Protein AF-A0A4S4N530-F1 (afdb_monomer_lite)

Secondary structure (DSSP, 8-state):
-HHHHHHH------SS---SSBSHHHHHHHHHHHH--BPPPPSSS------S-TTTT-EE---PPPTTS-HHHHHHHHHT--PPEE--SEEEEE-TTEEEEHHHHHHHHHHHHHSPP------PPPTT-------PPP-----------------------------------------PPP---------EEEEEEETTTEEEEEEEEEEHHHHHHHHH-TTGGG--BS-HHHHHHHHHHHSTTGGG-EEEE---SEEE-TTS-STTB-PBP-HHHHHHHHHHHHHHHHHHHHHHHHTT-----SSS-----SSSTTS---GGGG--SS--TTS----SS-GGG--HHHHHHTTBTT-TTTT--S-TT-HHHHHHTPPPHHHHTTTSTTTT-EE--S-S-HHHHHHHHHHHTSS-SS-HHHHHHHHHHHHHHHHHHHHHHHHHHTTSTTS--S------------------PPP-

Organism: NCBI:txid2447956

Foldseek 3Di:
DVVVCVQAVPDDDFPDDDDQFFFPVLSVLLCLLPPVWAADDDDDPVPDDDPDAPFAPPWAFDDDDHPPHDPVQVVCVVVVVGDTTGRDQKDKDFAQQKKDLVVLVVVVVVCLQPDPQDQDDDDQDDPDDDPPDPDDDDDDDDDDDDDDDDDDDDDDDDDDDDDDDDDDDDDDDDDDDPDDPPPPCPRPGQWEKEAAQDSVQFHDDGMIMTGSVLSNCSNPPPVNVVQRGDRDRNSSSVSLCPPPVSSRYHYHHDPHRIAGDLQPLDQRRAFAAFPLVVVVLVVVVVVVVVVVVVVVVVVPDPDPDDDDDDPPDCDDPPHDDDPVSVDWLFDDRNDGTDQQEDPVPDDLLLSLQLRHTPQLRSNRHHDPPSSVVSVQPGAALCSRHVVDPRLPDIRNRDDPDPVSVVSVCCNRVDGHNGGPNRVVVVVVVVVVVVVVVVVVVVVVVVVPPVPPPDDDDDDDDDDDDDDDDDDDDDDD

pLDDT: mean 71.79, std 23.94, range [23.11, 97.81]

Structure (mmCIF, N/CA/C/O backbone):
data_AF-A0A4S4N530-F1
#
_entry.id   AF-A0A4S4N530-F1
#
loop_
_atom_site.group_PDB
_atom_site.id
_atom_site.type_symbol
_atom_site.label_atom_id
_atom_site.label_alt_id
_atom_site.label_comp_id
_atom_site.label_asym_id
_atom_site.label_entity_id
_atom_site.label_seq_id
_atom_site.pdbx_PDB_ins_code
_atom_site.Cartn_x
_atom_site.Cartn_y
_atom_site.Cartn_z
_atom_site.occupancy
_atom_site.B_iso_or_equiv
_atom_site.auth_seq_id
_atom_site.auth_comp_id
_atom_site.auth_asym_id
_atom_site.auth_atom_id
_atom_site.pdbx_PDB_model_num
ATOM 1 N N . MET A 1 1 ? 20.963 -14.326 8.600 1.00 57.06 1 MET A N 1
ATOM 2 C CA . MET A 1 1 ? 20.458 -14.359 7.211 1.00 57.06 1 MET A CA 1
ATOM 3 C C . MET A 1 1 ? 20.277 -15.772 6.680 1.00 57.06 1 MET A C 1
ATOM 5 O O . MET A 1 1 ? 19.135 -16.147 6.476 1.00 57.06 1 MET A O 1
ATOM 9 N N . LEU A 1 2 ? 21.332 -16.586 6.526 1.00 64.44 2 LEU A N 1
ATOM 10 C CA . LEU A 1 2 ? 21.213 -17.946 5.961 1.00 64.44 2 LEU A CA 1
ATOM 11 C C . LEU A 1 2 ? 20.169 -18.828 6.674 1.00 64.44 2 LEU A C 1
ATOM 13 O O . LEU A 1 2 ? 19.322 -19.404 6.011 1.00 64.44 2 LEU A O 1
ATOM 17 N N . THR A 1 3 ? 20.143 -18.853 8.010 1.00 71.81 3 THR A N 1
ATOM 18 C CA . THR A 1 3 ? 19.146 -19.628 8.779 1.00 71.81 3 THR A CA 1
ATOM 19 C C . THR A 1 3 ? 17.705 -19.143 8.581 1.00 71.81 3 THR A C 1
ATOM 21 O O . THR A 1 3 ? 16.792 -19.958 8.512 1.00 71.81 3 THR A O 1
ATOM 24 N N . ILE A 1 4 ? 17.503 -17.826 8.460 1.00 74.25 4 ILE A N 1
ATOM 25 C CA . ILE A 1 4 ? 16.180 -17.220 8.232 1.00 74.25 4 ILE A CA 1
ATOM 26 C C . ILE A 1 4 ? 15.702 -17.572 6.822 1.00 74.25 4 ILE A C 1
ATOM 28 O O . ILE A 1 4 ? 14.592 -18.065 6.659 1.00 74.25 4 ILE A O 1
ATOM 32 N N . ASN A 1 5 ? 16.574 -17.420 5.820 1.00 75.88 5 ASN A N 1
ATOM 33 C CA . ASN A 1 5 ? 16.245 -17.761 4.440 1.00 75.88 5 ASN A CA 1
ATOM 34 C C . ASN A 1 5 ? 15.945 -19.261 4.272 1.00 75.88 5 ASN A C 1
ATOM 36 O O . ASN A 1 5 ? 15.031 -19.634 3.548 1.00 75.88 5 ASN A O 1
ATOM 40 N N . THR A 1 6 ? 16.650 -20.139 4.993 1.00 77.94 6 THR A N 1
ATOM 41 C CA . THR A 1 6 ? 16.330 -21.575 5.007 1.00 77.94 6 THR A CA 1
ATOM 42 C C . THR A 1 6 ? 14.931 -21.851 5.565 1.00 77.94 6 THR A C 1
ATOM 44 O O . THR A 1 6 ? 14.239 -22.738 5.062 1.00 77.94 6 THR A O 1
ATOM 47 N N . ALA A 1 7 ? 14.514 -21.110 6.596 1.00 76.00 7 ALA A N 1
ATOM 48 C CA . ALA A 1 7 ? 13.224 -21.304 7.252 1.00 76.00 7 ALA A CA 1
ATOM 49 C C . ALA A 1 7 ? 12.050 -20.765 6.421 1.00 76.00 7 ALA A C 1
ATOM 51 O O . ALA A 1 7 ? 11.035 -21.450 6.279 1.00 76.00 7 ALA A O 1
ATOM 52 N N . TYR A 1 8 ? 12.194 -19.561 5.864 1.00 82.31 8 TYR A N 1
ATOM 53 C CA . TYR A 1 8 ? 11.086 -18.837 5.244 1.00 82.31 8 TYR A CA 1
ATOM 54 C C . TYR A 1 8 ? 11.147 -18.795 3.713 1.00 82.31 8 TYR A C 1
ATOM 56 O O . TYR A 1 8 ? 10.101 -18.754 3.088 1.00 82.31 8 TYR A O 1
ATOM 64 N N . LYS A 1 9 ? 12.321 -18.928 3.084 1.00 86.12 9 LYS A N 1
ATOM 65 C CA . LYS A 1 9 ? 12.490 -18.960 1.613 1.00 86.12 9 LYS A CA 1
ATOM 66 C C . LYS A 1 9 ? 11.885 -17.753 0.882 1.00 86.12 9 LYS A C 1
ATOM 68 O O . LYS A 1 9 ? 11.473 -17.861 -0.269 1.00 86.12 9 LYS A O 1
ATOM 73 N N . ASP A 1 10 ? 11.872 -16.613 1.552 1.00 84.12 10 ASP A N 1
ATOM 74 C CA . ASP A 1 10 ? 11.304 -15.340 1.111 1.00 84.12 10 ASP A CA 1
ATOM 75 C C . ASP A 1 10 ? 12.363 -14.226 1.022 1.00 84.12 10 ASP A C 1
ATOM 77 O O . ASP A 1 10 ? 12.030 -13.072 0.768 1.00 84.12 10 ASP A O 1
ATOM 81 N N . ILE A 1 11 ? 13.653 -14.556 1.183 1.00 86.69 11 ILE A N 1
ATOM 82 C CA . ILE A 1 11 ? 14.755 -13.593 1.079 1.00 86.69 11 ILE A CA 1
ATOM 83 C C . ILE A 1 11 ? 15.472 -13.752 -0.260 1.00 86.69 11 ILE A C 1
ATOM 85 O O . ILE A 1 11 ? 16.101 -14.775 -0.546 1.00 86.69 11 ILE A O 1
ATOM 89 N N . VAL A 1 12 ? 15.468 -12.674 -1.041 1.00 87.25 12 VAL A N 1
ATOM 90 C CA . VAL A 1 12 ? 16.280 -12.529 -2.251 1.00 87.25 12 VAL A CA 1
ATOM 91 C C . VAL A 1 12 ? 17.536 -11.736 -1.912 1.00 87.25 12 VAL A C 1
ATOM 93 O O . VAL A 1 12 ? 17.457 -10.624 -1.398 1.00 87.25 12 VAL A O 1
ATOM 96 N N . ILE A 1 13 ? 18.706 -12.297 -2.221 1.00 89.38 13 ILE A N 1
ATOM 97 C CA . ILE A 1 13 ? 19.989 -11.597 -2.097 1.00 89.38 13 ILE A CA 1
ATOM 98 C C . ILE A 1 13 ? 20.478 -11.285 -3.506 1.00 89.38 13 ILE A C 1
ATOM 100 O O . ILE A 1 13 ? 20.856 -12.188 -4.253 1.00 89.38 13 ILE A O 1
ATOM 104 N N . LEU A 1 14 ? 20.452 -10.006 -3.868 1.00 90.06 14 LEU A N 1
ATOM 105 C CA . LEU A 1 14 ? 20.968 -9.538 -5.149 1.00 90.06 14 LEU A CA 1
ATOM 106 C C . LEU A 1 14 ? 22.506 -9.489 -5.103 1.00 90.06 14 LEU A C 1
ATOM 108 O O . LEU A 1 14 ? 23.071 -9.131 -4.067 1.00 90.06 14 LEU A O 1
ATOM 112 N N . PRO A 1 15 ? 23.209 -9.826 -6.199 1.00 91.50 15 PRO A N 1
ATOM 113 C CA . PRO A 1 15 ? 24.671 -9.830 -6.255 1.00 91.50 15 PRO A CA 1
ATOM 114 C C . PRO A 1 15 ? 25.245 -8.410 -6.427 1.00 91.50 15 PRO A C 1
ATOM 116 O O . PRO A 1 15 ? 26.077 -8.166 -7.299 1.00 91.50 15 PRO A O 1
ATOM 119 N N . ILE A 1 16 ? 24.798 -7.469 -5.596 1.00 89.88 16 ILE A N 1
ATOM 120 C CA . ILE A 1 16 ? 25.215 -6.064 -5.592 1.00 89.88 16 ILE A CA 1
ATOM 121 C C . ILE A 1 16 ? 25.511 -5.584 -4.177 1.00 89.88 16 ILE A C 1
ATOM 123 O O . ILE A 1 16 ? 25.039 -6.151 -3.194 1.00 89.88 16 ILE A O 1
ATOM 127 N N . HIS A 1 17 ? 26.287 -4.507 -4.066 1.00 89.94 17 HIS A N 1
ATOM 128 C CA . HIS A 1 17 ? 26.480 -3.842 -2.783 1.00 89.94 17 HIS A CA 1
ATOM 129 C C . HIS A 1 17 ? 25.209 -3.091 -2.380 1.00 89.94 17 HIS A C 1
ATOM 131 O O . HIS A 1 17 ? 24.639 -2.378 -3.207 1.00 89.94 17 HIS A O 1
ATOM 137 N N . GLU A 1 18 ? 24.806 -3.185 -1.111 1.00 89.19 18 GLU A N 1
ATOM 138 C CA . GLU A 1 18 ? 23.626 -2.476 -0.615 1.00 89.19 18 GLU A CA 1
ATOM 139 C C . GLU A 1 18 ? 23.776 -0.965 -0.808 1.00 89.19 18 GLU A C 1
ATOM 141 O O . GLU A 1 18 ? 24.814 -0.371 -0.494 1.00 89.19 18 GLU A O 1
ATOM 146 N N . ASN A 1 19 ? 22.756 -0.352 -1.402 1.00 88.44 19 ASN A N 1
ATOM 147 C CA . ASN A 1 19 ? 22.775 1.052 -1.780 1.00 88.44 19 ASN A CA 1
ATOM 148 C C . ASN A 1 19 ? 21.352 1.610 -1.928 1.00 88.44 19 ASN A C 1
ATOM 150 O O . ASN A 1 19 ? 20.378 0.868 -2.061 1.00 88.44 19 ASN A O 1
ATOM 154 N N . MET A 1 20 ? 21.251 2.940 -1.926 1.00 82.62 20 MET A N 1
ATOM 155 C CA . MET A 1 20 ? 19.991 3.650 -2.169 1.00 82.62 20 MET A CA 1
ATOM 156 C C . MET A 1 20 ? 19.844 4.116 -3.628 1.00 82.62 20 MET A C 1
ATOM 158 O O . MET A 1 20 ? 18.744 4.129 -4.160 1.00 82.62 20 MET A O 1
ATOM 162 N N . ASN A 1 21 ? 20.950 4.490 -4.287 1.00 90.38 21 ASN A N 1
ATOM 163 C CA . ASN A 1 21 ? 20.934 5.251 -5.550 1.00 90.38 21 ASN A CA 1
ATOM 164 C C . ASN A 1 21 ? 21.758 4.614 -6.688 1.00 90.38 21 ASN A C 1
ATOM 166 O O . ASN A 1 21 ? 22.119 5.292 -7.652 1.00 90.38 21 ASN A O 1
ATOM 170 N N . GLY A 1 22 ? 22.149 3.351 -6.542 1.00 90.50 22 GLY A N 1
ATOM 171 C CA . GLY A 1 22 ? 23.116 2.642 -7.384 1.00 90.50 22 GLY A CA 1
ATOM 172 C C . GLY A 1 22 ? 22.544 1.388 -8.042 1.00 90.50 22 GLY A C 1
ATOM 173 O O . GLY A 1 22 ? 23.247 0.389 -8.132 1.00 90.50 22 GLY A O 1
ATOM 174 N N . GLY A 1 23 ? 21.285 1.431 -8.484 1.00 91.50 23 GLY A N 1
ATOM 175 C CA . GLY A 1 23 ? 20.691 0.382 -9.322 1.00 91.50 23 GLY A CA 1
ATOM 176 C C . GLY A 1 23 ? 19.922 -0.724 -8.605 1.00 91.50 23 GLY A C 1
ATOM 177 O O . GLY A 1 23 ? 19.405 -1.605 -9.283 1.00 91.50 23 GLY A O 1
ATOM 178 N N . LYS A 1 24 ? 19.757 -0.664 -7.275 1.00 92.50 24 LYS A N 1
ATOM 179 C CA . LYS A 1 24 ? 19.034 -1.701 -6.513 1.00 92.50 24 LYS A CA 1
ATOM 180 C C . LYS A 1 24 ? 17.637 -2.017 -7.071 1.00 92.50 24 LYS A C 1
ATOM 182 O O . LYS A 1 24 ? 17.318 -3.187 -7.250 1.00 92.50 24 LYS A O 1
ATOM 187 N N . SER A 1 25 ? 16.833 -1.005 -7.410 1.00 92.81 25 SER A N 1
ATOM 188 C CA . SER A 1 25 ? 15.486 -1.243 -7.962 1.00 92.81 25 SER A CA 1
ATOM 189 C C . SER A 1 25 ? 15.488 -1.799 -9.376 1.00 92.81 25 SER A C 1
ATOM 191 O O . SER A 1 25 ? 14.628 -2.609 -9.704 1.00 92.81 25 SER A O 1
ATOM 193 N N . HIS A 1 26 ? 16.472 -1.432 -10.199 1.00 95.50 26 HIS A N 1
ATOM 194 C CA . HIS A 1 26 ? 16.635 -2.065 -11.504 1.00 95.50 26 HIS A CA 1
ATOM 195 C C . HIS A 1 26 ? 16.924 -3.562 -11.338 1.00 95.50 26 HIS A C 1
ATOM 197 O O . HIS A 1 26 ? 16.246 -4.386 -11.944 1.00 95.50 26 HIS A O 1
ATOM 203 N N . ASP A 1 27 ? 17.864 -3.924 -10.464 1.00 95.31 27 ASP A N 1
ATOM 204 C CA . ASP A 1 27 ? 18.243 -5.324 -10.250 1.00 95.31 27 ASP A CA 1
ATOM 205 C C . ASP A 1 27 ? 17.130 -6.133 -9.576 1.00 95.31 27 ASP A C 1
ATOM 207 O O . ASP A 1 27 ? 16.943 -7.310 -9.888 1.00 95.31 27 ASP A O 1
ATOM 211 N N . PHE A 1 28 ? 16.338 -5.495 -8.711 1.00 95.00 28 PHE A N 1
ATOM 212 C CA . PHE A 1 28 ? 15.108 -6.067 -8.171 1.00 95.00 28 PHE A CA 1
ATOM 213 C C . PHE A 1 28 ? 14.093 -6.380 -9.279 1.00 95.00 28 PHE A C 1
ATOM 215 O O . PHE A 1 28 ? 13.622 -7.516 -9.360 1.00 95.00 28 PHE A O 1
ATOM 222 N N . PHE A 1 29 ? 13.783 -5.429 -10.168 1.00 96.44 29 PHE A N 1
ATOM 223 C CA . PHE A 1 29 ? 12.854 -5.673 -11.279 1.00 96.44 29 PHE A CA 1
ATOM 224 C C . PHE A 1 29 ? 13.412 -6.664 -12.301 1.00 96.44 29 PHE A C 1
ATOM 226 O O . PHE A 1 29 ? 12.660 -7.490 -12.821 1.00 96.44 29 PHE A O 1
ATOM 233 N N . GLN A 1 30 ? 14.724 -6.663 -12.535 1.00 96.25 30 GLN A N 1
ATOM 234 C CA . GLN A 1 30 ? 15.389 -7.677 -13.345 1.00 96.25 30 GLN A CA 1
ATOM 235 C C . GLN A 1 30 ? 15.220 -9.069 -12.728 1.00 96.25 30 GLN A C 1
ATOM 237 O O . GLN A 1 30 ? 14.789 -9.993 -13.423 1.00 96.25 30 GLN A O 1
ATOM 242 N N . TRP A 1 31 ? 15.486 -9.224 -11.429 1.00 96.44 31 TRP A N 1
ATOM 243 C CA . TRP A 1 31 ? 15.256 -10.481 -10.722 1.00 96.44 31 TRP A CA 1
ATOM 244 C C . TRP A 1 31 ? 13.785 -10.899 -10.799 1.00 96.44 31 TRP A C 1
ATOM 246 O O . TRP A 1 31 ? 13.502 -12.044 -11.161 1.00 96.44 31 TRP A O 1
ATOM 256 N N . ALA A 1 32 ? 12.856 -9.976 -10.540 1.00 96.19 32 ALA A N 1
ATOM 257 C CA . ALA A 1 32 ? 11.422 -10.245 -10.542 1.00 96.19 32 ALA A CA 1
ATOM 258 C C . ALA A 1 32 ? 10.923 -10.682 -11.928 1.00 96.19 32 ALA A C 1
ATOM 260 O O . ALA A 1 32 ? 10.199 -11.671 -12.029 1.00 96.19 32 ALA A O 1
ATOM 261 N N . SER A 1 33 ? 11.391 -10.036 -13.002 1.00 95.75 33 SER A N 1
ATOM 262 C CA . SER A 1 33 ? 11.048 -10.393 -14.389 1.00 95.75 33 SER A CA 1
ATOM 263 C C . SER A 1 33 ? 11.396 -11.848 -14.752 1.00 95.75 33 SER A C 1
ATOM 265 O O . SER A 1 33 ? 10.803 -12.460 -15.642 1.00 95.75 33 SER A O 1
ATOM 267 N N . GLN A 1 34 ? 12.356 -12.439 -14.043 1.00 94.06 34 GLN A N 1
ATOM 268 C CA . GLN A 1 34 ? 12.846 -13.788 -14.304 1.00 94.06 34 GLN A CA 1
ATOM 269 C C . GLN A 1 34 ? 12.293 -14.794 -13.290 1.00 94.06 34 GLN A C 1
ATOM 271 O O . GLN A 1 34 ? 11.875 -15.884 -13.682 1.00 94.06 34 GLN A O 1
ATOM 276 N N . HIS A 1 35 ? 12.206 -14.413 -12.015 1.00 93.50 35 HIS A N 1
ATOM 277 C CA . HIS A 1 35 ? 12.035 -15.346 -10.901 1.00 93.50 35 HIS A CA 1
ATOM 278 C C . HIS A 1 35 ? 10.796 -15.095 -10.036 1.00 93.50 35 HIS A C 1
ATOM 280 O O . HIS A 1 35 ? 10.453 -15.973 -9.245 1.00 93.50 35 HIS A O 1
ATOM 286 N N . ALA A 1 36 ? 10.114 -13.952 -10.167 1.00 92.38 36 ALA A N 1
ATOM 287 C CA . ALA A 1 36 ? 8.865 -13.732 -9.447 1.00 92.38 36 ALA A CA 1
ATOM 288 C C . ALA A 1 36 ? 7.761 -14.560 -10.113 1.00 92.38 36 ALA A C 1
ATOM 290 O O . ALA A 1 36 ? 7.267 -14.235 -11.195 1.00 92.38 36 ALA A O 1
ATOM 291 N N . TRP A 1 37 ? 7.410 -15.661 -9.460 1.00 91.50 37 TRP A N 1
ATOM 292 C CA . TRP A 1 37 ? 6.329 -16.556 -9.845 1.00 91.50 37 TRP A CA 1
ATOM 293 C C . TRP A 1 37 ? 5.304 -16.575 -8.721 1.00 91.50 37 TRP A C 1
ATOM 295 O O . TRP A 1 37 ? 5.679 -16.527 -7.549 1.00 91.50 37 TRP A O 1
ATOM 305 N N . VAL A 1 38 ? 4.025 -16.687 -9.065 1.00 89.62 38 VAL A N 1
ATOM 306 C CA . VAL A 1 38 ? 2.945 -16.794 -8.078 1.00 89.62 38 VAL A CA 1
ATOM 307 C C . VAL A 1 38 ? 2.125 -18.064 -8.297 1.00 89.62 38 VAL A C 1
ATOM 309 O O . VAL A 1 38 ? 1.975 -18.516 -9.440 1.00 89.62 38 VAL A O 1
ATOM 312 N N . PRO A 1 39 ? 1.571 -18.660 -7.226 1.00 87.81 39 PRO A N 1
ATOM 313 C CA . PRO A 1 39 ? 0.652 -19.778 -7.357 1.00 87.81 39 PRO A CA 1
ATOM 314 C C . PRO A 1 39 ? -0.514 -19.425 -8.290 1.00 87.81 39 PRO A C 1
ATOM 316 O O . PRO A 1 39 ? -1.017 -18.300 -8.236 1.00 87.81 39 PRO A O 1
ATOM 319 N N . PRO A 1 40 ? -0.991 -20.373 -9.114 1.00 82.19 40 PRO A N 1
ATOM 320 C CA . PRO A 1 40 ? -2.128 -20.110 -9.981 1.00 82.19 40 PRO A CA 1
ATOM 321 C C . PRO A 1 40 ? -3.383 -19.850 -9.145 1.00 82.19 40 PRO A C 1
ATOM 323 O O . PRO A 1 40 ? -3.495 -20.289 -7.996 1.00 82.19 40 PRO A O 1
ATOM 326 N N . LEU A 1 41 ? -4.382 -19.208 -9.746 1.00 77.31 41 LEU A N 1
ATOM 327 C CA . LEU A 1 41 ? -5.688 -19.078 -9.111 1.00 77.31 41 LEU A CA 1
ATOM 328 C C . LEU A 1 41 ? -6.280 -20.478 -8.870 1.00 77.31 41 LEU A C 1
ATOM 330 O O . LEU A 1 41 ? -6.486 -21.289 -9.781 1.00 77.31 41 LEU A O 1
ATOM 334 N N . TYR A 1 42 ? -6.518 -20.787 -7.600 1.00 71.12 42 TYR A N 1
ATOM 335 C CA . TYR A 1 42 ? -7.225 -21.987 -7.179 1.00 71.12 42 TYR A CA 1
ATOM 336 C C . TYR A 1 42 ? -8.722 -21.668 -7.158 1.00 71.12 42 TYR A C 1
ATOM 338 O O . TYR A 1 42 ? -9.115 -20.663 -6.570 1.00 71.12 42 TYR A O 1
ATOM 346 N N . SER A 1 43 ? -9.557 -22.511 -7.761 1.00 63.25 43 SER A N 1
ATOM 347 C CA . SER A 1 43 ? -10.993 -22.273 -7.978 1.00 63.25 43 SER A CA 1
ATOM 348 C C . SER A 1 43 ? -11.776 -21.736 -6.756 1.00 63.25 43 SER A C 1
ATOM 350 O O . SER A 1 43 ? -11.529 -22.104 -5.601 1.00 63.25 43 SER A O 1
ATOM 352 N N . GLY A 1 44 ? -12.735 -20.850 -7.046 1.00 58.94 44 GLY A N 1
ATOM 353 C CA . GLY A 1 44 ? -13.656 -20.118 -6.158 1.00 58.94 44 GLY A CA 1
ATOM 354 C C . GLY A 1 44 ? -14.437 -19.095 -7.005 1.00 58.94 44 GLY A C 1
ATOM 355 O O . GLY A 1 44 ? -14.032 -18.884 -8.139 1.00 58.94 44 GLY A O 1
ATOM 356 N N . SER A 1 45 ? -15.520 -18.475 -6.511 1.00 48.53 45 SER A N 1
ATOM 357 C CA . SER A 1 45 ? -16.509 -17.627 -7.242 1.00 48.53 45 SER A CA 1
ATOM 358 C C . SER A 1 45 ? -15.987 -16.422 -8.062 1.00 48.53 45 SER A C 1
ATOM 360 O O . SER A 1 45 ? -16.778 -15.622 -8.548 1.00 48.53 45 SER A O 1
ATOM 362 N N . TRP A 1 46 ? -14.675 -16.297 -8.233 1.00 54.94 46 TRP A N 1
ATOM 363 C CA . TRP A 1 46 ? -13.937 -15.289 -8.995 1.00 54.94 46 TRP A CA 1
ATOM 364 C C . TRP A 1 46 ? -13.249 -15.957 -10.207 1.00 54.94 46 TRP A C 1
ATOM 366 O O . TRP A 1 46 ? -12.050 -15.816 -10.417 1.00 54.94 46 TRP A O 1
ATOM 376 N N . ILE A 1 47 ? -14.002 -16.794 -10.937 1.00 50.75 47 ILE A N 1
ATOM 377 C CA . ILE A 1 47 ? -13.505 -17.851 -11.851 1.00 50.75 47 ILE A CA 1
ATOM 378 C C . ILE A 1 47 ? -12.834 -17.318 -13.130 1.00 50.75 47 ILE A C 1
ATOM 380 O O . ILE A 1 47 ? -12.159 -18.071 -13.830 1.00 50.75 47 ILE A O 1
ATOM 384 N N . THR A 1 48 ? -12.957 -16.037 -13.455 1.00 56.38 48 THR A N 1
ATOM 385 C CA . THR A 1 48 ? -12.304 -15.483 -14.644 1.00 56.38 48 THR A CA 1
ATOM 386 C C . THR A 1 48 ? -10.865 -15.102 -14.324 1.00 56.38 48 THR A C 1
ATOM 388 O O . THR A 1 48 ? -10.598 -14.002 -13.843 1.00 56.38 48 THR A O 1
ATOM 391 N N . ALA A 1 49 ? -9.933 -16.017 -14.608 1.00 60.00 49 ALA A N 1
ATOM 392 C CA . ALA A 1 49 ? -8.545 -15.626 -14.810 1.00 60.00 49 ALA A CA 1
ATOM 393 C C . ALA A 1 49 ? -8.507 -14.593 -15.952 1.00 60.00 49 ALA A C 1
ATOM 395 O O . ALA A 1 49 ? -9.196 -14.798 -16.957 1.00 60.00 49 ALA A O 1
ATOM 396 N N . PRO A 1 50 ? -7.758 -13.489 -15.813 1.00 63.19 50 PRO A N 1
ATOM 397 C CA . PRO A 1 50 ? -7.596 -12.545 -16.906 1.00 63.19 50 PRO A CA 1
ATOM 398 C C . PRO A 1 50 ? -7.061 -13.267 -18.153 1.00 63.19 50 PRO A C 1
ATOM 400 O O . PRO A 1 50 ? -6.078 -14.004 -18.081 1.00 63.19 50 PRO A O 1
ATOM 403 N N . THR A 1 51 ? -7.730 -13.093 -19.291 1.00 72.19 51 THR A N 1
ATOM 404 C CA . THR A 1 51 ? -7.332 -13.690 -20.574 1.00 72.19 51 THR A CA 1
ATOM 405 C C . THR A 1 51 ? -6.859 -12.612 -21.533 1.00 72.19 51 THR A C 1
ATOM 407 O O . THR A 1 51 ? -7.367 -11.496 -21.494 1.00 72.19 51 THR A O 1
ATOM 410 N N . GLY A 1 52 ? -5.958 -12.968 -22.448 1.00 80.25 52 GLY A N 1
ATOM 411 C CA . GLY A 1 52 ? -5.502 -12.058 -23.502 1.00 80.25 52 GLY A CA 1
ATOM 412 C C . GLY A 1 52 ? -4.268 -11.233 -23.145 1.00 80.25 52 GLY A C 1
ATOM 413 O O . GLY A 1 52 ? -3.882 -10.388 -23.941 1.00 80.25 52 GLY A O 1
ATOM 414 N N . PHE A 1 53 ? -3.630 -11.494 -21.999 1.00 88.19 53 PHE A N 1
ATOM 415 C CA . PHE A 1 53 ? -2.319 -10.922 -21.707 1.00 88.19 53 PHE A CA 1
ATOM 416 C C . PHE A 1 53 ? -1.199 -11.716 -22.374 1.00 88.19 53 PHE A C 1
ATOM 418 O O . PHE A 1 53 ? -1.228 -12.953 -22.380 1.00 88.19 53 PHE A O 1
ATOM 425 N N . SER A 1 54 ? -0.177 -11.019 -22.866 1.00 90.00 54 SER A N 1
ATOM 426 C CA . SER A 1 54 ? 0.975 -11.621 -23.553 1.00 90.00 54 SER A CA 1
ATOM 427 C C . SER A 1 54 ? 1.716 -12.649 -22.685 1.00 90.00 54 SER A C 1
ATOM 429 O O . SER A 1 54 ? 2.269 -13.630 -23.184 1.00 90.00 54 SER A O 1
ATOM 431 N N . TYR A 1 55 ? 1.672 -12.465 -21.363 1.00 89.69 55 TYR A N 1
ATOM 432 C CA . TYR A 1 55 ? 2.327 -13.311 -20.369 1.00 89.69 55 TYR A CA 1
ATOM 433 C C . TYR A 1 55 ? 1.425 -14.393 -19.758 1.00 89.69 55 TYR A C 1
ATOM 435 O O . TYR A 1 55 ? 1.921 -15.208 -18.979 1.00 89.69 55 TYR A O 1
ATOM 443 N N . ALA A 1 56 ? 0.132 -14.451 -20.103 1.00 85.50 56 ALA A N 1
ATOM 444 C CA . ALA A 1 56 ? -0.836 -15.345 -19.451 1.00 85.50 56 ALA A CA 1
ATOM 445 C C . ALA A 1 56 ? -0.488 -16.840 -19.589 1.00 85.50 56 ALA A C 1
ATOM 447 O O . ALA A 1 56 ? -0.789 -17.637 -18.703 1.00 85.50 56 ALA A O 1
ATOM 448 N N . ASN A 1 57 ? 0.178 -17.219 -20.685 1.00 86.56 57 ASN A N 1
ATOM 449 C CA . ASN A 1 57 ? 0.584 -18.603 -20.956 1.00 86.56 57 ASN A CA 1
ATOM 450 C C . ASN A 1 57 ? 1.991 -18.943 -20.435 1.00 86.56 57 ASN A C 1
ATOM 452 O O . ASN A 1 57 ? 2.450 -20.077 -20.588 1.00 86.56 57 ASN A O 1
ATOM 456 N N . ILE A 1 58 ? 2.699 -17.979 -19.840 1.00 90.62 58 ILE A N 1
ATOM 457 C CA . ILE A 1 58 ? 4.044 -18.192 -19.311 1.00 90.62 58 ILE A CA 1
ATOM 458 C C . ILE A 1 58 ? 3.924 -18.785 -17.911 1.00 90.62 58 ILE A C 1
ATOM 460 O O . ILE A 1 58 ? 3.356 -18.178 -17.002 1.00 90.62 58 ILE A O 1
ATOM 464 N N . SER A 1 59 ? 4.503 -19.968 -17.727 1.00 92.38 59 SER A N 1
ATOM 465 C CA . SER A 1 59 ? 4.470 -20.670 -16.452 1.00 92.38 59 SER A CA 1
ATOM 466 C C . SER A 1 59 ? 5.804 -21.322 -16.109 1.00 92.38 59 SER A C 1
ATOM 468 O O . SER A 1 59 ? 6.663 -21.514 -16.971 1.00 92.38 59 SER A O 1
ATOM 470 N N . SER A 1 60 ? 5.971 -21.644 -14.832 1.00 93.88 60 SER A N 1
ATOM 471 C CA . SER A 1 60 ? 7.152 -22.297 -14.281 1.00 93.88 60 SER A CA 1
ATOM 472 C C . SER A 1 60 ? 6.733 -23.398 -13.305 1.00 93.88 60 SER A C 1
ATOM 474 O O . SER A 1 60 ? 5.697 -23.269 -12.642 1.00 93.88 60 SER A O 1
ATOM 476 N N . PRO A 1 61 ? 7.505 -24.490 -13.171 1.00 91.81 61 PRO A N 1
ATOM 477 C CA . PRO A 1 61 ? 7.326 -25.417 -12.064 1.00 91.81 61 PRO A CA 1
ATOM 478 C C . PRO A 1 61 ? 7.345 -24.673 -10.716 1.00 91.81 61 PRO A C 1
ATOM 480 O O . PRO A 1 61 ? 8.121 -23.726 -10.554 1.00 91.81 61 PRO A O 1
ATOM 483 N N . PRO A 1 62 ? 6.517 -25.083 -9.738 1.00 88.38 62 PRO A N 1
ATOM 484 C CA . PRO A 1 62 ? 6.501 -24.437 -8.433 1.00 88.38 62 PRO A CA 1
ATOM 485 C C . PRO A 1 62 ? 7.886 -24.514 -7.769 1.00 88.38 62 PRO A C 1
ATOM 487 O O . PRO A 1 62 ? 8.523 -25.576 -7.824 1.00 88.38 62 PRO A O 1
ATOM 490 N N . PRO A 1 63 ? 8.349 -23.433 -7.116 1.00 87.25 63 PRO A N 1
ATOM 491 C CA . PRO A 1 63 ? 9.573 -23.462 -6.329 1.00 87.25 63 PRO A CA 1
ATOM 492 C C . PRO A 1 63 ? 9.403 -24.351 -5.090 1.00 87.25 63 PRO A C 1
ATOM 494 O O . PRO A 1 63 ? 8.320 -24.858 -4.781 1.00 87.25 63 PRO A O 1
ATOM 497 N N . VAL A 1 64 ? 10.494 -24.549 -4.348 1.00 86.81 64 VAL A N 1
ATOM 498 C CA . VAL A 1 64 ? 10.429 -25.274 -3.076 1.00 86.81 64 VAL A CA 1
ATOM 499 C C . VAL A 1 64 ? 9.616 -24.456 -2.074 1.00 86.81 64 VAL A C 1
ATOM 501 O O . VAL A 1 64 ? 10.051 -23.387 -1.659 1.00 86.81 64 VAL A O 1
ATOM 504 N N . LEU A 1 65 ? 8.484 -25.004 -1.635 1.00 88.62 65 LEU A N 1
ATOM 505 C CA . LEU A 1 65 ? 7.542 -24.278 -0.786 1.00 88.62 65 LEU A CA 1
ATOM 506 C C . LEU A 1 65 ? 8.073 -24.013 0.632 1.00 88.62 65 LEU A C 1
ATOM 508 O O . LEU A 1 65 ? 8.806 -24.827 1.213 1.00 88.62 65 LEU A O 1
ATOM 512 N N . ALA A 1 66 ? 7.662 -22.883 1.191 1.00 86.94 66 ALA A N 1
ATOM 513 C CA . ALA A 1 66 ? 7.815 -22.469 2.576 1.00 86.94 66 ALA A CA 1
ATOM 514 C C . ALA A 1 66 ? 6.574 -22.810 3.422 1.00 86.94 66 ALA A C 1
ATOM 516 O O . ALA A 1 66 ? 5.493 -23.141 2.924 1.00 86.94 66 ALA A O 1
ATOM 517 N N . VAL A 1 67 ? 6.713 -22.702 4.746 1.00 84.75 67 VAL A N 1
ATOM 518 C CA . VAL A 1 67 ? 5.613 -22.964 5.695 1.00 84.75 67 VAL A CA 1
ATOM 519 C C . VAL A 1 67 ? 4.495 -21.923 5.577 1.00 84.75 67 VAL A C 1
ATOM 521 O O . VAL A 1 67 ? 3.337 -22.246 5.833 1.00 84.75 67 VAL A O 1
ATOM 524 N N . HIS A 1 68 ? 4.815 -20.701 5.147 1.00 82.75 68 HIS A N 1
ATOM 525 C CA . HIS A 1 68 ? 3.855 -19.603 5.019 1.00 82.75 68 HIS A CA 1
ATOM 526 C C . HIS A 1 68 ? 3.181 -19.506 3.638 1.00 82.75 68 HIS A C 1
ATOM 528 O O . HIS A 1 68 ? 2.300 -18.6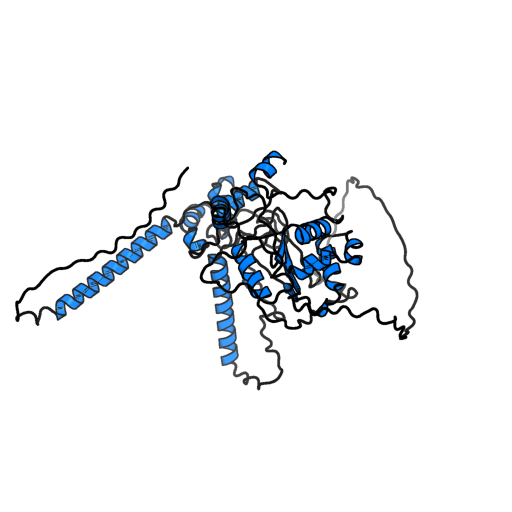69 3.465 1.00 82.75 68 HIS A O 1
ATOM 534 N N . ASP A 1 69 ? 3.539 -20.359 2.669 1.00 85.56 69 ASP A N 1
ATOM 535 C CA . ASP A 1 69 ? 2.910 -20.357 1.338 1.00 85.56 69 ASP A CA 1
ATOM 536 C C . ASP A 1 69 ? 1.384 -20.598 1.397 1.00 85.56 69 ASP A C 1
ATOM 538 O O . ASP A 1 69 ? 0.827 -20.970 2.435 1.00 85.56 69 ASP A O 1
ATOM 542 N N . PRO A 1 70 ? 0.631 -20.446 0.299 1.00 85.88 70 PRO A N 1
ATOM 543 C CA . PRO A 1 70 ? -0.788 -20.779 0.324 1.00 85.88 70 PRO A CA 1
ATOM 544 C C . PRO A 1 70 ? -1.038 -22.257 0.663 1.00 85.88 70 PRO A C 1
ATOM 546 O O . PRO A 1 70 ? -0.445 -23.162 0.074 1.00 85.88 70 PRO A O 1
ATOM 549 N N . VAL A 1 71 ? -1.990 -22.517 1.569 1.00 87.25 71 VAL A N 1
ATOM 550 C CA . VAL A 1 71 ? -2.379 -23.880 2.005 1.00 87.25 71 VAL A CA 1
ATOM 551 C C . VAL A 1 71 ? -2.688 -24.791 0.814 1.00 87.25 71 VAL A C 1
ATOM 553 O O . VAL A 1 71 ? -2.351 -25.973 0.830 1.00 87.25 71 VAL A O 1
ATOM 556 N N . ARG A 1 72 ? -3.312 -24.237 -0.233 1.00 87.81 72 ARG A N 1
ATOM 557 C CA . ARG A 1 72 ? -3.643 -24.973 -1.458 1.00 87.81 72 ARG A CA 1
ATOM 558 C C . ARG A 1 72 ? -2.384 -25.411 -2.218 1.00 87.81 72 ARG A C 1
ATOM 560 O O . ARG A 1 72 ? -2.289 -26.577 -2.562 1.00 87.81 72 ARG A O 1
ATOM 567 N N . ALA A 1 73 ? -1.376 -24.544 -2.347 1.00 88.81 73 ALA A N 1
ATOM 568 C CA . ALA A 1 73 ? -0.096 -24.903 -2.967 1.00 88.81 73 ALA A CA 1
ATOM 569 C C . ALA A 1 73 ? 0.626 -26.019 -2.200 1.00 88.81 73 ALA A C 1
ATOM 571 O O . ALA A 1 73 ? 1.133 -26.964 -2.805 1.00 88.81 73 ALA A O 1
ATOM 572 N N . ARG A 1 74 ? 0.619 -25.959 -0.860 1.00 89.62 74 ARG A N 1
ATOM 573 C CA . ARG A 1 74 ? 1.177 -27.040 -0.032 1.00 89.62 74 ARG A CA 1
ATOM 574 C C . ARG A 1 74 ? 0.419 -28.357 -0.190 1.00 89.62 74 ARG A C 1
ATOM 576 O O . ARG A 1 74 ? 1.053 -29.408 -0.227 1.00 89.62 74 ARG A O 1
ATOM 583 N N . ARG A 1 75 ? -0.913 -28.311 -0.293 1.00 90.12 75 ARG A N 1
ATOM 584 C CA . ARG A 1 75 ? -1.750 -29.498 -0.527 1.00 90.12 75 ARG A CA 1
ATOM 585 C C . ARG A 1 75 ? -1.426 -30.143 -1.872 1.00 90.12 75 ARG A C 1
ATOM 587 O O . ARG A 1 75 ? -1.120 -31.330 -1.892 1.00 90.12 75 ARG A O 1
ATOM 594 N N . ASP A 1 76 ? -1.422 -29.366 -2.950 1.00 89.00 76 ASP A N 1
ATOM 595 C CA . ASP A 1 76 ? -1.067 -29.835 -4.295 1.00 89.00 76 ASP A CA 1
ATOM 596 C C . ASP A 1 76 ? 0.324 -30.482 -4.304 1.00 89.00 76 ASP A C 1
ATOM 598 O O . ASP A 1 76 ? 0.530 -31.559 -4.860 1.00 89.00 76 ASP A O 1
ATOM 602 N N . HIS A 1 77 ? 1.286 -29.864 -3.611 1.00 88.81 77 HIS A N 1
ATOM 603 C CA . HIS A 1 77 ? 2.633 -30.407 -3.484 1.00 88.81 77 HIS A CA 1
ATOM 604 C C . HIS A 1 77 ? 2.675 -31.743 -2.727 1.00 88.81 77 HIS A C 1
ATOM 606 O O . HIS A 1 77 ? 3.430 -32.632 -3.122 1.00 88.81 77 HIS A O 1
ATOM 612 N N . ALA A 1 78 ? 1.883 -31.894 -1.661 1.00 90.00 78 ALA A N 1
ATOM 613 C CA . ALA A 1 78 ? 1.800 -33.127 -0.877 1.00 90.00 78 ALA A CA 1
ATOM 614 C C . ALA A 1 78 ? 1.101 -34.271 -1.632 1.00 90.00 78 ALA A C 1
ATOM 616 O O . ALA A 1 78 ? 1.478 -35.427 -1.461 1.00 90.00 78 ALA A O 1
ATOM 617 N N . LEU A 1 79 ? 0.120 -33.951 -2.480 1.00 91.38 79 LEU A N 1
ATOM 618 C CA . LEU A 1 79 ? -0.613 -34.923 -3.299 1.00 91.38 79 LEU A CA 1
ATOM 619 C C . LEU A 1 79 ? 0.112 -35.293 -4.605 1.00 91.38 79 LEU A C 1
ATOM 621 O O . LEU A 1 79 ? -0.318 -36.200 -5.308 1.00 91.38 79 LEU A O 1
ATOM 625 N N . GLY A 1 80 ? 1.204 -34.602 -4.947 1.00 88.81 80 GLY A N 1
ATOM 626 C CA . GLY A 1 80 ? 1.885 -34.767 -6.236 1.00 88.81 80 GLY A CA 1
ATOM 627 C C . GLY A 1 80 ? 1.176 -34.076 -7.409 1.00 88.81 80 GLY A C 1
ATOM 628 O O . GLY A 1 80 ? 1.673 -34.117 -8.530 1.00 88.81 80 GLY A O 1
ATOM 629 N N . GLU A 1 81 ? 0.073 -33.372 -7.157 1.00 88.81 81 GLU A N 1
ATOM 630 C CA . GLU A 1 81 ? -0.743 -32.644 -8.137 1.00 88.81 81 GLU A CA 1
ATOM 631 C C . GLU A 1 81 ? -0.252 -31.199 -8.322 1.00 88.81 81 GLU A C 1
ATOM 633 O O . GLU A 1 81 ? -1.019 -30.239 -8.323 1.00 88.81 81 GLU A O 1
ATOM 638 N N . ARG A 1 82 ? 1.067 -31.021 -8.439 1.00 87.88 82 ARG A N 1
ATOM 639 C CA . ARG A 1 82 ? 1.703 -29.700 -8.507 1.00 87.88 82 ARG A CA 1
ATOM 640 C C . ARG A 1 82 ? 1.211 -28.912 -9.720 1.00 87.88 82 ARG A C 1
ATOM 642 O O . ARG A 1 82 ? 1.548 -29.244 -10.855 1.00 87.88 82 ARG A O 1
ATOM 649 N N . ARG A 1 83 ? 0.486 -27.819 -9.480 1.00 87.62 83 ARG A N 1
ATOM 650 C CA . ARG A 1 83 ? 0.101 -26.884 -10.543 1.00 87.62 83 ARG A CA 1
ATOM 651 C C . ARG A 1 83 ? 1.261 -25.939 -10.887 1.00 87.62 83 ARG A C 1
ATOM 653 O O . ARG A 1 83 ? 1.965 -25.493 -9.975 1.00 87.62 83 ARG A O 1
ATOM 660 N N . PRO A 1 84 ? 1.466 -25.617 -12.176 1.00 90.69 84 PRO A N 1
ATOM 661 C CA . PRO A 1 84 ? 2.498 -24.673 -12.582 1.00 90.69 84 PRO A CA 1
ATOM 662 C C . PRO A 1 84 ? 2.153 -23.264 -12.083 1.00 90.69 84 PRO A C 1
ATOM 664 O O . PRO A 1 84 ? 0.989 -22.857 -12.080 1.00 90.69 84 PRO A O 1
ATOM 667 N N . TRP A 1 85 ? 3.168 -22.540 -11.622 1.00 91.44 85 TRP A N 1
ATOM 668 C CA . TRP A 1 85 ? 3.052 -21.152 -11.184 1.00 91.44 85 TRP A CA 1
ATOM 669 C C . TRP A 1 85 ? 3.108 -20.217 -12.389 1.00 91.44 85 TRP A C 1
ATOM 671 O O . TRP A 1 85 ? 3.735 -20.536 -13.398 1.00 91.44 85 TRP A O 1
ATOM 681 N N . VAL A 1 86 ? 2.443 -19.071 -12.285 1.00 91.00 86 VAL A N 1
ATOM 682 C CA . VAL A 1 86 ? 2.258 -18.112 -13.385 1.00 91.00 86 VAL A CA 1
ATOM 683 C C . VAL A 1 86 ? 2.976 -16.799 -13.090 1.00 91.00 86 VAL A C 1
ATOM 685 O O . VAL A 1 86 ? 3.457 -16.577 -11.972 1.00 91.00 86 VAL A O 1
ATOM 688 N N . ARG A 1 87 ? 3.074 -15.927 -14.096 1.00 92.19 87 ARG A N 1
ATOM 689 C CA . ARG A 1 87 ? 3.562 -14.560 -13.894 1.00 92.19 87 ARG A CA 1
ATOM 690 C C . ARG A 1 87 ? 2.593 -13.757 -13.021 1.00 92.19 87 ARG A C 1
ATOM 692 O O . ARG A 1 87 ? 1.383 -13.941 -13.151 1.00 92.19 87 ARG A O 1
ATOM 699 N N . PRO A 1 88 ? 3.099 -12.890 -12.129 1.00 93.00 88 PRO A N 1
ATOM 700 C CA . PRO A 1 88 ? 2.246 -11.959 -11.408 1.00 93.00 88 PRO A CA 1
ATOM 701 C C . PRO A 1 88 ? 1.745 -10.867 -12.358 1.00 93.00 88 PRO A C 1
ATOM 703 O O . PRO A 1 88 ? 2.490 -10.448 -13.234 1.00 93.00 88 PRO A O 1
ATOM 706 N N . ASP A 1 89 ? 0.529 -10.358 -12.149 1.00 93.00 89 ASP A N 1
ATOM 707 C CA . ASP A 1 89 ? 0.005 -9.228 -12.935 1.00 93.00 89 ASP A CA 1
ATOM 708 C C . ASP A 1 89 ? 0.735 -7.910 -12.600 1.00 93.00 89 ASP A C 1
ATOM 710 O O . ASP A 1 89 ? 0.907 -7.037 -13.452 1.00 93.00 89 ASP A O 1
ATOM 714 N N . PHE A 1 90 ? 1.202 -7.782 -11.352 1.00 95.06 90 PHE A N 1
ATOM 715 C CA . PHE A 1 90 ? 1.964 -6.642 -10.843 1.00 95.06 90 PHE A CA 1
ATOM 716 C C . PHE A 1 90 ? 3.164 -7.090 -10.016 1.00 95.06 90 PHE A C 1
ATOM 718 O O . PHE A 1 90 ? 3.089 -8.067 -9.270 1.00 95.06 90 PHE A O 1
ATOM 725 N N . VAL A 1 91 ? 4.237 -6.305 -10.068 1.00 95.75 91 VAL A N 1
ATOM 726 C CA . VAL A 1 91 ? 5.319 -6.352 -9.080 1.00 95.75 91 VAL A CA 1
ATOM 727 C C . VAL A 1 91 ? 5.281 -5.067 -8.272 1.00 95.75 91 VAL A C 1
ATOM 729 O O . VAL A 1 91 ? 5.242 -3.966 -8.822 1.00 95.75 91 VAL A O 1
ATOM 732 N N . VAL A 1 92 ? 5.284 -5.227 -6.956 1.00 92.44 92 VAL A N 1
ATOM 733 C CA . VAL A 1 92 ? 5.222 -4.136 -5.988 1.00 92.44 92 VAL A CA 1
ATOM 734 C C . VAL A 1 92 ? 6.606 -3.956 -5.379 1.00 92.44 92 VAL A C 1
ATOM 736 O O . VAL A 1 92 ? 7.200 -4.928 -4.911 1.00 92.44 92 VAL A O 1
ATOM 739 N N . LYS A 1 93 ? 7.107 -2.720 -5.372 1.00 91.00 93 LYS A N 1
ATOM 740 C CA . LYS A 1 93 ? 8.266 -2.314 -4.576 1.00 91.00 93 LYS A CA 1
ATOM 741 C C . LYS A 1 93 ? 7.742 -1.541 -3.377 1.00 91.00 93 LYS A C 1
ATOM 743 O O . LYS A 1 93 ? 7.036 -0.553 -3.558 1.00 91.00 93 LYS A O 1
ATOM 748 N N . ALA A 1 94 ? 8.083 -2.002 -2.183 1.00 86.69 94 ALA A N 1
ATOM 749 C CA . ALA A 1 94 ? 7.724 -1.371 -0.925 1.00 86.69 94 ALA A CA 1
ATOM 750 C C . ALA A 1 94 ? 8.988 -1.118 -0.112 1.00 86.69 94 ALA A C 1
ATOM 752 O O . ALA A 1 94 ? 9.927 -1.921 -0.173 1.00 86.69 94 ALA A O 1
ATOM 753 N N . ASP A 1 95 ? 8.988 -0.030 0.637 1.00 81.56 95 ASP A N 1
ATOM 754 C CA . ASP A 1 95 ? 9.942 0.180 1.701 1.00 81.56 95 ASP A CA 1
ATOM 755 C C . ASP A 1 95 ? 9.591 -0.737 2.877 1.00 81.56 95 ASP A C 1
ATOM 757 O O . ASP A 1 95 ? 8.530 -1.364 2.979 1.00 81.56 95 ASP A O 1
ATOM 761 N N . ASP A 1 96 ? 10.596 -0.933 3.706 1.00 76.81 96 ASP A N 1
ATOM 762 C CA . ASP A 1 96 ? 10.655 -2.039 4.637 1.00 76.81 96 ASP A CA 1
ATOM 763 C C . ASP A 1 96 ? 9.914 -1.662 5.949 1.00 76.81 96 ASP A C 1
ATOM 765 O O . ASP A 1 96 ? 9.275 -2.489 6.602 1.00 76.81 96 ASP A O 1
ATOM 769 N N . ASP A 1 97 ? 9.822 -0.364 6.238 1.00 71.94 97 ASP A N 1
ATOM 770 C CA . ASP A 1 97 ? 9.128 0.215 7.387 1.00 71.94 97 ASP A CA 1
ATOM 771 C C . ASP A 1 97 ? 7.734 0.789 7.091 1.00 71.94 97 ASP A C 1
ATOM 773 O O . ASP A 1 97 ? 7.158 1.527 7.900 1.00 71.94 97 ASP A O 1
ATOM 777 N N . SER A 1 98 ? 7.175 0.410 5.953 1.00 76.12 98 SER A N 1
ATOM 778 C CA . SER A 1 98 ? 5.860 0.831 5.504 1.00 76.12 98 SER A CA 1
ATOM 779 C C . SER A 1 98 ? 4.753 -0.055 6.080 1.00 76.12 98 SER A C 1
ATOM 781 O O . SER A 1 98 ? 4.889 -1.276 6.188 1.00 76.12 98 SER A O 1
ATOM 783 N N . PHE A 1 99 ? 3.602 0.537 6.397 1.00 77.81 99 PHE A N 1
ATOM 784 C CA . PHE A 1 99 ? 2.378 -0.220 6.671 1.00 77.81 99 PHE A CA 1
ATOM 785 C C . PHE A 1 99 ? 1.609 -0.482 5.372 1.00 77.81 99 PHE A C 1
ATOM 787 O O . PHE A 1 99 ? 1.329 0.460 4.643 1.00 77.81 99 PHE A O 1
ATOM 794 N N . LEU A 1 100 ? 1.231 -1.733 5.083 1.00 80.19 100 LEU A N 1
ATOM 795 C CA . LEU A 1 100 ? 0.419 -2.070 3.907 1.00 80.19 100 LEU A CA 1
ATOM 796 C C . LEU A 1 100 ? -0.751 -2.982 4.277 1.00 80.19 100 LEU A C 1
ATOM 798 O O . LEU A 1 100 ? -0.542 -4.095 4.759 1.00 80.19 100 LEU A O 1
ATOM 802 N N . MET A 1 101 ? -1.978 -2.589 3.933 1.00 80.94 101 MET A N 1
ATOM 803 C CA . MET A 1 101 ? -3.120 -3.509 3.942 1.00 80.94 101 MET A CA 1
ATOM 804 C C . MET A 1 101 ? -3.220 -4.248 2.601 1.00 80.94 101 MET A C 1
ATOM 806 O O . MET A 1 101 ? -3.759 -3.716 1.630 1.00 80.94 101 MET A O 1
ATOM 810 N N . LEU A 1 102 ? -2.728 -5.491 2.529 1.00 81.62 102 LEU A N 1
ATOM 811 C CA . LEU A 1 102 ? -2.583 -6.198 1.245 1.00 81.62 102 LEU A CA 1
ATOM 812 C C . LEU A 1 102 ? -3.903 -6.410 0.501 1.00 81.62 102 LEU A C 1
ATOM 814 O O . LEU A 1 102 ? -3.926 -6.309 -0.718 1.00 81.62 102 LEU A O 1
ATOM 818 N N . ALA A 1 103 ? -5.006 -6.660 1.206 1.00 79.25 103 ALA A N 1
ATOM 819 C CA . ALA A 1 103 ? -6.307 -6.836 0.560 1.00 79.25 103 ALA A CA 1
ATOM 820 C C . ALA A 1 103 ? -6.813 -5.542 -0.110 1.00 79.25 103 ALA A C 1
ATOM 822 O O . ALA A 1 103 ? -7.469 -5.592 -1.148 1.00 79.25 103 ALA A O 1
ATOM 823 N N . GLU A 1 104 ? -6.477 -4.381 0.458 1.00 82.38 104 GLU A N 1
ATOM 824 C CA . GLU A 1 104 ? -6.791 -3.068 -0.112 1.00 82.38 104 GLU A CA 1
ATOM 825 C C . GLU A 1 104 ? -5.876 -2.730 -1.297 1.00 82.38 104 GLU A C 1
ATOM 827 O O . GLU A 1 104 ? -6.335 -2.140 -2.277 1.00 82.38 104 GLU A O 1
ATOM 832 N N . LEU A 1 105 ? -4.600 -3.124 -1.227 1.00 86.00 105 LEU A N 1
ATOM 833 C CA . LEU A 1 105 ? -3.660 -3.034 -2.346 1.00 86.00 105 LEU A CA 1
ATOM 834 C C . LEU A 1 105 ? -4.121 -3.918 -3.513 1.00 86.00 105 LEU A C 1
ATOM 836 O O . LEU A 1 105 ? -4.282 -3.433 -4.629 1.00 86.00 105 LEU A O 1
ATOM 840 N N . GLU A 1 106 ? -4.399 -5.194 -3.244 1.00 85.62 106 GLU A N 1
ATOM 841 C CA . GLU A 1 106 ? -4.850 -6.164 -4.242 1.00 85.62 106 GLU A CA 1
ATOM 842 C C . GLU A 1 106 ? -6.142 -5.703 -4.924 1.00 85.62 106 GLU A C 1
ATOM 844 O O . GLU A 1 106 ? -6.220 -5.704 -6.153 1.00 85.62 106 GLU A O 1
ATOM 849 N N . ALA A 1 107 ? -7.144 -5.271 -4.150 1.00 84.62 107 ALA A N 1
ATOM 850 C CA . ALA A 1 107 ? -8.409 -4.797 -4.701 1.00 84.62 107 ALA A CA 1
ATOM 851 C C . ALA A 1 107 ? -8.210 -3.619 -5.666 1.00 84.62 107 ALA A C 1
ATOM 853 O O . ALA A 1 107 ? -8.789 -3.619 -6.753 1.00 84.62 107 ALA A O 1
ATOM 854 N N . ARG A 1 108 ? -7.362 -2.645 -5.309 1.00 87.38 108 ARG A N 1
ATOM 855 C CA . ARG A 1 108 ? -7.084 -1.483 -6.165 1.00 87.38 108 ARG A CA 1
ATOM 856 C C . ARG A 1 108 ? -6.320 -1.866 -7.425 1.00 87.38 108 ARG A C 1
ATOM 858 O O . ARG A 1 108 ? -6.748 -1.502 -8.513 1.00 87.38 108 ARG A O 1
ATOM 865 N N . LEU A 1 109 ? -5.254 -2.658 -7.307 1.00 90.38 109 LEU A N 1
ATOM 866 C CA . LEU A 1 109 ? -4.493 -3.117 -8.474 1.00 90.38 109 LEU A CA 1
ATOM 867 C C . LEU A 1 109 ? -5.372 -3.913 -9.453 1.00 90.38 109 LEU A C 1
ATOM 869 O O . LEU A 1 109 ? -5.270 -3.723 -10.664 1.00 90.38 109 LEU A O 1
ATOM 873 N N . ARG A 1 110 ? -6.290 -4.751 -8.947 1.00 88.25 110 ARG A N 1
ATOM 874 C CA . ARG A 1 110 ? -7.254 -5.487 -9.784 1.00 88.25 110 ARG A CA 1
ATOM 875 C C . ARG A 1 110 ? -8.220 -4.561 -10.522 1.00 88.25 110 ARG A C 1
ATOM 877 O O . ARG A 1 110 ? -8.486 -4.799 -11.698 1.00 88.25 110 ARG A O 1
ATOM 884 N N . VAL A 1 111 ? -8.739 -3.520 -9.867 1.00 89.31 111 VAL A N 1
ATOM 885 C CA . VAL A 1 111 ? -9.593 -2.520 -10.535 1.00 89.31 111 VAL A CA 1
ATOM 886 C C . VAL A 1 111 ? -8.833 -1.874 -11.687 1.00 89.31 111 VAL A C 1
ATOM 888 O O . VAL A 1 111 ? -9.351 -1.806 -12.802 1.00 89.31 111 VAL A O 1
ATOM 891 N N . GLU A 1 112 ? -7.587 -1.468 -11.455 1.00 90.19 112 GLU A N 1
ATOM 892 C CA . GLU A 1 112 ? -6.796 -0.806 -12.487 1.00 90.19 112 GLU A CA 1
ATOM 893 C C . GLU A 1 112 ? -6.492 -1.726 -13.670 1.00 90.19 112 GLU A C 1
ATOM 895 O O . GLU A 1 112 ? -6.654 -1.298 -14.816 1.00 90.19 112 GLU A O 1
ATOM 900 N N . LEU A 1 113 ? -6.142 -2.988 -13.406 1.00 89.62 113 LEU A N 1
ATOM 901 C CA . LEU A 1 113 ? -5.861 -3.996 -14.432 1.00 89.62 113 LEU A CA 1
ATOM 902 C C . LEU A 1 113 ? -7.035 -4.224 -15.389 1.00 89.62 113 LEU A C 1
ATOM 904 O O . LEU A 1 113 ? -6.831 -4.421 -16.583 1.00 89.62 113 LEU A O 1
ATOM 908 N N . HIS A 1 114 ? -8.260 -4.213 -14.858 1.00 85.75 114 HIS A N 1
ATOM 909 C CA . HIS A 1 114 ? -9.481 -4.499 -15.615 1.00 85.75 114 HIS A CA 1
ATOM 910 C C . HIS A 1 114 ? -10.193 -3.251 -16.140 1.00 85.75 114 HIS A C 1
ATOM 912 O O . HIS A 1 114 ? -11.155 -3.366 -16.901 1.00 85.75 114 HIS A O 1
ATOM 918 N N . THR A 1 115 ? -9.736 -2.061 -15.754 1.00 86.12 115 THR A N 1
ATOM 919 C CA . THR A 1 115 ? -10.269 -0.810 -16.292 1.00 86.12 115 THR A CA 1
ATOM 920 C C . THR A 1 115 ? -9.820 -0.661 -17.751 1.00 86.12 115 THR A C 1
ATOM 922 O O . THR A 1 115 ? -8.617 -0.746 -18.011 1.00 86.12 115 THR A O 1
ATOM 925 N N . PRO A 1 116 ? -10.739 -0.432 -18.710 1.00 76.81 116 PRO A N 1
ATOM 926 C CA . PRO A 1 116 ? -10.378 -0.205 -20.104 1.00 76.81 116 PRO A CA 1
ATOM 927 C C . PRO A 1 116 ? -9.408 0.967 -20.242 1.00 76.81 116 PRO A C 1
ATOM 929 O O . PRO A 1 116 ? -9.566 1.991 -19.577 1.00 76.81 116 PRO A O 1
ATOM 932 N N . SER A 1 117 ? -8.422 0.844 -21.128 1.00 67.25 117 SER A N 1
ATOM 933 C CA . SER A 1 117 ? -7.485 1.931 -21.398 1.00 67.25 117 SER A CA 1
ATOM 934 C C . SER A 1 117 ? -8.239 3.173 -21.877 1.00 67.25 117 SER A C 1
ATOM 936 O O . SER A 1 117 ? -8.934 3.153 -22.893 1.00 67.25 117 SER A O 1
ATOM 938 N N . HIS A 1 118 ? -8.114 4.267 -21.134 1.00 63.12 118 HIS A N 1
ATOM 939 C CA . HIS A 1 118 ? -8.478 5.607 -21.578 1.00 63.12 118 HIS A CA 1
ATOM 940 C C . HIS A 1 118 ? -7.199 6.434 -21.569 1.00 63.12 118 HIS A C 1
ATOM 942 O O . HIS A 1 118 ? -6.459 6.396 -20.585 1.00 63.12 118 HIS A O 1
ATOM 948 N N . ARG A 1 119 ? -6.925 7.162 -22.660 1.00 55.62 119 ARG A N 1
ATOM 949 C CA . ARG A 1 119 ? -5.820 8.127 -22.688 1.00 55.62 119 ARG A CA 1
ATOM 950 C C . ARG A 1 119 ? -6.075 9.171 -21.608 1.00 55.62 119 ARG A C 1
ATOM 952 O O . ARG A 1 119 ? -6.998 9.970 -21.734 1.00 55.62 119 ARG A O 1
ATOM 959 N N . GLN A 1 120 ? -5.278 9.142 -20.547 1.00 53.59 120 GLN A N 1
ATOM 960 C CA . GLN A 1 120 ? -5.196 10.243 -19.599 1.00 53.59 120 GLN A CA 1
ATOM 961 C C . GLN A 1 120 ? -4.089 11.181 -20.071 1.00 53.59 120 GLN A C 1
ATOM 963 O O . GLN A 1 120 ? -2.915 10.825 -20.036 1.00 53.59 120 GLN A O 1
ATOM 968 N N . GLU A 1 121 ? -4.457 12.386 -20.502 1.00 47.75 121 GLU A N 1
ATOM 969 C CA . GLU A 1 121 ? -3.486 13.464 -20.683 1.00 47.75 121 GLU A CA 1
ATOM 970 C C . GLU A 1 121 ? -3.051 13.960 -19.302 1.00 47.75 121 GLU A C 1
ATOM 972 O O . GLU A 1 121 ? -3.788 14.662 -18.607 1.00 47.75 121 GLU A O 1
ATOM 977 N N . ILE A 1 122 ? -1.848 13.579 -18.879 1.00 52.28 122 ILE A N 1
ATOM 978 C CA . ILE A 1 122 ? -1.205 14.191 -17.718 1.00 52.28 122 ILE A CA 1
ATOM 979 C C . ILE A 1 122 ? -0.354 15.340 -18.237 1.00 52.28 122 ILE A C 1
ATOM 981 O O . ILE A 1 122 ? 0.691 15.135 -18.850 1.00 52.28 122 ILE A O 1
ATOM 985 N N . THR A 1 123 ? -0.795 16.568 -17.984 1.00 44.16 123 THR A N 1
ATOM 986 C CA . THR A 1 123 ? 0.016 17.760 -18.233 1.00 44.16 123 THR A CA 1
ATOM 987 C C . THR A 1 123 ? 1.122 17.835 -17.182 1.00 44.16 123 THR A C 1
ATOM 989 O O . THR A 1 123 ? 0.869 18.147 -16.015 1.00 44.16 123 THR A O 1
ATOM 992 N N . PHE A 1 124 ? 2.352 17.521 -17.582 1.00 48.62 124 PHE A N 1
ATOM 993 C CA . PHE A 1 124 ? 3.539 17.687 -16.748 1.00 48.62 124 PHE A CA 1
ATOM 994 C C . PHE A 1 124 ? 4.004 19.151 -16.811 1.00 48.62 124 PHE A C 1
ATOM 996 O O . PHE A 1 124 ? 4.269 19.665 -17.893 1.00 48.62 124 PHE A O 1
ATOM 1003 N N . GLU A 1 125 ? 4.108 19.834 -15.666 1.00 42.53 125 GLU A N 1
ATOM 1004 C CA . GLU A 1 125 ? 4.663 21.195 -15.618 1.00 42.53 125 GLU A CA 1
ATOM 1005 C C . GLU A 1 125 ? 6.164 21.184 -15.946 1.00 42.53 125 GLU A C 1
ATOM 1007 O O . GLU A 1 125 ? 6.974 20.581 -15.220 1.00 42.53 125 GLU A O 1
ATOM 1012 N N . ASP A 1 126 ? 6.523 21.887 -17.023 1.00 31.55 126 ASP A N 1
ATOM 1013 C CA . ASP A 1 126 ? 7.900 22.117 -17.445 1.00 31.55 126 ASP A CA 1
ATOM 1014 C C . ASP A 1 126 ? 8.687 22.875 -16.368 1.00 31.55 126 ASP A C 1
ATOM 1016 O O . ASP A 1 126 ? 8.215 23.806 -15.711 1.00 31.55 126 ASP A O 1
ATOM 1020 N N . SER A 1 127 ? 9.921 22.433 -16.142 1.00 32.41 127 SER A N 1
ATOM 1021 C CA . SER A 1 127 ? 10.766 22.920 -15.052 1.00 32.41 127 SER A CA 1
ATOM 1022 C C . SER A 1 127 ? 11.402 24.271 -15.383 1.00 32.41 127 SER A C 1
ATOM 1024 O O . SER A 1 127 ? 12.607 24.319 -15.587 1.00 32.41 127 SER A O 1
ATOM 1026 N N . THR A 1 128 ? 10.636 25.365 -15.400 1.00 30.88 128 THR A N 1
ATOM 1027 C CA . THR A 1 128 ? 11.206 26.732 -15.477 1.00 30.88 128 THR A CA 1
ATOM 1028 C C . THR A 1 128 ? 10.392 27.854 -14.818 1.00 30.88 128 THR A C 1
ATOM 1030 O O . THR A 1 128 ? 10.893 28.974 -14.757 1.00 30.88 128 THR A O 1
ATOM 1033 N N . SER A 1 129 ? 9.211 27.623 -14.235 1.00 31.56 129 SER A N 1
ATOM 1034 C CA . SER A 1 129 ? 8.436 28.736 -13.650 1.00 31.56 129 SER A CA 1
ATOM 1035 C C . SER A 1 129 ? 7.681 28.382 -12.368 1.00 31.56 129 SER A C 1
ATOM 1037 O O . SER A 1 129 ? 6.473 28.180 -12.385 1.00 31.56 129 SER A O 1
ATOM 1039 N N . SER A 1 130 ? 8.373 28.376 -11.225 1.00 26.88 130 SER A N 1
ATOM 1040 C CA . SER A 1 130 ? 7.711 28.559 -9.922 1.00 26.88 130 SER A CA 1
ATOM 1041 C C . SER A 1 130 ? 8.679 29.061 -8.839 1.00 26.88 130 SER A C 1
ATOM 1043 O O . SER A 1 130 ? 8.835 28.451 -7.783 1.00 26.88 130 SER A O 1
ATOM 1045 N N . PHE A 1 131 ? 9.335 30.192 -9.096 1.00 26.12 131 PHE A N 1
ATOM 1046 C CA . PHE A 1 131 ? 9.747 31.117 -8.039 1.00 26.12 131 PHE A CA 1
ATOM 1047 C C . PHE A 1 131 ? 8.891 32.374 -8.185 1.00 26.12 131 PHE A C 1
ATOM 1049 O O . PHE A 1 131 ? 9.339 33.393 -8.696 1.00 26.12 131 PHE A O 1
ATOM 1056 N N . ILE A 1 132 ? 7.627 32.289 -7.771 1.00 29.12 132 ILE A N 1
ATOM 1057 C CA . ILE A 1 132 ? 6.903 33.491 -7.363 1.00 29.12 132 ILE A CA 1
ATOM 1058 C C . ILE A 1 132 ? 6.983 33.515 -5.847 1.00 29.12 132 ILE A C 1
ATOM 1060 O O . ILE A 1 132 ? 6.453 32.644 -5.155 1.00 29.12 132 ILE A O 1
ATOM 1064 N N . ALA A 1 133 ? 7.755 34.487 -5.373 1.00 26.78 133 ALA A N 1
ATOM 1065 C CA . ALA A 1 133 ? 7.923 34.830 -3.982 1.00 26.78 133 ALA A CA 1
ATOM 1066 C C . ALA A 1 133 ? 6.557 34.918 -3.291 1.00 26.78 133 ALA A C 1
ATOM 1068 O O . ALA A 1 133 ? 5.679 35.673 -3.708 1.00 26.78 133 ALA A O 1
ATOM 1069 N N . ARG A 1 134 ? 6.394 34.162 -2.203 1.00 25.06 134 ARG A N 1
ATOM 1070 C CA . ARG A 1 134 ? 5.413 34.508 -1.179 1.00 25.06 134 ARG A CA 1
ATOM 1071 C C . ARG A 1 134 ? 5.902 35.804 -0.537 1.00 25.06 134 ARG A C 1
ATOM 1073 O O . ARG A 1 134 ? 6.792 35.771 0.305 1.00 25.06 134 ARG A O 1
ATOM 1080 N N . GLN A 1 135 ? 5.369 36.935 -0.989 1.00 24.28 135 GLN A N 1
ATOM 1081 C CA . GLN A 1 135 ? 5.345 38.152 -0.187 1.00 24.28 135 GLN A CA 1
ATOM 1082 C C . GLN A 1 135 ? 4.471 37.860 1.035 1.00 24.28 135 GLN A C 1
ATOM 1084 O O . GLN A 1 135 ? 3.264 37.653 0.903 1.00 24.28 135 GLN A O 1
ATOM 1089 N N . GLU A 1 136 ? 5.093 37.780 2.208 1.00 25.66 136 GLU A N 1
ATOM 1090 C CA . GLU A 1 136 ? 4.372 37.953 3.465 1.00 25.66 136 GLU A CA 1
ATOM 1091 C C . GLU A 1 136 ? 3.957 39.427 3.607 1.00 25.66 136 GLU A C 1
ATOM 1093 O O . GLU A 1 136 ? 4.689 40.311 3.153 1.00 25.66 136 GLU A O 1
ATOM 1098 N N . PRO A 1 137 ? 2.784 39.719 4.193 1.00 28.70 137 PRO A N 1
ATOM 1099 C CA . PRO A 1 137 ? 2.363 41.088 4.443 1.00 28.70 137 PRO A CA 1
ATOM 1100 C C . PRO A 1 137 ? 3.148 41.690 5.617 1.00 28.70 137 PRO A C 1
ATOM 1102 O O . PRO A 1 137 ? 3.178 41.129 6.712 1.00 28.70 137 PRO A O 1
ATOM 1105 N N . ASP A 1 138 ? 3.740 42.860 5.371 1.00 24.06 138 ASP A N 1
ATOM 1106 C CA . ASP A 1 138 ? 4.394 43.714 6.361 1.00 24.06 138 ASP A CA 1
ATOM 1107 C C . ASP A 1 138 ? 3.489 43.982 7.576 1.00 24.06 138 ASP A C 1
ATOM 1109 O O . ASP A 1 138 ? 2.409 44.566 7.455 1.00 24.06 138 ASP A O 1
ATOM 1113 N N . VAL A 1 139 ? 3.979 43.640 8.770 1.00 29.75 139 VAL A N 1
ATOM 1114 C CA . VAL A 1 139 ? 3.499 44.206 10.035 1.00 29.75 139 VAL A CA 1
ATOM 1115 C C . VAL A 1 139 ? 4.684 44.845 10.756 1.00 29.75 139 VAL A C 1
ATOM 1117 O O . VAL A 1 139 ? 5.606 44.177 11.216 1.00 29.75 139 VAL A O 1
ATOM 1120 N N . LEU A 1 140 ? 4.635 46.174 10.837 1.00 26.17 140 LEU A N 1
ATOM 1121 C CA . LEU A 1 140 ? 5.488 47.037 11.652 1.00 26.17 140 LEU A CA 1
ATOM 1122 C C . LEU A 1 140 ? 5.503 46.610 13.133 1.00 26.17 140 LEU A C 1
ATOM 1124 O O . LEU A 1 140 ? 4.434 46.542 13.729 1.00 26.17 140 LEU A O 1
ATOM 1128 N N . SER A 1 141 ? 6.689 46.466 13.748 1.00 24.94 141 SER A N 1
ATOM 1129 C CA . SER A 1 141 ? 7.079 47.226 14.962 1.00 24.94 141 SER A CA 1
ATOM 1130 C C . SER A 1 141 ? 8.524 46.932 15.424 1.00 24.94 141 SER A C 1
ATOM 1132 O O . SER A 1 141 ? 8.836 45.863 15.931 1.00 24.94 141 SER A O 1
ATOM 1134 N N . THR A 1 142 ? 9.394 47.931 15.258 1.00 25.36 142 THR A N 1
ATOM 1135 C CA . THR A 1 142 ? 10.358 48.502 16.231 1.00 25.36 142 THR A CA 1
ATOM 1136 C C . THR A 1 142 ? 10.902 47.661 17.412 1.00 25.36 142 THR A C 1
ATOM 1138 O O . THR A 1 142 ? 10.178 47.408 18.371 1.00 25.36 142 THR A O 1
ATOM 1141 N N . ASN A 1 143 ? 12.227 47.443 17.429 1.00 25.44 143 ASN A N 1
ATOM 1142 C CA . ASN A 1 143 ? 13.232 48.014 18.364 1.00 25.44 143 ASN A CA 1
ATOM 1143 C C . ASN A 1 143 ? 14.359 47.047 18.790 1.00 25.44 143 ASN A C 1
ATOM 1145 O O . ASN A 1 143 ? 14.129 45.936 19.252 1.00 25.44 143 ASN A O 1
ATOM 1149 N N . ASN A 1 144 ? 15.580 47.580 18.658 1.00 26.11 144 ASN A N 1
ATOM 1150 C CA . ASN A 1 144 ? 16.898 47.097 19.083 1.00 26.11 144 ASN A CA 1
ATOM 1151 C C . ASN A 1 144 ? 16.977 46.510 20.501 1.00 26.11 144 ASN A C 1
ATOM 1153 O O . ASN A 1 144 ? 16.427 47.110 21.419 1.00 26.11 144 ASN A O 1
ATOM 1157 N N . THR A 1 145 ? 17.849 45.507 20.684 1.00 26.66 145 THR A N 1
ATOM 1158 C CA . THR A 1 145 ? 19.080 45.622 21.507 1.00 26.66 145 THR A CA 1
ATOM 1159 C C . THR A 1 145 ? 20.052 44.462 21.244 1.00 26.66 145 THR A C 1
ATOM 1161 O O . THR A 1 145 ? 19.633 43.332 21.017 1.00 26.66 145 THR A O 1
ATOM 1164 N N . ASP A 1 146 ? 21.339 44.806 21.281 1.00 25.00 146 ASP A N 1
ATOM 1165 C CA . ASP A 1 146 ? 22.548 44.034 20.972 1.00 25.00 146 ASP A CA 1
ATOM 1166 C C . ASP A 1 146 ? 22.907 42.851 21.911 1.00 25.00 146 ASP A C 1
ATOM 1168 O O . ASP A 1 146 ? 22.352 42.686 22.997 1.00 25.00 146 ASP A O 1
ATOM 1172 N N . VAL A 1 147 ? 23.998 42.179 21.491 1.00 29.16 147 VAL A N 1
ATOM 1173 C CA . VAL A 1 147 ? 25.053 41.400 22.201 1.00 29.16 147 VAL A CA 1
ATOM 1174 C C . VAL A 1 147 ? 24.894 39.843 22.221 1.00 29.16 147 VAL A C 1
ATOM 1176 O O . VAL A 1 147 ? 23.777 39.343 22.182 1.00 29.16 147 VAL A O 1
ATOM 1179 N N . PRO A 1 148 ? 25.981 39.022 22.245 1.00 28.53 148 PRO A N 1
ATOM 1180 C CA . PRO A 1 148 ? 26.739 38.506 21.094 1.00 28.53 148 PRO A CA 1
ATOM 1181 C C . PRO A 1 148 ? 26.908 36.953 21.064 1.00 28.53 148 PRO A C 1
ATOM 1183 O O . PRO A 1 148 ? 26.560 36.229 21.991 1.00 28.53 148 PRO A O 1
ATOM 1186 N N . ILE A 1 149 ? 27.525 36.479 19.975 1.00 28.56 149 ILE A N 1
ATOM 1187 C CA . ILE A 1 149 ? 27.916 35.102 19.584 1.00 28.56 149 ILE A CA 1
ATOM 1188 C C . ILE A 1 149 ? 28.796 34.362 20.638 1.00 28.56 149 ILE A C 1
ATOM 1190 O O . ILE A 1 149 ? 29.562 35.009 21.354 1.00 28.56 149 ILE A O 1
ATOM 1194 N N . PRO A 1 150 ? 28.788 33.006 20.668 1.00 28.70 150 PRO A N 1
ATOM 1195 C CA . PRO A 1 150 ? 29.992 32.282 20.243 1.00 28.70 150 PRO A CA 1
ATOM 1196 C C . PRO A 1 150 ? 29.741 31.172 19.201 1.00 28.70 150 PRO A C 1
ATOM 1198 O O . PRO A 1 150 ? 28.739 30.463 19.199 1.00 28.70 150 PRO A O 1
ATOM 1201 N N . VAL A 1 151 ? 30.729 31.098 18.312 1.00 24.72 151 VAL A N 1
ATOM 1202 C CA . VAL A 1 151 ? 30.964 30.227 17.155 1.00 24.72 151 VAL A CA 1
ATOM 1203 C C . VAL A 1 151 ? 31.153 28.766 17.575 1.00 24.72 151 VAL A C 1
ATOM 1205 O O . VAL A 1 151 ? 31.681 28.537 18.658 1.00 24.72 151 VAL A O 1
ATOM 1208 N N . LEU A 1 152 ? 30.809 27.811 16.695 1.00 25.89 152 LEU A N 1
ATOM 1209 C CA . LEU A 1 152 ? 31.588 26.581 16.450 1.00 25.89 152 LEU A CA 1
ATOM 1210 C C . LEU A 1 152 ? 31.141 25.879 15.146 1.00 25.89 152 LEU A C 1
ATOM 1212 O O . LEU A 1 152 ? 30.110 25.217 15.084 1.00 25.89 152 LEU A O 1
ATOM 1216 N N . ASP A 1 153 ? 31.946 26.126 14.112 1.00 23.11 153 ASP A N 1
ATOM 1217 C CA . ASP A 1 153 ? 32.385 25.289 12.987 1.00 23.11 153 ASP A CA 1
ATOM 1218 C C . ASP A 1 153 ? 31.543 24.099 12.488 1.00 23.11 153 ASP A C 1
ATOM 1220 O O . ASP A 1 153 ? 31.445 23.049 13.121 1.00 23.11 153 ASP A O 1
ATOM 1224 N N . ALA A 1 154 ? 31.153 24.184 11.211 1.00 27.12 154 ALA A N 1
ATOM 1225 C CA . ALA A 1 154 ? 31.122 23.028 10.320 1.00 27.12 154 ALA A CA 1
ATOM 1226 C C . ALA A 1 154 ? 31.717 23.412 8.957 1.00 27.12 154 ALA A C 1
ATOM 1228 O O . ALA A 1 154 ? 31.237 24.300 8.255 1.00 27.12 154 ALA A O 1
ATOM 1229 N N . SER A 1 155 ? 32.821 22.738 8.653 1.00 27.11 155 SER A N 1
ATOM 1230 C CA . SER A 1 155 ? 33.692 22.917 7.498 1.00 27.11 155 SER A CA 1
ATOM 1231 C C . SER A 1 155 ? 33.014 22.741 6.133 1.00 27.11 155 SER A C 1
ATOM 1233 O O . SER A 1 155 ? 32.166 21.880 5.904 1.00 27.11 155 SER A O 1
ATOM 1235 N N . THR A 1 156 ? 33.466 23.600 5.230 1.00 26.70 156 THR A N 1
ATOM 1236 C CA . THR A 1 156 ? 33.245 23.689 3.792 1.00 26.70 156 THR A CA 1
ATOM 1237 C C . THR A 1 156 ? 33.918 22.550 3.019 1.00 26.70 156 THR A C 1
ATOM 1239 O O . THR A 1 156 ? 35.071 22.212 3.267 1.00 26.70 156 THR A O 1
ATOM 1242 N N . SER A 1 157 ? 33.254 22.061 1.968 1.00 25.33 157 SER A N 1
ATOM 1243 C CA . SER A 1 157 ? 33.947 21.768 0.708 1.00 25.33 157 SER A CA 1
ATOM 1244 C C . SER A 1 157 ? 33.070 22.216 -0.460 1.00 25.33 157 SER A C 1
ATOM 1246 O O . SER A 1 157 ? 31.939 21.778 -0.653 1.00 25.33 157 SER A O 1
ATOM 1248 N N . SER A 1 158 ? 33.600 23.221 -1.137 1.00 26.70 158 SER A N 1
ATOM 1249 C CA . SER A 1 158 ? 33.185 23.809 -2.398 1.00 26.70 158 SER A CA 1
ATOM 1250 C C . SER A 1 158 ? 33.450 22.849 -3.550 1.00 26.70 158 SER A C 1
ATOM 1252 O O . SER A 1 158 ? 34.522 22.261 -3.573 1.00 26.70 158 SER A O 1
ATOM 1254 N N . ASP A 1 159 ? 32.556 22.809 -4.537 1.00 24.23 159 ASP A N 1
ATOM 1255 C CA . ASP A 1 159 ? 32.983 22.783 -5.936 1.00 24.23 159 ASP A CA 1
ATOM 1256 C C . ASP A 1 159 ? 31.950 23.485 -6.821 1.00 24.23 159 ASP A C 1
ATOM 1258 O O . ASP A 1 159 ? 30.792 23.093 -6.967 1.00 24.23 159 ASP A O 1
ATOM 1262 N N . SER A 1 160 ? 32.412 24.606 -7.358 1.00 24.78 160 SER A N 1
ATOM 1263 C CA . SER A 1 160 ? 31.756 25.494 -8.299 1.00 24.78 160 SER A CA 1
ATOM 1264 C C . SER A 1 160 ? 32.120 25.081 -9.721 1.00 24.78 160 SER A C 1
ATOM 1266 O O . SER A 1 160 ? 33.298 25.113 -10.070 1.00 24.78 160 SER A O 1
ATOM 1268 N N . HIS A 1 161 ? 31.129 24.809 -10.569 1.00 26.70 161 HIS A N 1
ATOM 1269 C CA . HIS A 1 161 ? 31.317 24.897 -12.015 1.00 26.70 161 HIS A CA 1
ATOM 1270 C C . HIS A 1 161 ? 30.212 25.734 -12.661 1.00 26.70 161 HIS A C 1
ATOM 1272 O O . HIS A 1 161 ? 29.042 25.370 -12.735 1.00 26.70 161 HIS A O 1
ATOM 1278 N N . THR A 1 162 ? 30.673 26.901 -13.087 1.00 24.41 162 THR A N 1
ATOM 1279 C CA . THR A 1 162 ? 30.100 27.925 -13.948 1.00 24.41 162 THR A CA 1
ATOM 1280 C C . THR A 1 162 ? 29.628 27.343 -15.281 1.00 24.41 162 THR A C 1
ATOM 1282 O O . THR A 1 162 ? 30.403 26.677 -15.964 1.00 24.41 162 THR A O 1
ATOM 1285 N N . LEU A 1 163 ? 28.410 27.682 -15.711 1.00 26.75 163 LEU A N 1
ATOM 1286 C CA . LEU A 1 163 ? 28.041 27.683 -17.127 1.00 26.75 163 LEU A CA 1
ATOM 1287 C C . LEU A 1 163 ? 27.348 29.005 -17.451 1.00 26.75 163 LEU A C 1
ATOM 1289 O O . LEU A 1 163 ? 26.327 29.366 -16.876 1.00 26.75 163 LEU A O 1
ATOM 1293 N N . SER A 1 164 ? 28.008 29.733 -18.341 1.00 25.64 164 SER A N 1
ATOM 1294 C CA . SER A 1 164 ? 27.669 31.033 -18.894 1.00 25.64 164 SER A CA 1
ATOM 1295 C C . SER A 1 164 ? 26.496 30.956 -19.867 1.00 25.64 164 SER A C 1
ATOM 1297 O O . SER A 1 164 ? 26.480 30.113 -20.765 1.00 25.64 164 SER A O 1
ATOM 1299 N N . GLU A 1 165 ? 25.578 31.906 -19.729 1.00 26.30 165 GLU A N 1
ATOM 1300 C CA . GLU A 1 165 ? 24.554 32.250 -20.708 1.00 26.30 165 GLU A CA 1
ATOM 1301 C C . GLU A 1 165 ? 25.174 32.745 -22.023 1.00 26.30 165 GLU A C 1
ATOM 1303 O O . GLU A 1 165 ? 26.052 33.608 -22.033 1.00 26.30 165 GLU A O 1
ATOM 1308 N N . SER A 1 166 ? 24.652 32.256 -23.150 1.00 26.50 166 SER A N 1
ATOM 1309 C CA . SER A 1 166 ? 24.624 33.030 -24.391 1.00 26.50 166 SER A CA 1
ATOM 1310 C C . SER A 1 166 ? 23.376 32.678 -25.208 1.00 26.50 166 SER A C 1
ATOM 1312 O O . SER A 1 166 ? 23.178 31.545 -25.631 1.00 26.50 166 SER A O 1
ATOM 1314 N N . SER A 1 167 ? 22.511 33.688 -25.302 1.00 28.16 167 SER A N 1
ATOM 1315 C CA . SER A 1 167 ? 21.682 34.153 -26.419 1.00 28.16 167 SER A CA 1
ATOM 1316 C C . SER A 1 167 ? 21.180 33.166 -27.480 1.00 28.16 167 SER A C 1
ATOM 1318 O O . SER A 1 167 ? 21.933 32.471 -28.154 1.00 28.16 167 SER A O 1
ATOM 1320 N N . GLY A 1 168 ? 19.862 33.220 -27.688 1.00 26.28 168 GLY A N 1
ATOM 1321 C CA . GLY A 1 168 ? 19.112 32.363 -28.590 1.00 26.28 168 GLY A CA 1
ATOM 1322 C C . GLY A 1 168 ? 19.367 32.552 -30.082 1.00 26.28 168 GLY A C 1
ATOM 1323 O O . GLY A 1 168 ? 19.674 33.640 -30.561 1.00 26.28 168 GLY A O 1
ATOM 1324 N N . VAL A 1 169 ? 19.105 31.467 -30.812 1.00 25.94 169 VAL A N 1
ATOM 1325 C CA . VAL A 1 169 ? 18.732 31.464 -32.227 1.00 25.94 169 VAL A CA 1
ATOM 1326 C C . VAL A 1 169 ? 17.697 30.355 -32.433 1.00 25.94 169 VAL A C 1
ATOM 1328 O O . VAL A 1 169 ? 17.894 29.204 -32.055 1.00 25.94 169 VAL A O 1
ATOM 1331 N N . SER A 1 170 ? 16.569 30.741 -33.021 1.00 29.66 170 SER A N 1
ATOM 1332 C CA . SER A 1 170 ? 15.483 29.876 -33.473 1.00 29.66 170 SER A CA 1
ATOM 1333 C C . SER A 1 170 ? 15.921 29.063 -34.693 1.00 29.66 170 SER A C 1
ATOM 1335 O O . SER A 1 170 ? 16.315 29.673 -35.680 1.00 29.66 170 SER A O 1
ATOM 1337 N N . HIS A 1 171 ? 15.801 27.730 -34.676 1.00 29.30 171 HIS A N 1
ATOM 1338 C CA . HIS A 1 171 ? 15.764 26.921 -35.902 1.00 29.30 171 HIS A CA 1
ATOM 1339 C C . HIS A 1 171 ? 14.918 25.650 -35.730 1.00 29.30 171 HIS A C 1
ATOM 1341 O O . HIS A 1 171 ? 15.327 24.667 -35.120 1.00 29.30 171 HIS A O 1
ATOM 1347 N N . LYS A 1 172 ? 13.744 25.657 -36.376 1.00 34.66 172 LYS A N 1
ATOM 1348 C CA . LYS A 1 172 ? 13.156 24.463 -36.995 1.00 34.66 172 LYS A CA 1
ATOM 1349 C C . LYS A 1 172 ? 14.128 23.963 -38.063 1.00 34.66 172 LYS A C 1
ATOM 1351 O O . LYS A 1 172 ? 14.372 24.719 -38.999 1.00 34.66 172 LYS A O 1
ATOM 1356 N N . THR A 1 173 ? 14.591 22.716 -38.016 1.00 26.77 173 THR A N 1
ATOM 1357 C CA . THR A 1 173 ? 14.801 21.895 -39.226 1.00 26.77 173 THR A CA 1
ATOM 1358 C C . THR A 1 173 ? 14.820 20.412 -38.856 1.00 26.77 173 THR A C 1
ATOM 1360 O O . THR A 1 173 ? 15.502 19.985 -37.932 1.00 26.77 173 THR A O 1
ATOM 1363 N N . LEU A 1 174 ? 14.022 19.660 -39.606 1.00 37.81 174 LEU A N 1
ATOM 1364 C CA . LEU A 1 174 ? 13.886 18.213 -39.627 1.00 37.81 174 LEU A CA 1
ATOM 1365 C C . LEU A 1 174 ? 15.212 17.537 -40.002 1.00 37.81 174 LEU A C 1
ATOM 1367 O O . LEU A 1 174 ? 15.801 17.889 -41.022 1.00 37.81 174 LEU A O 1
ATOM 1371 N N . ILE A 1 175 ? 15.614 16.506 -39.257 1.00 30.25 175 ILE A N 1
ATOM 1372 C CA . ILE A 1 175 ? 16.475 15.437 -39.776 1.00 30.25 175 ILE A CA 1
ATOM 1373 C C . ILE A 1 175 ? 15.800 14.113 -39.424 1.00 30.25 175 ILE A C 1
ATOM 1375 O O . ILE A 1 175 ? 15.821 13.652 -38.285 1.00 30.25 175 ILE A O 1
ATOM 1379 N N . SER A 1 176 ? 15.142 13.543 -40.432 1.00 29.59 176 SER A N 1
ATOM 1380 C CA . SER A 1 176 ? 14.585 12.197 -40.427 1.00 29.59 176 SER A CA 1
ATOM 1381 C C . SER A 1 176 ? 15.719 11.182 -40.301 1.00 29.59 176 SER A C 1
ATOM 1383 O O . SER A 1 176 ? 16.536 11.045 -41.214 1.00 29.59 176 SER A O 1
ATOM 1385 N N . SER A 1 177 ? 15.758 10.463 -39.185 1.00 31.98 177 SER A N 1
ATOM 1386 C CA . SER A 1 177 ? 16.506 9.207 -39.113 1.00 31.98 177 SER A CA 1
ATOM 1387 C C . SER A 1 177 ? 15.761 8.143 -39.935 1.00 31.98 177 SER A C 1
ATOM 1389 O O . SER A 1 177 ? 14.530 8.205 -40.008 1.00 31.98 177 SER A O 1
ATOM 1391 N N . PRO A 1 178 ? 16.462 7.203 -40.593 1.00 34.62 178 PRO A N 1
ATOM 1392 C CA . PRO A 1 178 ? 15.807 6.162 -41.376 1.00 34.62 178 PRO A CA 1
ATOM 1393 C C . PRO A 1 178 ? 14.922 5.305 -40.461 1.00 34.62 178 PRO A C 1
ATOM 1395 O O . PRO A 1 178 ? 15.289 5.107 -39.299 1.00 34.62 178 PRO A O 1
ATOM 1398 N N . PRO A 1 179 ? 13.774 4.803 -40.952 1.00 36.72 179 PRO A N 1
ATOM 1399 C CA . PRO A 1 179 ? 12.899 3.968 -40.148 1.00 36.72 179 PRO A CA 1
ATOM 1400 C C . PRO A 1 179 ? 13.667 2.694 -39.797 1.00 36.72 179 PRO A C 1
ATOM 1402 O O . PRO A 1 179 ? 13.964 1.865 -40.659 1.00 36.72 179 PRO A O 1
ATOM 1405 N N . GLY A 1 180 ? 14.036 2.568 -38.522 1.00 37.88 180 GLY A N 1
ATOM 1406 C CA . GLY A 1 180 ? 14.356 1.267 -37.956 1.00 37.88 180 GLY A CA 1
ATOM 1407 C C . GLY A 1 180 ? 13.139 0.354 -38.130 1.00 37.88 180 GLY A C 1
ATOM 1408 O O . GLY A 1 180 ? 12.021 0.867 -38.224 1.00 37.88 180 GLY A O 1
ATOM 1409 N N . PRO A 1 181 ? 13.332 -0.972 -38.228 1.00 35.91 181 PRO A N 1
ATOM 1410 C CA . PRO A 1 181 ? 12.215 -1.899 -38.358 1.00 35.91 181 PRO A CA 1
ATOM 1411 C C . PRO A 1 181 ? 11.202 -1.603 -37.253 1.00 35.91 181 PRO A C 1
ATOM 1413 O O . PRO A 1 181 ? 11.566 -1.598 -36.076 1.00 35.91 181 PRO A O 1
ATOM 1416 N N . GLU A 1 182 ? 9.965 -1.286 -37.645 1.00 35.00 182 GLU A N 1
ATOM 1417 C CA . GLU A 1 182 ? 8.896 -1.054 -36.684 1.00 35.00 182 GLU A CA 1
ATOM 1418 C C . GLU A 1 182 ? 8.780 -2.290 -35.787 1.00 35.00 182 GLU A C 1
ATOM 1420 O O . GLU A 1 182 ? 8.681 -3.410 -36.306 1.00 35.00 182 GLU A O 1
ATOM 1425 N N . PRO A 1 183 ? 8.835 -2.135 -34.454 1.00 43.47 183 PRO A N 1
ATOM 1426 C CA . PRO A 1 183 ? 8.522 -3.239 -33.575 1.00 43.47 183 PRO A CA 1
ATOM 1427 C C . PRO A 1 183 ? 7.052 -3.582 -33.807 1.00 43.47 183 PRO A C 1
ATOM 1429 O O . PRO A 1 183 ? 6.162 -2.775 -33.552 1.00 43.47 183 PRO A O 1
ATOM 1432 N N . THR A 1 184 ? 6.807 -4.781 -34.323 1.00 43.69 184 THR A N 1
ATOM 1433 C CA . THR A 1 184 ? 5.485 -5.401 -34.370 1.00 43.69 184 THR A CA 1
ATOM 1434 C C . THR A 1 184 ? 5.033 -5.663 -32.933 1.00 43.69 184 THR A C 1
ATOM 1436 O O . THR A 1 184 ? 5.201 -6.770 -32.421 1.00 43.69 184 THR A O 1
ATOM 1439 N N . ASP A 1 185 ? 4.557 -4.634 -32.237 1.00 49.16 185 ASP A N 1
ATOM 1440 C CA . ASP A 1 185 ? 4.086 -4.744 -30.859 1.00 49.16 185 ASP A CA 1
ATOM 1441 C C . ASP A 1 185 ? 2.563 -4.923 -30.871 1.00 49.16 185 ASP A C 1
ATOM 1443 O O . ASP A 1 185 ? 1.803 -4.040 -30.490 1.00 49.16 185 ASP A O 1
ATOM 1447 N N . ASP A 1 186 ? 2.111 -6.112 -31.289 1.00 57.06 186 ASP A N 1
ATOM 1448 C CA . ASP A 1 186 ? 0.730 -6.596 -31.087 1.00 57.06 186 ASP A CA 1
ATOM 1449 C C . ASP A 1 186 ? 0.399 -6.787 -29.586 1.00 57.06 186 ASP A C 1
ATOM 1451 O O . ASP A 1 186 ? -0.641 -7.336 -29.215 1.00 57.06 186 ASP A O 1
ATOM 1455 N N . ASN A 1 187 ? 1.294 -6.368 -28.686 1.00 71.88 187 ASN A N 1
ATOM 1456 C CA . ASN A 1 187 ? 1.126 -6.493 -27.256 1.00 71.88 187 ASN A CA 1
ATOM 1457 C C . ASN A 1 187 ? 0.161 -5.427 -26.718 1.00 71.88 187 ASN A C 1
ATOM 1459 O O . ASN A 1 187 ? 0.555 -4.322 -26.354 1.00 71.88 187 ASN A O 1
ATOM 1463 N N . THR A 1 188 ? -1.116 -5.772 -26.598 1.00 83.62 188 THR A N 1
ATOM 1464 C CA . THR A 1 188 ? -2.145 -4.893 -26.021 1.00 83.62 188 THR A CA 1
ATOM 1465 C C . THR A 1 188 ? -2.180 -4.907 -24.489 1.00 83.62 188 THR A C 1
ATOM 1467 O O . THR A 1 188 ? -3.170 -4.463 -23.906 1.00 83.62 188 THR A O 1
ATOM 1470 N N . ASP A 1 189 ? -1.150 -5.436 -23.820 1.00 90.75 189 ASP A N 1
ATOM 1471 C CA . ASP A 1 189 ? -1.118 -5.485 -22.360 1.00 90.75 189 ASP A CA 1
ATOM 1472 C C . ASP A 1 189 ? -1.259 -4.083 -21.738 1.00 90.75 189 ASP A C 1
ATOM 1474 O O . ASP A 1 189 ? -0.696 -3.106 -22.253 1.00 90.75 189 ASP A O 1
ATOM 1478 N N . PRO A 1 190 ? -1.970 -3.969 -20.601 1.00 91.94 190 PRO A N 1
ATOM 1479 C CA . PRO A 1 190 ? -2.081 -2.715 -19.876 1.00 91.94 190 PRO A CA 1
ATOM 1480 C C . PRO A 1 190 ? -0.729 -2.320 -19.272 1.00 91.94 190 PRO A C 1
ATOM 1482 O O . PRO A 1 190 ? -0.093 -3.101 -18.563 1.00 91.94 190 PRO A O 1
ATOM 1485 N N . LEU A 1 191 ? -0.317 -1.074 -19.514 1.00 95.44 191 LEU A N 1
ATOM 1486 C CA . LEU A 1 191 ? 0.882 -0.478 -18.931 1.00 95.44 191 LEU A CA 1
ATOM 1487 C C . LEU A 1 191 ? 0.469 0.419 -17.766 1.00 95.44 191 LEU A C 1
ATOM 1489 O O . LEU A 1 191 ? -0.096 1.492 -17.969 1.00 95.44 191 LEU A O 1
ATOM 1493 N N . ILE A 1 192 ? 0.705 -0.033 -16.537 1.00 95.81 192 ILE A N 1
ATOM 1494 C CA . ILE A 1 192 ? 0.215 0.645 -15.332 1.00 95.81 192 ILE A CA 1
ATOM 1495 C C . ILE A 1 192 ? 1.380 0.922 -14.388 1.00 95.81 192 ILE A C 1
ATOM 1497 O O . ILE A 1 192 ? 2.019 -0.006 -13.886 1.00 95.81 192 ILE A O 1
ATOM 1501 N N . TYR A 1 193 ? 1.603 2.205 -14.110 1.00 96.12 193 TYR A N 1
ATOM 1502 C CA . TYR A 1 193 ? 2.470 2.676 -13.039 1.00 96.12 193 TYR A CA 1
ATOM 1503 C C . TYR A 1 193 ? 1.597 3.232 -11.917 1.00 96.12 193 TYR A C 1
ATOM 1505 O O . TYR A 1 193 ? 0.950 4.267 -12.071 1.00 96.12 193 TYR A O 1
ATOM 1513 N N . TRP A 1 194 ? 1.547 2.520 -10.799 1.00 94.12 194 TRP A N 1
ATOM 1514 C CA . TRP A 1 194 ? 0.624 2.779 -9.700 1.00 94.12 194 TRP A CA 1
ATOM 1515 C C . TRP A 1 194 ? 1.387 3.191 -8.444 1.00 94.12 194 TRP A C 1
ATOM 1517 O O . TRP A 1 194 ? 2.421 2.599 -8.133 1.00 94.12 194 TRP A O 1
ATOM 1527 N N . GLY A 1 195 ? 0.890 4.172 -7.695 1.00 91.38 195 GLY A N 1
ATOM 1528 C CA . GLY A 1 195 ? 1.479 4.560 -6.411 1.00 91.38 195 GLY A CA 1
ATOM 1529 C C . GLY A 1 195 ? 1.120 5.978 -5.990 1.00 91.38 195 GLY A C 1
ATOM 1530 O O . GLY A 1 195 ? 0.215 6.598 -6.548 1.00 91.38 195 GLY A O 1
ATOM 1531 N N . TYR A 1 196 ? 1.843 6.513 -5.006 1.00 87.38 196 TYR A N 1
ATOM 1532 C CA . TYR A 1 196 ? 1.617 7.873 -4.522 1.00 87.38 196 TYR A CA 1
ATOM 1533 C C . TYR A 1 196 ? 2.327 8.900 -5.415 1.00 87.38 196 TYR A C 1
ATOM 1535 O O . TYR A 1 196 ? 3.547 9.065 -5.366 1.00 87.38 196 TYR A O 1
ATOM 1543 N N . LEU A 1 197 ? 1.563 9.611 -6.249 1.00 88.31 197 LEU A N 1
ATOM 1544 C CA . LEU A 1 197 ? 2.113 10.543 -7.233 1.00 88.31 197 LEU A CA 1
ATOM 1545 C C . LEU A 1 197 ? 2.542 11.870 -6.589 1.00 88.31 197 LEU A C 1
ATOM 1547 O O . LEU A 1 197 ? 1.722 12.695 -6.184 1.00 88.31 197 LEU A O 1
ATOM 1551 N N . VAL A 1 198 ? 3.848 12.131 -6.563 1.00 85.12 198 VAL A N 1
ATOM 1552 C CA . VAL A 1 198 ? 4.413 13.375 -6.027 1.00 85.12 198 VAL A CA 1
ATOM 1553 C C . VAL A 1 198 ? 4.555 14.417 -7.123 1.00 85.12 198 VAL A C 1
ATOM 1555 O O . VAL A 1 198 ? 5.309 14.230 -8.080 1.00 85.12 198 VAL A O 1
ATOM 1558 N N . LYS A 1 199 ? 3.869 15.556 -6.945 1.00 84.75 199 LYS A N 1
ATOM 1559 C CA . LYS A 1 199 ? 3.932 16.734 -7.833 1.00 84.75 199 LYS A CA 1
ATOM 1560 C C . LYS A 1 199 ? 3.717 16.386 -9.313 1.00 84.75 199 LYS A C 1
ATOM 1562 O O . LYS A 1 199 ? 4.372 16.971 -10.168 1.00 84.75 199 LYS A O 1
ATOM 1567 N N . ASN A 1 200 ? 2.882 15.386 -9.602 1.00 84.62 200 ASN A N 1
ATOM 1568 C CA . ASN A 1 200 ? 2.694 14.836 -10.947 1.00 84.62 200 ASN A CA 1
ATOM 1569 C C . ASN A 1 200 ? 4.010 14.446 -11.636 1.00 84.62 200 ASN A C 1
ATOM 1571 O O . ASN A 1 200 ? 4.127 14.570 -12.843 1.00 84.62 200 ASN A O 1
ATOM 1575 N N . ARG A 1 201 ? 5.044 14.025 -10.897 1.00 86.94 201 ARG A N 1
ATOM 1576 C CA . ARG A 1 201 ? 6.380 13.767 -11.460 1.00 86.94 201 ARG A CA 1
ATOM 1577 C C . ARG A 1 201 ? 6.868 12.350 -11.249 1.00 86.94 201 ARG A C 1
ATOM 1579 O O . ARG A 1 201 ? 7.556 11.838 -12.119 1.00 86.94 201 ARG A O 1
ATOM 1586 N N . PHE A 1 202 ? 6.602 11.710 -10.129 1.00 91.44 202 PHE A N 1
ATOM 1587 C CA . PHE A 1 202 ? 7.054 10.341 -9.884 1.00 91.44 202 PHE A CA 1
ATOM 1588 C C . PHE A 1 202 ? 6.192 9.710 -8.802 1.00 91.44 202 PHE A C 1
ATOM 1590 O O . PHE A 1 202 ? 5.671 10.440 -7.958 1.00 91.44 202 PHE A O 1
ATOM 1597 N N . MET A 1 203 ? 6.037 8.387 -8.845 1.00 90.19 203 MET A N 1
ATOM 1598 C CA . MET A 1 203 ? 5.495 7.672 -7.696 1.00 90.19 203 MET A CA 1
ATOM 1599 C C . MET A 1 203 ? 6.581 7.639 -6.639 1.00 90.19 203 MET A C 1
ATOM 1601 O O . MET A 1 203 ? 7.724 7.316 -6.954 1.00 90.19 203 MET A O 1
ATOM 1605 N N . ALA A 1 204 ? 6.241 8.071 -5.440 1.00 83.31 204 ALA A N 1
ATOM 1606 C CA . ALA A 1 204 ? 7.168 8.159 -4.333 1.00 83.31 204 ALA A CA 1
ATOM 1607 C C . ALA A 1 204 ? 6.529 7.621 -3.069 1.00 83.31 204 ALA A C 1
ATOM 1609 O O . ALA A 1 204 ? 5.388 7.163 -3.059 1.00 83.31 204 ALA A O 1
ATOM 1610 N N . GLY A 1 205 ? 7.276 7.794 -1.991 1.00 71.12 205 GLY A N 1
ATOM 1611 C CA . GLY A 1 205 ? 6.883 7.305 -0.697 1.00 71.12 205 GLY A CA 1
ATOM 1612 C C . GLY A 1 205 ? 7.172 5.823 -0.616 1.00 71.12 205 GLY A C 1
ATOM 1613 O O . GLY A 1 205 ? 7.911 5.243 -1.404 1.00 71.12 205 GLY A O 1
ATOM 1614 N N . GLU A 1 206 ? 6.541 5.242 0.370 1.00 78.75 206 GLU A N 1
ATOM 1615 C CA . GLU A 1 206 ? 6.788 3.907 0.866 1.00 78.75 206 GLU A CA 1
ATOM 1616 C C . GLU A 1 206 ? 6.468 2.772 -0.130 1.00 78.75 206 GLU A C 1
ATOM 1618 O O . GLU A 1 206 ? 6.832 1.627 0.115 1.00 78.75 206 GLU A O 1
ATOM 1623 N N . LEU A 1 207 ? 5.772 3.030 -1.251 1.00 88.31 207 LEU A N 1
ATOM 1624 C CA . LEU A 1 207 ? 5.414 1.981 -2.215 1.00 88.31 207 LEU A CA 1
ATOM 1625 C C . LEU A 1 207 ? 5.047 2.495 -3.611 1.00 88.31 207 LEU A C 1
ATOM 1627 O O . LEU A 1 207 ? 4.338 3.492 -3.769 1.00 88.31 207 LEU A O 1
ATOM 1631 N N . TYR A 1 208 ? 5.392 1.700 -4.624 1.00 92.75 208 TYR A N 1
ATOM 1632 C CA . TYR A 1 208 ? 4.765 1.745 -5.945 1.00 92.75 208 TYR A CA 1
ATOM 1633 C C . TYR A 1 208 ? 4.673 0.350 -6.582 1.00 92.75 208 TYR A C 1
ATOM 1635 O O . TYR A 1 208 ? 5.343 -0.599 -6.172 1.00 92.75 208 TYR A O 1
ATOM 1643 N N . ALA A 1 209 ? 3.834 0.217 -7.606 1.00 94.75 209 ALA A N 1
ATOM 1644 C CA . ALA A 1 209 ? 3.639 -1.020 -8.350 1.00 94.75 209 ALA A CA 1
ATOM 1645 C C . ALA A 1 209 ? 3.754 -0.792 -9.859 1.00 94.75 209 ALA A C 1
ATOM 1647 O O . ALA A 1 209 ? 3.322 0.236 -10.387 1.00 94.75 209 ALA A O 1
ATOM 1648 N N . LEU A 1 210 ? 4.316 -1.782 -10.549 1.00 97.44 210 LEU A N 1
ATOM 1649 C CA . LEU A 1 210 ? 4.407 -1.835 -12.003 1.00 97.44 210 LEU A CA 1
ATOM 1650 C C . LEU A 1 210 ? 3.651 -3.060 -12.511 1.00 97.44 210 LEU A C 1
ATOM 1652 O O . LEU A 1 210 ? 3.840 -4.163 -11.990 1.00 97.44 210 LEU A O 1
ATOM 1656 N N . SER A 1 211 ? 2.826 -2.883 -13.544 1.00 96.75 211 SER A N 1
ATOM 1657 C CA . SER A 1 211 ? 2.280 -4.008 -14.315 1.00 96.75 211 SER A CA 1
ATOM 1658 C C . SER A 1 211 ? 3.415 -4.876 -14.862 1.00 96.75 211 SER A C 1
ATOM 1660 O O . SER A 1 211 ? 4.461 -4.340 -15.244 1.00 96.75 211 SER A O 1
ATOM 1662 N N . TRP A 1 212 ? 3.201 -6.186 -14.981 1.00 95.75 212 TRP A N 1
ATOM 1663 C CA . TRP A 1 212 ? 4.222 -7.126 -15.458 1.00 95.75 212 TRP A CA 1
ATOM 1664 C C . TRP A 1 212 ? 4.926 -6.686 -16.743 1.00 95.75 212 TRP A C 1
ATOM 1666 O O . TRP A 1 212 ? 6.146 -6.779 -16.840 1.00 95.75 212 TRP A O 1
ATOM 1676 N N . SER A 1 213 ? 4.185 -6.163 -17.718 1.00 95.56 213 SER A N 1
ATOM 1677 C CA . SER A 1 213 ? 4.741 -5.768 -19.016 1.00 95.56 213 SER A CA 1
ATOM 1678 C C . SER A 1 213 ? 5.757 -4.624 -18.885 1.00 95.56 213 SER A C 1
ATOM 1680 O O . SER A 1 213 ? 6.790 -4.648 -19.552 1.00 95.56 213 SER A O 1
ATOM 1682 N N . LEU A 1 214 ? 5.548 -3.700 -17.937 1.00 97.50 214 LEU A N 1
ATOM 1683 C CA . LEU A 1 214 ? 6.529 -2.665 -17.585 1.00 97.50 214 LEU A CA 1
ATOM 1684 C C . LEU A 1 214 ? 7.747 -3.253 -16.868 1.00 97.50 214 LEU A C 1
ATOM 1686 O O . LEU A 1 214 ? 8.871 -2.873 -17.180 1.00 97.50 214 LEU A O 1
ATOM 1690 N N . VAL A 1 215 ? 7.552 -4.202 -15.947 1.00 97.81 215 VAL A N 1
ATOM 1691 C CA . VAL A 1 215 ? 8.657 -4.903 -15.261 1.00 97.81 215 VAL A CA 1
ATOM 1692 C C . VAL A 1 215 ? 9.531 -5.647 -16.269 1.00 97.81 215 VAL A C 1
ATOM 1694 O O . VAL A 1 215 ? 10.757 -5.542 -16.240 1.00 97.81 215 VAL A O 1
ATOM 1697 N N . ASN A 1 216 ? 8.898 -6.374 -17.190 1.00 96.81 216 ASN A N 1
ATOM 1698 C CA . ASN A 1 216 ? 9.573 -7.107 -18.249 1.00 96.81 216 ASN A CA 1
ATOM 1699 C C . ASN A 1 216 ? 10.339 -6.164 -19.185 1.00 96.81 216 ASN A C 1
ATOM 1701 O O . ASN A 1 216 ? 11.466 -6.476 -19.563 1.00 96.81 216 ASN A O 1
ATOM 1705 N N . TRP A 1 217 ? 9.772 -5.006 -19.534 1.00 97.56 217 TRP A N 1
ATOM 1706 C CA . TRP A 1 217 ? 10.485 -4.002 -20.321 1.00 97.56 217 TRP A CA 1
ATOM 1707 C C . TRP A 1 217 ? 11.688 -3.420 -19.560 1.00 97.56 217 TRP A C 1
ATOM 1709 O O . TRP A 1 217 ? 12.802 -3.488 -20.077 1.00 97.56 217 TRP A O 1
ATOM 1719 N N . VAL A 1 218 ? 11.502 -2.951 -18.316 1.00 97.69 218 VAL A N 1
ATOM 1720 C CA . VAL A 1 218 ? 12.577 -2.391 -17.465 1.00 97.69 218 VAL A CA 1
ATOM 1721 C C . VAL A 1 218 ? 13.766 -3.349 -17.366 1.00 97.69 218 VAL A C 1
ATOM 1723 O O . VAL A 1 218 ? 14.912 -2.923 -17.468 1.00 97.69 218 VAL A O 1
ATOM 1726 N N . ALA A 1 219 ? 13.502 -4.646 -17.206 1.00 96.81 219 ALA A N 1
ATOM 1727 C CA . ALA A 1 219 ? 14.539 -5.664 -17.068 1.00 96.81 219 ALA A CA 1
ATOM 1728 C C . ALA A 1 219 ? 15.353 -5.925 -18.350 1.00 96.81 219 ALA A C 1
ATOM 1730 O O . ALA A 1 219 ? 16.509 -6.365 -18.288 1.00 96.81 219 ALA A O 1
ATOM 1731 N N . ASN A 1 220 ? 14.752 -5.717 -19.523 1.00 96.69 220 ASN A N 1
ATOM 1732 C CA . ASN A 1 220 ? 15.326 -6.143 -20.799 1.00 96.69 220 ASN A CA 1
ATOM 1733 C C . ASN A 1 220 ? 15.855 -4.982 -21.646 1.00 96.69 220 ASN A C 1
ATOM 1735 O O . ASN A 1 220 ? 16.809 -5.193 -22.401 1.00 96.69 220 ASN A O 1
ATOM 1739 N N . ASP A 1 221 ? 15.312 -3.777 -21.483 1.00 97.38 221 ASP A N 1
ATOM 1740 C CA . ASP A 1 221 ? 15.676 -2.605 -22.274 1.00 97.38 221 ASP A CA 1
ATOM 1741 C C . ASP A 1 221 ? 17.153 -2.193 -22.064 1.00 97.38 221 ASP A C 1
ATOM 1743 O O . ASP A 1 221 ? 17.591 -1.957 -20.931 1.00 97.38 221 ASP A O 1
ATOM 1747 N N . PRO A 1 222 ? 17.965 -2.103 -23.137 1.00 95.56 222 PRO A N 1
ATOM 1748 C CA . PRO A 1 222 ? 19.376 -1.741 -23.022 1.00 95.56 222 PRO A CA 1
ATOM 1749 C C . PRO A 1 222 ? 19.617 -0.330 -22.484 1.00 95.56 222 PRO A C 1
ATOM 1751 O O . PRO A 1 222 ? 20.638 -0.101 -21.836 1.00 95.56 222 PRO A O 1
ATOM 1754 N N . HIS A 1 223 ? 18.721 0.621 -22.751 1.00 94.88 223 HIS A N 1
ATOM 1755 C CA . HIS A 1 223 ? 18.902 2.005 -22.333 1.00 94.88 223 HIS A CA 1
ATOM 1756 C C . HIS A 1 223 ? 18.559 2.173 -20.850 1.00 94.88 223 HIS A C 1
ATOM 1758 O O . HIS A 1 223 ? 19.334 2.796 -20.119 1.00 94.88 223 HIS A O 1
ATOM 1764 N N . VAL A 1 224 ? 17.496 1.525 -20.366 1.00 96.00 224 VAL A N 1
ATOM 1765 C CA . VAL A 1 224 ? 17.148 1.488 -18.932 1.00 96.00 224 VAL A CA 1
ATOM 1766 C C . VAL A 1 224 ? 18.313 0.972 -18.078 1.00 96.00 224 VAL A C 1
ATOM 1768 O O . VAL A 1 224 ? 18.638 1.581 -17.056 1.00 96.00 224 VAL A O 1
ATOM 1771 N N . LYS A 1 225 ? 19.036 -0.057 -18.542 1.00 93.69 225 LYS A N 1
ATOM 1772 C CA . LYS A 1 225 ? 20.243 -0.591 -17.872 1.00 93.69 225 LYS A CA 1
ATOM 1773 C C . LYS A 1 225 ? 21.353 0.443 -17.668 1.00 93.69 225 LYS A C 1
ATOM 1775 O O . LYS A 1 225 ? 22.163 0.308 -16.753 1.00 93.69 225 LYS A O 1
ATOM 1780 N N . THR A 1 226 ? 21.402 1.487 -18.496 1.00 94.31 226 THR A N 1
ATOM 1781 C CA . THR A 1 226 ? 22.370 2.589 -18.353 1.00 94.31 226 THR A CA 1
ATOM 1782 C C . THR A 1 226 ? 21.882 3.697 -17.409 1.00 94.31 226 THR A C 1
ATOM 1784 O O . THR A 1 226 ? 22.678 4.523 -16.960 1.00 94.31 226 THR A O 1
ATOM 1787 N N . MET A 1 227 ? 20.596 3.697 -17.044 1.00 93.06 227 MET A N 1
ATOM 1788 C CA . MET A 1 227 ? 19.920 4.731 -16.251 1.00 93.06 227 MET A CA 1
ATOM 1789 C C . MET A 1 227 ? 19.647 4.293 -14.805 1.00 93.06 227 MET A C 1
ATOM 1791 O O . MET A 1 227 ? 18.557 4.485 -14.271 1.00 93.06 227 MET A O 1
ATOM 1795 N N . THR A 1 228 ? 20.640 3.704 -14.144 1.00 93.31 228 THR A N 1
ATOM 1796 C CA . THR A 1 228 ? 20.485 3.109 -12.802 1.00 93.31 228 THR A CA 1
ATOM 1797 C C . THR A 1 228 ? 20.990 3.994 -11.659 1.00 93.31 228 THR A C 1
ATOM 1799 O O . THR A 1 228 ? 20.796 3.669 -10.487 1.00 93.31 228 THR A O 1
ATOM 1802 N N . ARG A 1 229 ? 21.629 5.130 -11.973 1.00 94.06 229 ARG A N 1
ATOM 1803 C CA . ARG A 1 229 ? 22.214 6.046 -10.980 1.00 94.06 229 ARG A CA 1
ATOM 1804 C C . ARG A 1 229 ? 21.287 7.207 -10.636 1.00 94.06 229 ARG A C 1
ATOM 1806 O O . ARG A 1 229 ? 20.871 7.962 -11.514 1.00 94.06 229 ARG A O 1
ATOM 1813 N N . GLY A 1 230 ? 21.059 7.419 -9.344 1.00 92.50 230 GLY A N 1
ATOM 1814 C CA . GLY A 1 230 ? 20.291 8.531 -8.777 1.00 92.50 230 GLY A CA 1
ATOM 1815 C C . GLY A 1 230 ? 19.165 8.052 -7.864 1.00 92.50 230 GLY A C 1
ATOM 1816 O O . GLY A 1 230 ? 19.030 6.858 -7.637 1.00 92.50 230 GLY A O 1
ATOM 1817 N N . ALA A 1 231 ? 18.367 8.994 -7.350 1.00 91.12 231 ALA A N 1
ATOM 1818 C CA . ALA A 1 231 ? 17.225 8.674 -6.495 1.00 91.12 231 ALA A CA 1
ATOM 1819 C C . ALA A 1 231 ? 16.256 7.731 -7.214 1.00 91.12 231 ALA A C 1
ATOM 1821 O O . ALA A 1 231 ? 15.747 8.063 -8.286 1.00 91.12 231 ALA A O 1
ATOM 1822 N N . GLU A 1 232 ? 16.033 6.582 -6.600 1.00 90.38 232 GLU A N 1
ATOM 1823 C CA . GLU A 1 232 ? 15.345 5.426 -7.155 1.00 90.38 232 GLU A CA 1
ATOM 1824 C C . GLU A 1 232 ? 13.966 5.740 -7.755 1.00 90.38 232 GLU A C 1
ATOM 1826 O O . GLU A 1 232 ? 13.796 5.596 -8.963 1.00 90.38 232 GLU A O 1
ATOM 1831 N N . ASP A 1 233 ? 13.032 6.276 -6.965 1.00 91.69 233 ASP A N 1
ATOM 1832 C CA . ASP A 1 233 ? 11.680 6.653 -7.412 1.00 91.69 233 ASP A CA 1
ATOM 1833 C C . ASP A 1 233 ? 11.685 7.554 -8.661 1.00 91.69 233 ASP A C 1
ATOM 1835 O O . ASP A 1 233 ? 10.872 7.440 -9.588 1.00 91.69 233 ASP A O 1
ATOM 1839 N N . LYS A 1 234 ? 12.658 8.474 -8.712 1.00 93.94 234 LYS A N 1
ATOM 1840 C CA . LYS A 1 234 ? 12.840 9.382 -9.846 1.00 93.94 234 LYS A CA 1
ATOM 1841 C C . LYS A 1 234 ? 13.405 8.651 -11.060 1.00 93.94 234 LYS A C 1
ATOM 1843 O O . LYS A 1 234 ? 13.064 9.038 -12.175 1.00 93.94 234 LYS A O 1
ATOM 1848 N N . GLN A 1 235 ? 14.261 7.645 -10.877 1.00 94.50 235 GLN A N 1
ATOM 1849 C CA . GLN A 1 235 ? 14.770 6.825 -11.981 1.00 94.50 235 GLN A CA 1
ATOM 1850 C C . GLN A 1 235 ? 13.668 5.956 -12.570 1.00 94.50 235 GLN A C 1
ATOM 1852 O O . GLN A 1 235 ? 13.460 6.030 -13.778 1.00 94.50 235 GLN A O 1
ATOM 1857 N N . THR A 1 236 ? 12.880 5.268 -11.740 1.00 95.50 236 THR A N 1
ATOM 1858 C CA . THR A 1 236 ? 11.716 4.496 -12.203 1.00 95.50 236 THR A CA 1
ATOM 1859 C C . THR A 1 236 ? 10.792 5.362 -13.053 1.00 95.50 236 THR A C 1
ATOM 1861 O O . THR A 1 236 ? 10.410 5.002 -14.163 1.00 95.50 236 THR A O 1
ATOM 1864 N N . SER A 1 237 ? 10.516 6.578 -12.586 1.00 96.06 237 SER A N 1
ATOM 1865 C CA . SER A 1 237 ? 9.710 7.551 -13.317 1.00 96.06 237 SER A CA 1
ATOM 1866 C C . SER A 1 237 ? 10.334 8.035 -14.638 1.00 96.06 237 SER A C 1
ATOM 1868 O O . SER A 1 237 ? 9.617 8.301 -15.605 1.00 96.06 237 SER A O 1
ATOM 1870 N N . LYS A 1 238 ? 11.665 8.155 -14.716 1.00 96.12 238 LYS A N 1
ATOM 1871 C CA . LYS A 1 238 ? 12.354 8.442 -15.983 1.00 96.12 238 LYS A CA 1
ATOM 1872 C C . LYS A 1 238 ? 12.210 7.283 -16.958 1.00 96.12 238 LYS A C 1
ATOM 1874 O O . LYS A 1 238 ? 11.910 7.555 -18.114 1.00 96.12 238 LYS A O 1
ATOM 1879 N N . TRP A 1 239 ? 12.357 6.039 -16.495 1.00 97.19 239 TRP A N 1
ATOM 1880 C CA . TRP A 1 239 ? 12.157 4.848 -17.323 1.00 97.19 239 TRP A CA 1
ATOM 1881 C C . TRP A 1 239 ? 10.747 4.844 -17.922 1.00 97.19 239 TRP A C 1
ATOM 1883 O O . TRP A 1 239 ? 10.596 4.729 -19.131 1.00 97.19 239 TRP A O 1
ATOM 1893 N N . MET A 1 240 ? 9.711 5.103 -17.120 1.00 97.44 240 MET A N 1
ATOM 1894 C CA . MET A 1 240 ? 8.340 5.158 -17.647 1.00 97.44 240 MET A CA 1
ATOM 1895 C C . MET A 1 240 ? 8.178 6.213 -18.754 1.00 97.44 240 MET A C 1
ATOM 1897 O O . MET A 1 240 ? 7.556 5.946 -19.775 1.00 97.44 240 MET A O 1
ATOM 1901 N N . ARG A 1 241 ? 8.788 7.396 -18.614 1.00 95.75 241 ARG A N 1
ATOM 1902 C CA . ARG A 1 241 ? 8.698 8.455 -19.641 1.00 95.75 241 ARG A CA 1
ATOM 1903 C C . ARG A 1 241 ? 9.427 8.153 -20.944 1.00 95.75 241 ARG A C 1
ATOM 1905 O O . ARG A 1 241 ? 9.078 8.733 -21.962 1.00 95.75 241 ARG A O 1
ATOM 1912 N N . MET A 1 242 ? 10.454 7.313 -20.909 1.00 95.62 242 MET A N 1
ATOM 1913 C CA . MET A 1 242 ? 11.204 6.928 -22.109 1.00 95.62 242 MET A CA 1
ATOM 1914 C C . MET A 1 242 ? 10.676 5.642 -22.754 1.00 95.62 242 MET A C 1
ATOM 1916 O O . MET A 1 242 ? 11.214 5.215 -23.773 1.00 95.62 242 MET A O 1
ATOM 1920 N N . HIS A 1 243 ? 9.670 4.999 -22.152 1.00 96.50 243 HIS A N 1
ATOM 1921 C CA . HIS A 1 243 ? 9.048 3.811 -22.718 1.00 96.50 243 HIS A CA 1
ATOM 1922 C C . HIS A 1 243 ? 8.537 4.119 -24.139 1.00 96.50 243 HIS A C 1
ATOM 1924 O O . HIS A 1 243 ? 7.923 5.168 -24.337 1.00 96.50 243 HIS A O 1
ATOM 1930 N N . PRO A 1 244 ? 8.710 3.223 -25.131 1.00 95.00 244 PRO A N 1
ATOM 1931 C CA . PRO A 1 244 ? 8.250 3.470 -26.506 1.00 95.00 244 PRO A CA 1
ATOM 1932 C C . PRO A 1 244 ? 6.753 3.797 -26.614 1.00 95.00 244 PRO A C 1
ATOM 1934 O O . PRO A 1 244 ? 6.327 4.537 -27.492 1.00 95.00 244 PRO A O 1
ATOM 1937 N N . ARG A 1 245 ? 5.965 3.262 -25.679 1.00 93.75 245 ARG A N 1
ATOM 1938 C CA . ARG A 1 245 ? 4.529 3.518 -25.497 1.00 93.75 245 ARG A CA 1
ATOM 1939 C C . ARG A 1 245 ? 4.237 4.343 -24.239 1.00 93.75 245 ARG A C 1
ATOM 1941 O O . ARG A 1 245 ? 3.323 4.015 -23.493 1.00 93.75 245 ARG A O 1
ATOM 1948 N N . ALA A 1 246 ? 5.062 5.347 -23.936 1.00 94.25 246 ALA A N 1
ATOM 1949 C CA . ALA A 1 246 ? 4.897 6.180 -22.739 1.00 94.25 246 ALA A CA 1
ATOM 1950 C C . ALA A 1 246 ? 3.494 6.812 -22.647 1.00 94.25 246 ALA A C 1
ATOM 1952 O O . ALA A 1 246 ? 2.937 6.881 -21.554 1.00 94.25 246 ALA A O 1
ATOM 1953 N N . ASP A 1 247 ? 2.903 7.184 -23.787 1.00 91.88 247 ASP A N 1
ATOM 1954 C CA . ASP A 1 247 ? 1.548 7.751 -23.874 1.00 91.88 247 ASP A CA 1
ATOM 1955 C C . ASP A 1 247 ? 0.433 6.754 -23.503 1.00 91.88 247 ASP A C 1
ATOM 1957 O O . ASP A 1 247 ? -0.676 7.163 -23.158 1.00 91.88 247 ASP A O 1
ATOM 1961 N N . ASP A 1 248 ? 0.720 5.449 -23.545 1.00 92.12 248 ASP A N 1
ATOM 1962 C CA . ASP A 1 248 ? -0.208 4.396 -23.119 1.00 92.12 248 ASP A CA 1
ATOM 1963 C C . ASP A 1 248 ? -0.044 4.049 -21.628 1.00 92.12 248 ASP A C 1
ATOM 1965 O O . ASP A 1 248 ? -0.867 3.315 -21.072 1.00 92.12 248 ASP A O 1
ATOM 1969 N N . ILE A 1 249 ? 1.014 4.542 -20.966 1.00 94.19 249 ILE A N 1
ATOM 1970 C CA . ILE A 1 249 ? 1.242 4.273 -19.545 1.00 94.19 249 ILE A CA 1
ATOM 1971 C C . ILE A 1 249 ? 0.223 5.042 -18.717 1.00 94.19 249 ILE A C 1
ATOM 1973 O O . ILE A 1 249 ? 0.208 6.272 -18.668 1.00 94.19 249 ILE A O 1
ATOM 1977 N N . ARG A 1 250 ? -0.580 4.296 -17.966 1.00 93.38 250 ARG A N 1
ATOM 1978 C CA . ARG A 1 250 ? -1.495 4.843 -16.971 1.00 93.38 250 ARG A CA 1
ATOM 1979 C C . ARG A 1 250 ? -0.756 5.104 -15.670 1.00 93.38 250 ARG A C 1
ATOM 1981 O O . ARG A 1 250 ? -0.343 4.168 -14.985 1.00 93.38 250 ARG A O 1
ATOM 1988 N N . TRP A 1 251 ? -0.637 6.377 -15.314 1.00 93.12 251 TRP A N 1
ATOM 1989 C CA . TRP A 1 251 ? -0.115 6.798 -14.017 1.00 93.12 251 TRP A CA 1
ATOM 1990 C C . TRP A 1 251 ? -1.266 6.877 -13.024 1.00 93.12 251 TRP A C 1
ATOM 1992 O O . TRP A 1 251 ? -1.979 7.877 -12.940 1.00 93.12 251 TRP A O 1
ATOM 2002 N N . VAL A 1 252 ? -1.452 5.807 -12.265 1.00 91.25 252 VAL A N 1
ATOM 2003 C CA . VAL A 1 252 ? -2.530 5.725 -11.287 1.00 91.25 252 VAL A CA 1
ATOM 2004 C C . VAL A 1 252 ? -2.028 6.282 -9.965 1.00 91.25 252 VAL A C 1
ATOM 2006 O O . VAL A 1 252 ? -1.309 5.614 -9.220 1.00 91.25 252 VAL A O 1
ATOM 2009 N N . SER A 1 253 ? -2.398 7.533 -9.695 1.00 88.44 253 SER A N 1
ATOM 2010 C CA . SER A 1 253 ? -2.142 8.167 -8.406 1.00 88.44 253 SER A CA 1
ATOM 2011 C C . SER A 1 253 ? -3.117 7.636 -7.366 1.00 88.44 253 SER A C 1
ATOM 2013 O O . SER A 1 253 ? -4.301 7.965 -7.402 1.00 88.44 253 SER A O 1
ATOM 2015 N N . GLU A 1 254 ? -2.605 6.918 -6.381 1.00 81.19 254 GLU A N 1
ATOM 2016 C CA . GLU A 1 254 ? -3.401 6.364 -5.300 1.00 81.19 254 GLU A CA 1
ATOM 2017 C C . GLU A 1 254 ? -2.885 6.832 -3.935 1.00 81.19 254 GLU A C 1
ATOM 2019 O O . GLU A 1 254 ? -1.687 6.999 -3.708 1.00 81.19 254 GLU A O 1
ATOM 2024 N N . ARG A 1 255 ? -3.821 7.060 -3.009 1.00 70.75 255 ARG A N 1
ATOM 2025 C CA . ARG A 1 255 ? -3.544 7.402 -1.603 1.00 70.75 255 ARG A CA 1
ATOM 2026 C C . ARG A 1 255 ? -3.969 6.252 -0.695 1.00 70.75 255 ARG A C 1
ATOM 2028 O O . ARG A 1 255 ? -4.610 6.453 0.335 1.00 70.75 255 ARG A O 1
ATOM 2035 N N . CYS A 1 256 ? -3.678 5.040 -1.148 1.00 64.12 256 CYS A N 1
ATOM 2036 C CA . CYS A 1 256 ? -3.914 3.784 -0.453 1.00 64.12 256 CYS A CA 1
ATOM 2037 C C . CYS A 1 256 ? -3.348 3.846 0.964 1.00 64.12 256 CYS A C 1
ATOM 2039 O O . CYS A 1 256 ? -2.525 4.704 1.271 1.00 64.12 256 CYS A O 1
ATOM 2041 N N . TRP A 1 257 ? -3.781 2.925 1.824 1.00 74.69 257 TRP A N 1
ATOM 2042 C CA . TRP A 1 257 ? -3.359 2.866 3.226 1.00 74.69 257 TRP A CA 1
ATOM 2043 C C . TRP A 1 257 ? -1.923 2.352 3.326 1.00 74.69 257 TRP A C 1
ATOM 2045 O O . TRP A 1 257 ? -1.679 1.215 3.722 1.00 74.69 257 TRP A O 1
ATOM 2055 N N . ILE A 1 258 ? -1.013 3.203 2.866 1.00 73.75 258 ILE A N 1
ATOM 2056 C CA . ILE A 1 258 ? 0.421 3.032 2.818 1.00 73.75 258 ILE A CA 1
ATOM 2057 C C . ILE A 1 258 ? 1.015 4.303 3.386 1.00 73.75 258 ILE A C 1
ATOM 2059 O O . ILE A 1 258 ? 0.855 5.385 2.821 1.00 73.75 258 ILE A O 1
ATOM 2063 N N . TYR A 1 259 ? 1.618 4.164 4.552 1.00 76.56 259 TYR A N 1
ATOM 2064 C CA . TYR A 1 259 ? 2.146 5.274 5.319 1.00 76.56 259 TYR A CA 1
ATOM 2065 C C . TYR A 1 259 ? 3.182 4.761 6.320 1.00 76.56 259 TYR A C 1
ATOM 2067 O O . TYR A 1 259 ? 3.178 3.582 6.693 1.00 76.56 259 TYR A O 1
ATOM 2075 N N . ASP A 1 260 ? 4.048 5.665 6.762 1.00 80.62 260 ASP A N 1
ATOM 2076 C CA . ASP A 1 260 ? 5.032 5.407 7.806 1.00 80.62 260 ASP A CA 1
ATOM 2077 C C . ASP A 1 260 ? 4.328 5.230 9.143 1.00 80.62 260 ASP A C 1
ATOM 2079 O O . ASP A 1 260 ? 3.257 5.794 9.397 1.00 80.62 260 ASP A O 1
ATOM 2083 N N . HIS A 1 261 ? 5.013 4.560 10.065 1.00 85.19 261 HIS A N 1
ATOM 2084 C CA . HIS A 1 261 ? 4.592 4.515 11.455 1.00 85.19 261 HIS A CA 1
ATOM 2085 C C . HIS A 1 261 ? 4.177 5.915 11.972 1.00 85.19 261 HIS A C 1
ATOM 2087 O O . HIS A 1 261 ? 4.914 6.883 11.759 1.00 85.19 261 HIS A O 1
ATOM 2093 N N . PRO A 1 262 ? 3.070 6.050 12.731 1.00 86.94 262 PRO A N 1
ATOM 2094 C CA . PRO A 1 262 ? 2.547 7.353 13.163 1.00 86.94 262 PRO A CA 1
ATOM 2095 C C . PRO A 1 262 ? 3.568 8.255 13.884 1.00 86.94 262 PRO A C 1
ATOM 2097 O O . PRO A 1 262 ? 3.450 9.479 13.900 1.00 86.94 262 PRO A O 1
ATOM 2100 N N . ARG A 1 263 ? 4.606 7.654 14.485 1.00 86.69 263 ARG A N 1
ATOM 2101 C CA . ARG A 1 263 ? 5.698 8.347 15.194 1.00 86.69 263 ARG A CA 1
ATOM 2102 C C . ARG A 1 263 ? 6.913 8.714 14.322 1.00 86.69 263 ARG A C 1
ATOM 2104 O O . ARG A 1 263 ? 7.888 9.225 14.877 1.00 86.69 263 ARG A O 1
ATOM 2111 N N . ALA A 1 264 ? 6.915 8.436 13.019 1.00 83.19 264 ALA A N 1
ATOM 2112 C CA . ALA A 1 264 ? 8.085 8.665 12.168 1.00 83.19 264 ALA A CA 1
ATOM 2113 C C . ALA A 1 264 ? 8.355 10.163 11.919 1.00 83.19 264 ALA A C 1
ATOM 2115 O O . ALA A 1 264 ? 9.513 10.565 11.802 1.00 83.19 264 ALA A O 1
ATOM 2116 N N . GLY A 1 265 ? 7.317 11.007 11.955 1.00 79.19 265 GLY A N 1
ATOM 2117 C CA . GLY A 1 265 ? 7.438 12.463 11.800 1.00 79.19 265 GLY A CA 1
ATOM 2118 C C . GLY A 1 265 ? 7.773 12.901 10.372 1.00 79.19 265 GLY A C 1
ATOM 2119 O O . GLY A 1 265 ? 8.294 13.997 10.168 1.00 79.19 265 GLY A O 1
ATOM 2120 N N . THR A 1 266 ? 7.512 12.033 9.400 1.00 79.38 266 THR A N 1
ATOM 2121 C CA . THR A 1 266 ? 7.652 12.284 7.966 1.00 79.38 266 THR A CA 1
ATOM 2122 C C . THR A 1 266 ? 6.338 12.808 7.389 1.00 79.38 266 THR A C 1
ATOM 2124 O O . THR A 1 266 ? 5.287 12.777 8.031 1.00 79.38 266 THR A O 1
ATOM 2127 N N . VAL A 1 267 ? 6.377 13.261 6.135 1.00 77.38 267 VAL A N 1
ATOM 2128 C CA . VAL A 1 267 ? 5.167 13.645 5.385 1.00 77.38 267 VAL A CA 1
ATOM 2129 C C . VAL A 1 267 ? 4.247 12.459 5.076 1.00 77.38 267 VAL A C 1
ATOM 2131 O O . VAL A 1 267 ? 3.109 12.673 4.669 1.00 77.38 267 VAL A O 1
ATOM 2134 N N . TYR A 1 268 ? 4.739 11.237 5.280 1.00 78.81 268 TYR A N 1
ATOM 2135 C CA . TYR A 1 268 ? 4.009 9.992 5.091 1.00 78.81 268 TYR A CA 1
ATOM 2136 C C . TYR A 1 268 ? 3.581 9.370 6.421 1.00 78.81 268 TYR A C 1
ATOM 2138 O O . TYR A 1 268 ? 2.989 8.308 6.401 1.00 78.81 268 TYR A O 1
ATOM 2146 N N . SER 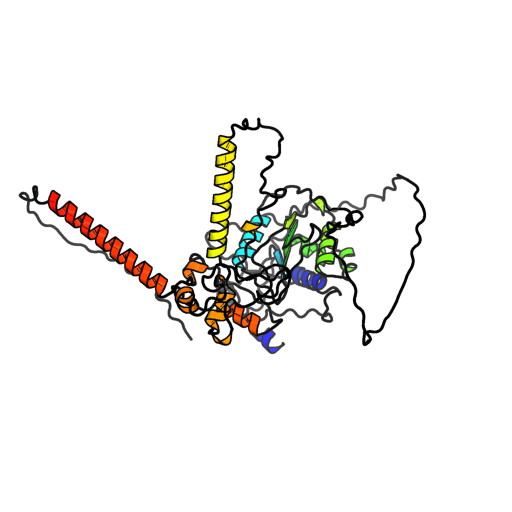A 1 269 ? 3.846 9.993 7.576 1.00 81.25 269 SER A N 1
ATOM 2147 C CA . SER A 1 269 ? 3.379 9.480 8.871 1.00 81.25 269 SER A CA 1
ATOM 2148 C C . SER A 1 269 ? 1.878 9.693 9.038 1.00 81.25 269 SER A C 1
ATOM 2150 O O . SER A 1 269 ? 1.400 10.821 8.913 1.00 81.25 269 SER A O 1
ATOM 2152 N N . HIS A 1 270 ? 1.153 8.632 9.388 1.00 82.00 270 HIS A N 1
ATOM 2153 C CA . HIS A 1 270 ? -0.291 8.676 9.622 1.00 82.00 270 HIS A CA 1
ATOM 2154 C C . HIS A 1 270 ? -0.679 7.763 10.789 1.00 82.00 270 HIS A C 1
ATOM 2156 O O . HIS A 1 270 ? 0.027 6.795 11.077 1.00 82.00 270 HIS A O 1
ATOM 2162 N N . GLY A 1 271 ? -1.786 8.050 11.480 1.00 87.62 271 GLY A N 1
ATOM 2163 C CA . GLY A 1 271 ? -2.302 7.127 12.489 1.00 87.62 271 GLY A CA 1
ATOM 2164 C C . GLY A 1 271 ? -2.766 5.802 11.877 1.00 87.62 271 GLY A C 1
ATOM 2165 O O . GLY A 1 271 ? -3.110 5.734 10.693 1.00 87.62 271 GLY A O 1
ATOM 2166 N N . PHE A 1 272 ? -2.800 4.743 12.686 1.00 89.06 272 PHE A N 1
ATOM 2167 C CA . PHE A 1 272 ? -3.269 3.433 12.248 1.00 89.06 272 PHE A CA 1
ATOM 2168 C C . PHE A 1 272 ? -4.732 3.510 11.808 1.00 89.06 272 PHE A C 1
ATOM 2170 O O . PHE A 1 272 ? -5.621 3.810 12.603 1.00 89.06 272 PHE A O 1
ATOM 2177 N N . LEU A 1 273 ? -4.971 3.250 10.528 1.00 87.94 273 LEU A N 1
ATOM 2178 C CA . LEU A 1 273 ? -6.246 3.438 9.865 1.00 87.94 273 LEU A CA 1
ATOM 2179 C C . LEU A 1 273 ? -6.953 2.096 9.675 1.00 87.94 273 LEU A C 1
ATOM 2181 O O . LEU A 1 273 ? -6.374 1.127 9.180 1.00 87.94 273 LEU A O 1
ATOM 2185 N N . PHE A 1 274 ? -8.231 2.055 10.046 1.00 89.00 274 PHE A N 1
ATOM 2186 C CA . PHE A 1 274 ? -9.075 0.870 9.921 1.00 89.00 274 PHE A CA 1
ATOM 2187 C C . PHE A 1 274 ? -10.251 1.116 8.969 1.00 89.00 274 PHE A C 1
ATOM 2189 O O . PHE A 1 274 ? -10.710 2.254 8.831 1.00 89.00 274 PHE A O 1
ATOM 2196 N N . PRO A 1 275 ? -10.812 0.054 8.355 1.00 88.56 275 PRO A N 1
ATOM 2197 C CA . PRO A 1 275 ? -11.974 0.180 7.479 1.00 88.56 275 PRO A CA 1
ATOM 2198 C C . PRO A 1 275 ? -13.170 0.904 8.103 1.00 88.56 275 PRO A C 1
ATOM 2200 O O . PRO A 1 275 ? -13.870 1.633 7.395 1.00 88.56 275 PRO A O 1
ATOM 2203 N N . SER A 1 276 ? -13.430 0.716 9.402 1.00 91.81 276 SER A N 1
ATOM 2204 C CA . SER A 1 276 ? -14.493 1.426 10.127 1.00 91.81 276 SER A CA 1
ATOM 2205 C C . SER A 1 276 ? -14.334 2.943 10.047 1.00 91.81 276 SER A C 1
ATOM 2207 O O . SER A 1 276 ? -15.289 3.623 9.666 1.00 91.81 276 SER A O 1
ATOM 2209 N N . GLU A 1 277 ? -13.133 3.454 10.317 1.00 90.50 277 GLU A N 1
ATOM 2210 C CA . GLU A 1 277 ? -12.836 4.884 10.265 1.00 90.50 277 GLU A CA 1
ATOM 2211 C C . GLU A 1 277 ? -12.908 5.417 8.837 1.00 90.50 277 GLU A C 1
ATOM 2213 O O . GLU A 1 277 ? -13.549 6.436 8.594 1.00 90.50 277 GLU A O 1
ATOM 2218 N N . VAL A 1 278 ? -12.382 4.688 7.851 1.00 87.50 278 VAL A N 1
ATOM 2219 C CA . VAL A 1 278 ? -12.495 5.122 6.449 1.00 87.50 278 VAL A CA 1
ATOM 2220 C C . VAL A 1 278 ? -13.945 5.233 6.005 1.00 87.50 278 VAL A C 1
ATOM 2222 O O . VAL A 1 278 ? -14.320 6.209 5.359 1.00 87.50 278 VAL A O 1
ATOM 2225 N N . LYS A 1 279 ? -14.798 4.281 6.388 1.00 89.88 279 LYS A N 1
ATOM 2226 C CA . LYS A 1 279 ? -16.230 4.354 6.076 1.00 89.88 279 LYS A CA 1
ATOM 2227 C C . LYS A 1 279 ? -16.923 5.503 6.812 1.00 89.88 279 LYS A C 1
ATOM 2229 O O . LYS A 1 279 ? -17.861 6.082 6.265 1.00 89.88 279 LYS A O 1
ATOM 2234 N N . ARG A 1 280 ? -16.474 5.842 8.025 1.00 91.12 280 ARG A N 1
ATOM 2235 C CA . ARG A 1 280 ? -16.960 7.003 8.782 1.00 91.12 280 ARG A CA 1
ATOM 2236 C C . ARG A 1 280 ? -16.614 8.302 8.051 1.00 91.12 280 ARG A C 1
ATOM 2238 O O . ARG A 1 280 ? -17.533 9.052 7.734 1.00 91.12 280 ARG A O 1
ATOM 2245 N N . VAL A 1 281 ? -15.351 8.481 7.663 1.00 87.81 281 VAL A N 1
ATOM 2246 C CA . VAL A 1 281 ? -14.884 9.632 6.870 1.00 87.81 281 VAL A CA 1
ATOM 2247 C C . VAL A 1 281 ? -15.623 9.722 5.531 1.00 87.81 281 VAL A C 1
ATOM 2249 O O . VAL A 1 281 ? -16.146 10.778 5.188 1.00 87.81 281 VAL A O 1
ATOM 2252 N N . GLN A 1 282 ? -15.749 8.614 4.792 1.00 88.06 282 GLN A N 1
ATOM 2253 C CA . GLN A 1 282 ? -16.495 8.578 3.527 1.00 88.06 282 GLN A CA 1
ATOM 2254 C C . GLN A 1 282 ? -17.949 9.013 3.701 1.00 88.06 282 GLN A C 1
ATOM 2256 O O . GLN A 1 282 ? -18.468 9.769 2.885 1.00 88.06 282 GLN A O 1
ATOM 2261 N N . ARG A 1 283 ? -18.622 8.541 4.754 1.00 90.56 283 ARG A N 1
ATOM 2262 C CA . ARG A 1 283 ? -20.010 8.914 5.041 1.00 90.56 283 ARG A CA 1
ATOM 2263 C C . ARG A 1 283 ? -20.136 10.409 5.324 1.00 90.56 283 ARG A C 1
ATOM 2265 O O . ARG A 1 283 ? -21.077 11.019 4.825 1.00 90.56 283 ARG A O 1
ATOM 2272 N N . ASP A 1 284 ? -19.213 10.977 6.090 1.00 87.50 284 ASP A N 1
ATOM 2273 C CA . ASP A 1 284 ? -19.230 12.399 6.437 1.00 87.50 284 ASP A CA 1
ATOM 2274 C C . ASP A 1 284 ? -18.979 13.265 5.183 1.00 87.50 284 ASP A C 1
ATOM 2276 O O . ASP A 1 284 ? -19.740 14.191 4.908 1.00 87.50 284 ASP A O 1
ATOM 2280 N N . VAL A 1 285 ? -18.021 12.879 4.331 1.00 85.62 285 VAL A N 1
ATOM 2281 C CA . VAL A 1 285 ? -17.770 13.529 3.029 1.00 85.62 285 VAL A CA 1
ATOM 2282 C C . VAL A 1 285 ? -18.979 13.420 2.091 1.00 85.62 285 VAL A C 1
ATOM 2284 O O . VAL A 1 285 ? -19.385 14.403 1.472 1.00 85.62 285 VAL A O 1
ATOM 2287 N N . LEU A 1 286 ? -19.595 12.238 1.982 1.00 87.12 286 LEU A N 1
ATOM 2288 C CA . LEU A 1 286 ? -20.786 12.030 1.149 1.00 87.12 286 LEU A CA 1
ATOM 2289 C C . LEU A 1 286 ? -21.991 12.827 1.658 1.00 87.12 286 LEU A C 1
ATOM 2291 O O . LEU A 1 286 ? -22.796 13.307 0.857 1.00 87.12 286 LEU A O 1
ATOM 2295 N N . PHE A 1 287 ? -22.125 12.972 2.976 1.00 88.31 287 PHE A N 1
ATOM 2296 C CA . PHE A 1 287 ? -23.148 13.816 3.575 1.00 88.31 287 PHE A CA 1
ATOM 2297 C C . PHE A 1 287 ? -22.943 15.283 3.186 1.00 88.31 287 PHE A C 1
ATOM 2299 O O . PHE A 1 287 ? -23.883 15.907 2.689 1.00 88.31 287 PHE A O 1
ATOM 2306 N N . ASP A 1 288 ? -21.723 15.804 3.319 1.00 84.56 288 ASP A N 1
ATOM 2307 C CA . ASP A 1 288 ? -21.380 17.175 2.923 1.00 84.56 288 ASP A CA 1
ATOM 2308 C C . ASP A 1 288 ? -21.641 17.421 1.429 1.00 84.56 288 ASP A C 1
ATOM 2310 O O . ASP A 1 288 ? -22.253 18.426 1.057 1.00 84.56 288 ASP A O 1
ATOM 2314 N N . LEU A 1 289 ? -21.257 16.472 0.568 1.00 83.62 289 LEU A N 1
ATOM 2315 C CA . LEU A 1 289 ? -21.533 16.524 -0.871 1.00 83.62 289 LEU A CA 1
ATOM 2316 C C . LEU A 1 289 ? -23.034 16.583 -1.159 1.00 83.62 289 LEU A C 1
ATOM 2318 O O . LEU A 1 289 ? -23.482 17.394 -1.970 1.00 83.62 289 LEU A O 1
ATOM 2322 N N . LYS A 1 290 ? -23.833 15.755 -0.481 1.00 85.69 290 LYS A N 1
ATOM 2323 C CA . LYS A 1 290 ? -25.290 15.751 -0.650 1.00 85.69 290 LYS A CA 1
ATOM 2324 C C . LYS A 1 290 ? -25.907 17.087 -0.234 1.00 85.69 290 LYS A C 1
ATOM 2326 O O . LYS A 1 290 ? -26.788 17.588 -0.929 1.00 85.69 290 LYS A O 1
ATOM 2331 N N . GLN A 1 291 ? -25.442 17.667 0.871 1.00 85.38 291 GLN A N 1
ATOM 2332 C CA . GLN A 1 291 ? -25.898 18.979 1.338 1.00 85.38 291 GLN A CA 1
ATOM 2333 C C . GLN A 1 291 ? -25.528 20.095 0.359 1.00 85.38 291 GLN A C 1
ATOM 2335 O O . GLN A 1 291 ? -26.336 20.988 0.110 1.00 85.38 291 GLN A O 1
ATOM 2340 N N . TYR A 1 292 ? -24.328 20.038 -0.219 1.00 80.25 292 TYR A N 1
ATOM 2341 C CA . TYR A 1 292 ? -23.904 20.980 -1.248 1.00 80.25 292 TYR A CA 1
ATOM 2342 C C . TYR A 1 292 ? -24.834 20.931 -2.468 1.00 80.25 292 TYR A C 1
ATOM 2344 O O . TYR A 1 292 ? -25.391 21.958 -2.852 1.00 80.25 292 TYR A O 1
ATOM 2352 N N . TRP A 1 293 ? -25.079 19.739 -3.017 1.00 77.88 293 TRP A N 1
ATOM 2353 C CA . TRP A 1 293 ? -25.940 19.579 -4.191 1.00 77.88 293 TRP A CA 1
ATOM 2354 C C . TRP A 1 293 ? -27.398 19.956 -3.936 1.00 77.88 293 TRP A C 1
ATOM 2356 O O . TRP A 1 293 ? -28.027 20.553 -4.805 1.00 77.88 293 TRP A O 1
ATOM 2366 N N . ALA A 1 294 ? -27.929 19.676 -2.742 1.00 83.00 294 ALA A N 1
ATOM 2367 C CA . ALA A 1 294 ? -29.268 20.125 -2.364 1.00 83.00 294 ALA A CA 1
ATOM 2368 C C . ALA A 1 294 ? -29.389 21.659 -2.427 1.00 83.00 294 ALA A C 1
ATOM 2370 O O . ALA A 1 294 ? -30.341 22.182 -3.001 1.00 83.00 294 ALA A O 1
ATOM 2371 N N . ARG A 1 295 ? -28.378 22.382 -1.925 1.00 81.44 295 ARG A N 1
ATOM 2372 C CA . ARG A 1 295 ? -28.339 23.852 -1.971 1.00 81.44 295 ARG A CA 1
ATOM 2373 C C . ARG A 1 295 ? -28.167 24.403 -3.384 1.00 81.44 295 ARG A C 1
ATOM 2375 O O . ARG A 1 295 ? -28.712 25.461 -3.676 1.00 81.44 295 ARG A O 1
ATOM 2382 N N . GLU A 1 296 ? -27.396 23.740 -4.245 1.00 75.31 296 GLU A N 1
ATOM 2383 C CA . GLU A 1 296 ? -27.247 24.153 -5.650 1.00 75.31 296 GLU A CA 1
ATOM 2384 C C . GLU A 1 296 ? -28.559 23.969 -6.431 1.00 75.31 296 GLU A C 1
ATOM 2386 O O . GLU A 1 296 ? -28.965 24.870 -7.163 1.00 75.31 296 GLU A O 1
ATOM 2391 N N . HIS A 1 297 ? -29.279 22.862 -6.209 1.00 72.50 297 HIS A N 1
ATOM 2392 C CA . HIS A 1 297 ? -30.602 22.643 -6.805 1.00 72.50 297 HIS A CA 1
ATOM 2393 C C . HIS A 1 297 ? -31.633 23.698 -6.372 1.00 72.50 297 HIS A C 1
ATOM 2395 O O . HIS A 1 297 ? -32.429 24.147 -7.195 1.00 72.50 297 HIS A O 1
ATOM 2401 N N . GLU A 1 298 ? -31.601 24.144 -5.114 1.00 71.12 298 GLU A N 1
ATOM 2402 C CA . GLU A 1 298 ? -32.486 25.205 -4.606 1.00 71.12 298 GLU A CA 1
ATOM 2403 C C . GLU A 1 298 ? -32.181 26.595 -5.195 1.00 71.12 298 GLU A C 1
ATOM 2405 O O . GLU A 1 298 ? -33.052 27.467 -5.198 1.00 71.12 298 GLU A O 1
ATOM 2410 N N . ARG A 1 299 ? -30.976 26.824 -5.738 1.00 71.69 299 ARG A N 1
ATOM 2411 C CA . ARG A 1 299 ? -30.584 28.113 -6.338 1.00 71.69 299 ARG A CA 1
ATOM 2412 C C . ARG A 1 299 ? -31.078 28.329 -7.775 1.00 71.69 299 ARG A C 1
ATOM 2414 O O . ARG A 1 299 ? -30.745 29.363 -8.349 1.00 71.69 299 ARG A O 1
ATOM 2421 N N . ASN A 1 300 ? -31.888 27.431 -8.352 1.00 53.19 300 ASN A N 1
ATOM 2422 C CA . ASN A 1 300 ? -32.404 27.548 -9.729 1.00 53.19 300 ASN A CA 1
ATOM 2423 C C . ASN A 1 300 ? -31.297 27.801 -10.775 1.00 53.19 300 ASN A C 1
ATOM 2425 O O . ASN A 1 300 ? -31.457 28.627 -11.676 1.00 53.19 300 ASN A O 1
ATOM 2429 N N . VAL A 1 301 ? -30.160 27.106 -10.681 1.00 57.19 301 VAL A N 1
ATOM 2430 C CA . VAL A 1 301 ? -29.210 27.085 -11.801 1.00 57.19 301 VAL A CA 1
ATOM 2431 C C . VAL A 1 301 ? -29.846 26.236 -12.911 1.00 57.19 301 VAL A C 1
ATOM 2433 O O . VAL A 1 301 ? -30.200 25.087 -12.635 1.00 57.19 301 VAL A O 1
ATOM 2436 N N . PRO A 1 302 ? -30.052 26.767 -14.133 1.00 49.62 302 PRO A N 1
ATOM 2437 C CA . PRO A 1 302 ? -30.615 25.991 -15.230 1.00 49.62 302 PRO A CA 1
ATOM 2438 C C . PRO A 1 302 ? -29.776 24.738 -15.456 1.00 49.62 302 PRO A C 1
ATOM 2440 O O . PRO A 1 302 ? -28.546 24.809 -15.469 1.00 49.62 302 PRO A O 1
ATOM 2443 N N . GLU A 1 303 ? -30.456 23.606 -15.628 1.00 48.94 303 GLU A N 1
ATOM 2444 C CA . GLU A 1 303 ? -29.868 22.337 -16.047 1.00 48.94 303 GLU A CA 1
ATOM 2445 C C . GLU A 1 303 ? -28.850 22.604 -17.174 1.00 48.94 303 GLU A C 1
ATOM 2447 O O . GLU A 1 303 ? -29.218 23.242 -18.170 1.00 48.94 303 GLU A O 1
ATOM 2452 N N . PRO A 1 304 ? -27.563 22.219 -17.039 1.00 48.12 304 PRO A N 1
ATOM 2453 C CA . PRO A 1 304 ? -26.620 22.445 -18.114 1.00 48.12 304 PRO A CA 1
ATOM 2454 C C . PRO A 1 304 ? -27.073 21.573 -19.275 1.00 48.12 304 PRO A C 1
ATOM 2456 O O . PRO A 1 304 ? -27.005 20.344 -19.219 1.00 48.12 304 PRO A O 1
ATOM 2459 N N . GLN A 1 305 ? -27.576 22.239 -20.314 1.00 40.00 305 GLN A N 1
ATOM 2460 C CA . GLN A 1 305 ? -27.824 21.635 -21.609 1.00 40.00 305 GLN A CA 1
ATOM 2461 C C . GLN A 1 305 ? -26.610 20.784 -21.960 1.00 40.00 305 GLN A C 1
ATOM 2463 O O . GLN A 1 305 ? -25.465 21.241 -21.896 1.00 40.00 305 GLN A O 1
ATOM 2468 N N . ALA A 1 306 ? -26.886 19.519 -22.258 1.00 44.94 306 ALA A N 1
ATOM 2469 C CA . ALA A 1 306 ? -25.902 18.567 -22.712 1.00 44.94 306 ALA A CA 1
ATOM 2470 C C . ALA A 1 306 ? -24.998 19.214 -23.773 1.00 44.94 306 ALA A C 1
ATOM 2472 O O . ALA A 1 306 ? -25.503 19.788 -24.737 1.00 44.94 306 ALA A O 1
ATOM 2473 N N . LEU A 1 307 ? -23.685 19.049 -23.558 1.00 39.22 307 LEU A N 1
ATOM 2474 C CA . LEU A 1 307 ? -22.521 19.334 -24.412 1.00 39.22 307 LEU A CA 1
ATOM 2475 C C . LEU A 1 307 ? -21.563 20.387 -23.819 1.00 39.22 307 LEU A C 1
ATOM 2477 O O . LEU A 1 307 ? -21.606 21.570 -24.134 1.00 39.22 307 LEU A O 1
ATOM 2481 N N . GLY A 1 308 ? -20.605 19.900 -23.020 1.00 40.22 308 GLY A N 1
ATOM 2482 C CA . GLY A 1 308 ? -19.249 20.467 -22.989 1.00 40.22 308 GLY A CA 1
ATOM 2483 C C . GLY A 1 308 ? -18.853 21.371 -21.820 1.00 40.22 308 GLY A C 1
ATOM 2484 O O . GLY A 1 308 ? -17.694 21.773 -21.772 1.00 40.22 308 GLY A O 1
ATOM 2485 N N . VAL A 1 309 ? -19.731 21.669 -20.859 1.00 35.91 309 VAL A N 1
ATOM 2486 C CA . VAL A 1 309 ? -19.340 22.462 -19.678 1.00 35.91 309 VAL A CA 1
ATOM 2487 C C . VAL A 1 309 ? -18.982 21.527 -18.527 1.00 35.91 309 VAL A C 1
ATOM 2489 O O . VAL A 1 309 ? -19.844 20.869 -17.948 1.00 35.91 309 VAL A O 1
ATOM 2492 N N . VAL A 1 310 ? -17.687 21.461 -18.213 1.00 40.69 310 VAL A N 1
ATOM 2493 C CA . VAL A 1 310 ? -17.146 20.816 -17.013 1.00 40.69 310 VAL A CA 1
ATOM 2494 C C . VAL A 1 310 ? -17.877 21.412 -15.811 1.00 40.69 310 VAL A C 1
ATOM 2496 O O . VAL A 1 310 ? -17.712 22.593 -15.513 1.00 40.69 310 VAL A O 1
ATOM 2499 N N . SER A 1 311 ? -18.734 20.621 -15.160 1.00 42.47 311 SER A N 1
ATOM 2500 C CA . SER A 1 311 ? -19.375 21.019 -13.908 1.00 42.47 311 SER A CA 1
ATOM 2501 C C . SER A 1 311 ? -18.263 21.409 -12.938 1.00 42.47 311 SER A C 1
ATOM 2503 O O . SER A 1 311 ? -17.448 20.567 -12.562 1.00 42.47 311 SER A O 1
ATOM 2505 N N . SER A 1 312 ? -18.169 22.696 -12.600 1.00 47.31 312 SER A N 1
ATOM 2506 C CA . SER A 1 312 ? -17.198 23.216 -11.641 1.00 47.31 312 SER A CA 1
ATOM 2507 C C . SER A 1 312 ? -17.649 22.827 -10.240 1.00 47.31 312 SER A C 1
ATOM 2509 O O . SER A 1 312 ? -18.068 23.662 -9.437 1.00 47.31 312 SER A O 1
ATOM 2511 N N . THR A 1 313 ? -17.634 21.533 -9.954 1.00 52.03 313 THR A N 1
ATOM 2512 C CA . THR A 1 313 ? -17.751 21.055 -8.593 1.00 52.03 313 THR A CA 1
ATOM 2513 C C . THR A 1 313 ? -16.544 21.605 -7.829 1.00 52.03 313 THR A C 1
ATOM 2515 O O . THR A 1 313 ? -15.409 21.422 -8.271 1.00 52.03 313 THR A O 1
ATOM 2518 N N . PRO A 1 314 ? -16.721 22.252 -6.662 1.00 55.31 314 PRO A N 1
ATOM 2519 C CA . PRO A 1 314 ? -15.586 22.627 -5.814 1.00 55.31 314 PRO A CA 1
ATOM 2520 C C . PRO A 1 314 ? -14.828 21.392 -5.289 1.00 55.31 314 PRO A C 1
ATOM 2522 O O . PRO A 1 314 ? -13.789 21.522 -4.651 1.00 55.31 314 PRO A O 1
ATOM 2525 N N . PHE A 1 315 ? -15.327 20.190 -5.586 1.00 58.00 315 PHE A N 1
ATOM 2526 C CA . PHE A 1 315 ? -14.790 18.896 -5.197 1.00 58.00 315 PHE A CA 1
ATOM 2527 C C . PHE A 1 315 ? -14.485 18.064 -6.452 1.00 58.00 315 PHE A C 1
ATOM 2529 O O . PHE A 1 315 ? -15.330 17.964 -7.335 1.00 58.00 315 PHE A O 1
ATOM 2536 N N . GLY A 1 316 ? -13.302 17.456 -6.552 1.00 50.47 316 GLY A N 1
ATOM 2537 C CA . GLY A 1 316 ? -12.882 16.663 -7.718 1.00 50.47 316 GLY A CA 1
ATOM 2538 C C . GLY A 1 316 ? -11.393 16.846 -8.035 1.00 50.47 316 GLY A C 1
ATOM 2539 O O . GLY A 1 316 ? -10.706 17.519 -7.269 1.00 50.47 316 GLY A O 1
ATOM 2540 N N . PRO A 1 317 ? -10.884 16.303 -9.159 1.00 45.06 317 PRO A N 1
ATOM 2541 C CA . PRO A 1 317 ? -9.463 16.384 -9.536 1.00 45.06 317 PRO A CA 1
ATOM 2542 C C . PRO A 1 317 ? -8.924 17.821 -9.626 1.00 45.06 317 PRO A C 1
ATOM 2544 O O . PRO A 1 317 ? -7.730 18.044 -9.455 1.00 45.06 317 PRO A O 1
ATOM 2547 N N . TYR A 1 318 ? -9.820 18.786 -9.860 1.00 46.84 318 TYR A N 1
ATOM 2548 C CA . TYR A 1 318 ? -9.516 20.211 -10.008 1.00 46.84 318 TYR A CA 1
ATOM 2549 C C . TYR A 1 318 ? -10.161 21.095 -8.920 1.00 46.84 318 TYR A C 1
ATOM 2551 O O . TYR A 1 318 ? -10.024 22.315 -8.960 1.00 46.84 318 TYR A O 1
ATOM 2559 N N . GLY A 1 319 ? -10.874 20.500 -7.956 1.00 58.41 319 GLY A N 1
ATOM 2560 C CA . GLY A 1 319 ? -11.559 21.207 -6.870 1.00 58.41 319 GLY A CA 1
ATOM 2561 C C . GLY A 1 319 ? -10.748 21.199 -5.570 1.00 58.41 319 GLY A C 1
ATOM 2562 O O . GLY A 1 319 ? -10.116 20.197 -5.229 1.00 58.41 319 GLY A O 1
ATOM 2563 N N . THR A 1 320 ? -10.759 22.295 -4.808 1.00 59.38 320 THR A N 1
ATOM 2564 C CA . THR A 1 320 ? -10.112 22.338 -3.487 1.00 59.38 320 THR A CA 1
ATOM 2565 C C . THR A 1 320 ? -10.996 21.663 -2.444 1.00 59.38 320 THR A C 1
ATOM 2567 O O . THR A 1 320 ? -12.040 22.196 -2.066 1.00 59.38 320 THR A O 1
ATOM 2570 N N . SER A 1 321 ? -10.561 20.508 -1.937 1.00 65.75 321 SER A N 1
ATOM 2571 C CA . SER A 1 321 ? -11.226 19.875 -0.796 1.00 65.75 321 SER A CA 1
ATOM 2572 C C . SER A 1 321 ? -11.131 20.778 0.442 1.00 65.75 321 SER A C 1
ATOM 2574 O O . SER A 1 321 ? -10.058 21.333 0.700 1.00 65.75 321 SER A O 1
ATOM 2576 N N . PRO A 1 322 ? -12.211 20.930 1.224 1.00 72.88 322 PRO A N 1
ATOM 2577 C CA . PRO A 1 322 ? -12.180 21.701 2.451 1.00 72.88 322 PRO A CA 1
ATOM 2578 C C . PRO A 1 322 ? -11.148 21.154 3.434 1.00 72.88 322 PRO A C 1
ATOM 2580 O O . PRO A 1 322 ? -10.982 19.944 3.575 1.00 72.88 322 PRO A O 1
ATOM 2583 N N . THR A 1 323 ? -10.490 22.044 4.171 1.00 69.44 323 THR A N 1
ATOM 2584 C CA . THR A 1 323 ? -9.436 21.671 5.130 1.00 69.44 323 THR A CA 1
ATOM 2585 C C . THR A 1 323 ? -9.941 20.782 6.268 1.00 69.44 323 THR A C 1
ATOM 2587 O O . THR A 1 323 ? -9.170 20.018 6.843 1.00 69.44 323 THR A O 1
ATOM 2590 N N . TRP A 1 324 ? -11.238 20.824 6.588 1.00 74.69 324 TRP A N 1
ATOM 2591 C CA . TRP A 1 324 ? -11.829 19.945 7.601 1.00 74.69 324 TRP A CA 1
ATOM 2592 C C . TRP A 1 324 ? -12.009 18.493 7.131 1.00 74.69 324 TRP A C 1
ATOM 2594 O O . TRP A 1 324 ? -12.181 17.620 7.978 1.00 74.69 324 TRP A O 1
ATOM 2604 N N . TRP A 1 325 ? -11.920 18.205 5.825 1.00 76.94 325 TRP A N 1
ATOM 2605 C CA . TRP A 1 325 ? -11.886 16.829 5.306 1.00 76.94 325 TRP A CA 1
ATOM 2606 C C . TRP A 1 325 ? -10.518 16.162 5.478 1.00 76.94 325 TRP A C 1
ATOM 2608 O O . TRP A 1 325 ? -10.433 14.939 5.480 1.00 76.94 325 TRP A O 1
ATOM 2618 N N . SER A 1 326 ? -9.445 16.938 5.654 1.00 70.56 326 SER A N 1
ATOM 2619 C CA . SER A 1 326 ? -8.087 16.426 5.884 1.00 70.56 326 SER A CA 1
ATOM 2620 C C . SER A 1 326 ? -7.731 16.313 7.371 1.00 70.56 326 SER A C 1
ATOM 2622 O O . SER A 1 326 ? -6.570 16.475 7.744 1.00 70.56 326 SER A O 1
ATOM 2624 N N . ARG A 1 327 ? -8.722 16.110 8.247 1.00 73.44 327 ARG A N 1
ATOM 2625 C CA . ARG A 1 327 ? -8.501 16.031 9.694 1.00 73.44 327 ARG A CA 1
ATOM 2626 C C . ARG A 1 327 ? -7.985 14.642 10.071 1.00 73.44 327 ARG A C 1
ATOM 2628 O O . ARG A 1 327 ? -8.619 13.647 9.751 1.00 73.44 327 ARG A O 1
ATOM 2635 N N . SER A 1 328 ? -6.883 14.602 10.811 1.00 84.44 328 SER A N 1
ATOM 2636 C CA . SER A 1 328 ? -6.377 13.403 11.481 1.00 84.44 328 SER A CA 1
ATOM 2637 C C . SER A 1 328 ? -6.461 13.603 12.997 1.00 84.44 328 SER A C 1
AT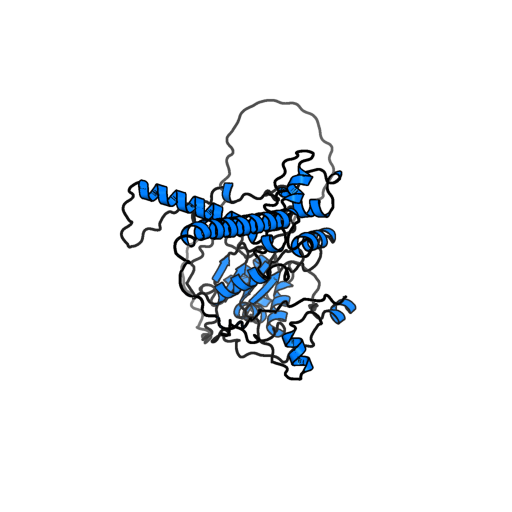OM 2639 O O . SER A 1 328 ? -6.391 14.727 13.504 1.00 84.44 328 SER A O 1
ATOM 2641 N N . THR A 1 329 ? -6.694 12.510 13.715 1.00 85.94 329 THR A N 1
ATOM 2642 C CA . THR A 1 329 ? -6.731 12.463 15.186 1.00 85.94 329 THR A CA 1
ATOM 2643 C C . THR A 1 329 ? -5.369 12.135 15.793 1.00 85.94 329 THR A C 1
ATOM 2645 O O . THR A 1 329 ? -5.179 12.314 16.991 1.00 85.94 329 THR A O 1
ATOM 2648 N N . VAL A 1 330 ? -4.417 11.682 14.975 1.00 86.69 330 VAL A N 1
ATOM 2649 C CA . VAL A 1 330 ? -3.110 11.186 15.422 1.00 86.69 330 VAL A CA 1
ATOM 2650 C C . VAL A 1 330 ? -1.976 12.045 14.867 1.00 86.69 330 VAL A C 1
ATOM 2652 O O . VAL A 1 330 ? -1.090 12.460 15.609 1.00 86.69 330 VAL A O 1
ATOM 2655 N N . SER A 1 331 ? -1.989 12.332 13.569 1.00 77.94 331 SER A N 1
ATOM 2656 C CA . SER A 1 331 ? -0.905 13.005 12.851 1.00 77.94 331 SER A CA 1
ATOM 2657 C C . SER A 1 331 ? -1.297 14.404 12.376 1.00 77.94 331 SER A C 1
ATOM 2659 O O . SER A 1 331 ? -2.334 14.601 11.752 1.00 77.94 331 SER A O 1
ATOM 2661 N N . SER A 1 332 ? -0.417 15.376 12.603 1.00 75.44 332 SER A N 1
ATOM 2662 C CA . SER A 1 332 ? -0.512 16.711 12.007 1.00 75.44 332 SER A CA 1
ATOM 2663 C C . SER A 1 332 ? 0.684 16.926 11.094 1.00 75.44 332 SER A C 1
ATOM 2665 O O . SER A 1 332 ? 1.824 16.676 11.490 1.00 75.44 332 SER A O 1
ATOM 2667 N N . PHE A 1 333 ? 0.443 17.408 9.874 1.00 69.19 333 PHE A N 1
ATOM 2668 C CA . PHE A 1 333 ? 1.514 17.647 8.910 1.00 69.19 333 PHE A CA 1
ATOM 2669 C C . PHE A 1 333 ? 2.598 18.567 9.495 1.00 69.19 333 PHE A C 1
ATOM 2671 O O . PHE A 1 333 ? 2.303 19.640 10.021 1.00 69.19 333 PHE A O 1
ATOM 2678 N N . GLY A 1 334 ? 3.860 18.139 9.399 1.00 68.88 334 GLY A N 1
ATOM 2679 C CA . GLY A 1 334 ? 5.015 18.893 9.894 1.00 68.88 334 GLY A CA 1
ATOM 2680 C C . GLY A 1 334 ? 5.183 18.904 11.418 1.00 68.88 334 GLY A C 1
ATOM 2681 O O . GLY A 1 334 ? 6.105 19.552 11.913 1.00 68.88 334 GLY A O 1
ATOM 2682 N N . GLN A 1 335 ? 4.342 18.192 12.173 1.00 75.56 335 GLN A N 1
ATOM 2683 C CA . GLN A 1 335 ? 4.461 18.072 13.625 1.00 75.56 335 GLN A CA 1
ATOM 2684 C C . GLN A 1 335 ? 4.822 16.642 14.020 1.00 75.56 335 GLN A C 1
ATOM 2686 O O . GLN A 1 335 ? 4.292 15.668 13.488 1.00 75.56 335 GLN A O 1
ATOM 2691 N N . ARG A 1 336 ? 5.728 16.504 14.993 1.00 78.94 336 ARG A N 1
ATOM 2692 C CA . ARG A 1 336 ? 5.997 15.197 15.600 1.00 78.94 336 ARG A CA 1
ATOM 2693 C C . ARG A 1 336 ? 4.790 14.764 16.418 1.00 78.94 336 ARG A C 1
ATOM 2695 O O . ARG A 1 336 ? 4.225 15.576 17.147 1.00 78.94 336 ARG A O 1
ATOM 2702 N N . TYR A 1 337 ? 4.463 13.476 16.342 1.00 85.25 337 TYR A N 1
ATOM 2703 C CA . TYR A 1 337 ? 3.425 12.891 17.177 1.00 85.25 337 TYR A CA 1
ATOM 2704 C C . TYR A 1 337 ? 3.680 13.184 18.660 1.00 85.25 337 TYR A C 1
ATOM 2706 O O . TYR A 1 337 ? 4.786 12.977 19.172 1.00 85.25 337 TYR A O 1
ATOM 2714 N N . SER A 1 338 ? 2.628 13.603 19.354 1.00 82.00 338 SER A N 1
ATOM 2715 C CA . SER A 1 338 ? 2.614 13.786 20.799 1.00 82.00 338 SER A CA 1
ATOM 2716 C C . SER A 1 338 ? 1.428 13.033 21.376 1.00 82.00 338 SER A C 1
ATOM 2718 O O . SER A 1 338 ? 0.318 13.174 20.869 1.00 82.00 338 SER A O 1
ATOM 2720 N N . LEU A 1 339 ? 1.661 12.257 22.436 1.00 82.75 339 LEU A N 1
ATOM 2721 C CA . LEU A 1 339 ? 0.588 11.522 23.098 1.00 82.75 339 LEU A CA 1
ATOM 2722 C C . LEU A 1 339 ? -0.472 12.491 23.651 1.00 82.75 339 LEU A C 1
ATOM 2724 O O . LEU A 1 339 ? -0.111 13.560 24.159 1.00 82.75 339 LEU A O 1
ATOM 2728 N N . PRO A 1 340 ? -1.758 12.104 23.621 1.00 81.25 340 PRO A N 1
ATOM 2729 C CA . PRO A 1 340 ? -2.831 12.919 24.182 1.00 81.25 340 PRO A CA 1
ATOM 2730 C C . PRO A 1 340 ? -2.735 13.056 25.712 1.00 81.25 340 PRO A C 1
ATOM 2732 O O . PRO A 1 340 ? -3.194 14.052 26.271 1.00 81.25 340 PRO A O 1
ATOM 2735 N N . ILE A 1 341 ? -2.117 12.073 26.380 1.00 82.25 341 ILE A N 1
ATOM 2736 C CA . ILE A 1 341 ? -1.926 11.956 27.836 1.00 82.25 341 ILE A CA 1
ATOM 2737 C C . ILE A 1 341 ? -0.463 11.539 28.113 1.00 82.25 341 ILE A C 1
ATOM 2739 O O . ILE A 1 341 ? 0.129 10.851 27.274 1.00 82.25 341 ILE A O 1
ATOM 2743 N N . PRO A 1 342 ? 0.164 11.941 29.241 1.00 83.19 342 PRO A N 1
ATOM 2744 C CA . PRO A 1 342 ? 1.518 11.509 29.590 1.00 83.19 342 PRO A CA 1
ATOM 2745 C C . PRO A 1 342 ? 1.686 9.985 29.576 1.00 83.19 342 PRO A C 1
ATOM 2747 O O . PRO A 1 342 ? 0.851 9.247 30.089 1.00 83.19 342 PRO A O 1
ATOM 2750 N N . ALA A 1 343 ? 2.813 9.503 29.042 1.00 81.31 343 ALA A N 1
ATOM 2751 C CA . ALA A 1 343 ? 3.087 8.067 28.928 1.00 81.31 343 ALA A CA 1
ATOM 2752 C C . ALA A 1 343 ? 3.089 7.327 30.280 1.00 81.31 343 ALA A C 1
ATOM 2754 O O . ALA A 1 343 ? 2.814 6.135 30.316 1.00 81.31 343 ALA A O 1
ATOM 2755 N N . SER A 1 344 ? 3.372 8.024 31.387 1.00 82.75 344 SER A N 1
ATOM 2756 C CA . SER A 1 344 ? 3.317 7.474 32.749 1.00 82.75 344 SER A CA 1
ATOM 2757 C C . SER A 1 344 ? 1.912 7.064 33.199 1.00 82.75 344 SER A C 1
ATOM 2759 O O . SER A 1 344 ? 1.788 6.310 34.157 1.00 82.75 344 SER A O 1
ATOM 2761 N N . GLU A 1 345 ? 0.871 7.568 32.538 1.00 83.69 345 GLU A N 1
ATOM 2762 C CA . GLU A 1 345 ? -0.537 7.301 32.857 1.00 83.69 345 GLU A CA 1
ATOM 2763 C C . GLU A 1 345 ? -1.182 6.305 31.880 1.00 83.69 345 GLU A C 1
ATOM 2765 O O . GLU A 1 345 ? -2.367 6.006 31.998 1.00 83.69 345 GLU A O 1
ATOM 2770 N N . LEU A 1 346 ? -0.423 5.789 30.905 1.00 87.25 346 LEU A N 1
ATOM 2771 C CA . LEU A 1 346 ? -0.927 4.882 29.878 1.00 87.25 346 LEU A CA 1
ATOM 2772 C C . LEU A 1 346 ? -0.275 3.508 30.000 1.00 87.25 346 LEU A C 1
ATOM 2774 O O . LEU A 1 346 ? 0.947 3.372 30.059 1.00 87.25 346 LEU A O 1
ATOM 2778 N N . THR A 1 347 ? -1.095 2.464 29.940 1.00 90.81 347 THR A N 1
ATOM 2779 C CA . THR A 1 347 ? -0.601 1.119 29.630 1.00 90.81 347 THR A CA 1
ATOM 2780 C C . THR A 1 347 ? -0.079 1.063 28.190 1.00 90.81 347 THR A C 1
ATOM 2782 O O . THR A 1 347 ? -0.438 1.888 27.346 1.00 90.81 347 THR A O 1
ATOM 2785 N N . THR A 1 348 ? 0.731 0.053 27.863 1.00 89.62 348 THR A N 1
ATOM 2786 C CA . THR A 1 348 ? 1.217 -0.160 26.489 1.00 89.62 348 THR A CA 1
ATOM 2787 C C . THR A 1 348 ? 0.071 -0.284 25.484 1.00 89.62 348 THR A C 1
ATOM 2789 O O . THR A 1 348 ? 0.127 0.306 24.412 1.00 89.62 348 THR A O 1
ATOM 2792 N N . ALA A 1 349 ? -1.002 -0.994 25.837 1.00 90.81 349 ALA A N 1
ATOM 2793 C CA . ALA A 1 349 ? -2.145 -1.165 24.945 1.00 90.81 349 ALA A CA 1
ATOM 2794 C C . ALA A 1 349 ? -2.891 0.164 24.710 1.00 90.81 349 ALA A C 1
ATOM 2796 O O . ALA A 1 349 ? -3.243 0.485 23.577 1.00 90.81 349 ALA A O 1
ATOM 2797 N N . GLN A 1 350 ? -3.063 0.979 25.757 1.00 92.06 350 GLN A N 1
ATOM 2798 C CA . GLN A 1 350 ? -3.652 2.319 25.639 1.00 92.06 350 GLN A CA 1
ATOM 2799 C C . GLN A 1 350 ? -2.767 3.277 24.832 1.00 92.06 350 GLN A C 1
ATOM 2801 O O . GLN A 1 350 ? -3.287 4.103 24.083 1.00 92.06 350 GLN A O 1
ATOM 2806 N N . SER A 1 351 ? -1.440 3.171 24.948 1.00 91.62 351 SER A N 1
ATOM 2807 C CA . SER A 1 351 ? -0.520 4.021 24.185 1.00 91.62 351 SER A CA 1
ATOM 2808 C C . SER A 1 351 ? -0.513 3.682 22.692 1.00 91.62 351 SER A C 1
ATOM 2810 O O . SER A 1 351 ? -0.404 4.596 21.876 1.00 91.62 351 SER A O 1
ATOM 2812 N N . VAL A 1 352 ? -0.681 2.403 22.334 1.00 92.44 352 VAL A N 1
ATOM 2813 C CA . VAL A 1 352 ? -0.874 1.960 20.944 1.00 92.44 352 VAL A CA 1
ATOM 2814 C C . VAL A 1 352 ? -2.237 2.401 20.419 1.00 92.44 352 VAL A C 1
ATOM 2816 O O . VAL A 1 352 ? -2.332 2.903 19.305 1.00 92.44 352 VAL A O 1
ATOM 2819 N N . GLU A 1 353 ? -3.291 2.295 21.224 1.00 93.50 353 GLU A N 1
ATOM 2820 C CA . GLU A 1 353 ? -4.630 2.756 20.840 1.00 93.50 353 GLU A CA 1
ATOM 2821 C C . GLU A 1 353 ? -4.688 4.271 20.593 1.00 93.50 353 GLU A C 1
ATOM 2823 O O . GLU A 1 353 ? -5.398 4.730 19.703 1.00 93.50 353 GLU A O 1
ATOM 2828 N N . ALA A 1 354 ? -3.870 5.056 21.298 1.00 92.62 354 ALA A N 1
ATOM 2829 C CA . ALA A 1 354 ? -3.703 6.485 21.032 1.00 92.62 354 ALA A CA 1
ATOM 2830 C C . ALA A 1 354 ? -3.067 6.796 19.659 1.00 92.62 354 ALA A C 1
ATOM 2832 O O . ALA A 1 354 ? -3.063 7.955 19.237 1.00 92.62 354 ALA A O 1
ATOM 2833 N N . LEU A 1 355 ? -2.510 5.791 18.973 1.00 92.12 355 LEU A N 1
ATOM 2834 C CA . LEU A 1 355 ? -1.984 5.888 17.610 1.00 92.12 355 LEU A CA 1
ATOM 2835 C C . LEU A 1 355 ? -3.016 5.492 16.544 1.00 92.12 355 LEU A C 1
ATOM 2837 O O . LEU A 1 355 ? -2.704 5.564 15.357 1.00 92.12 355 LEU A O 1
ATOM 2841 N N . VAL A 1 356 ? -4.218 5.064 16.936 1.00 92.69 356 VAL A N 1
ATOM 2842 C CA . VAL A 1 356 ? -5.284 4.632 16.023 1.00 92.69 356 VAL A CA 1
ATOM 2843 C C . VAL A 1 356 ? -6.141 5.820 15.597 1.00 92.69 356 VAL A C 1
ATOM 2845 O O . VAL A 1 356 ? -6.663 6.562 16.433 1.00 92.69 356 VAL A O 1
ATOM 2848 N N . GLU A 1 357 ? -6.326 5.994 14.290 1.00 90.94 357 GLU A N 1
ATOM 2849 C CA . GLU A 1 357 ? -7.173 7.061 13.755 1.00 90.94 357 GLU A CA 1
ATOM 2850 C C . GLU A 1 357 ? -8.633 6.863 14.137 1.00 90.94 357 GLU A C 1
ATOM 2852 O O . GLU A 1 357 ? -9.196 5.776 13.999 1.00 90.94 357 GLU A O 1
ATOM 2857 N N . GLY A 1 358 ? -9.253 7.937 14.617 1.00 90.31 358 GLY A N 1
ATOM 2858 C CA . GLY A 1 358 ? -10.660 7.955 14.987 1.00 90.31 358 GLY A CA 1
ATOM 2859 C C . GLY A 1 358 ? -10.981 7.222 16.289 1.00 90.31 358 GLY A C 1
ATOM 2860 O O . GLY A 1 358 ? -12.155 7.182 16.665 1.00 90.31 358 GLY A O 1
ATOM 2861 N N . SER A 1 359 ? -9.983 6.686 17.000 1.00 92.25 359 SER A N 1
ATOM 2862 C CA . SER A 1 359 ? -10.172 6.110 18.333 1.00 92.25 359 SER A CA 1
ATOM 2863 C C . SER A 1 359 ? -10.622 7.169 19.343 1.00 92.25 359 SER A C 1
ATOM 2865 O O . SER A 1 359 ? -10.212 8.329 19.298 1.00 92.25 359 SER A O 1
ATOM 2867 N N . GLU A 1 360 ? -11.444 6.768 20.310 1.00 89.12 360 GLU A N 1
ATOM 2868 C CA . GLU A 1 360 ? -11.815 7.639 21.429 1.00 89.12 360 GLU A CA 1
ATOM 2869 C C . GLU A 1 360 ? -10.607 8.018 22.292 1.00 89.12 360 GLU A C 1
ATOM 2871 O O . GLU A 1 360 ? -10.633 9.054 22.954 1.00 89.12 360 GLU A O 1
ATOM 2876 N N . VAL A 1 361 ? -9.535 7.217 22.265 1.00 90.19 361 VAL A N 1
ATOM 2877 C CA . VAL A 1 361 ? -8.282 7.521 22.966 1.00 90.19 361 VAL A CA 1
ATOM 2878 C C . VAL A 1 361 ? -7.453 8.551 22.196 1.00 90.19 361 VAL A C 1
ATOM 2880 O O . VAL A 1 361 ? -6.928 9.478 22.810 1.00 90.19 361 VAL A O 1
ATOM 2883 N N . SER A 1 362 ? -7.349 8.445 20.866 1.00 89.75 362 SER A N 1
ATOM 2884 C CA . SER A 1 362 ? -6.586 9.414 20.059 1.00 89.75 362 SER A CA 1
ATOM 2885 C C . SER A 1 362 ? -7.243 10.796 20.015 1.00 89.75 362 SER A C 1
ATOM 2887 O O . SER A 1 362 ? -6.555 11.805 19.894 1.00 89.75 362 SER A O 1
ATOM 2889 N N . LYS A 1 363 ? -8.565 10.873 20.210 1.00 87.31 363 LYS A N 1
ATOM 2890 C CA . LYS A 1 363 ? -9.314 12.139 20.308 1.00 87.31 363 LYS A CA 1
ATOM 2891 C C . LYS A 1 363 ? -9.142 12.880 21.637 1.00 87.31 363 LYS A C 1
ATOM 2893 O O . LYS A 1 363 ? -9.607 14.017 21.746 1.00 87.31 363 LYS A O 1
ATOM 2898 N N . LEU A 1 364 ? -8.534 12.268 22.655 1.00 84.75 364 LEU A N 1
ATOM 2899 C CA . LEU A 1 364 ? -8.402 12.891 23.973 1.00 84.75 364 LEU A CA 1
ATOM 2900 C C . LEU A 1 364 ? -7.536 14.157 23.905 1.00 84.75 364 LEU A C 1
ATOM 2902 O O . LEU A 1 364 ? -6.437 14.158 23.360 1.00 84.75 364 LEU A O 1
ATOM 2906 N N . ILE A 1 365 ? -8.008 15.244 24.519 1.00 68.31 365 ILE A N 1
ATOM 2907 C CA . ILE A 1 365 ? -7.264 16.508 24.609 1.00 68.31 365 ILE A CA 1
ATOM 2908 C C . ILE A 1 365 ? -6.820 16.716 26.054 1.00 68.31 365 ILE A C 1
ATOM 2910 O O . ILE A 1 365 ? -7.518 17.390 26.799 1.00 68.31 365 ILE A O 1
ATOM 2914 N N . LYS A 1 366 ? -5.675 16.151 26.466 1.00 64.88 366 LYS A N 1
ATOM 2915 C CA . LYS A 1 366 ? -5.001 16.431 27.757 1.00 64.88 366 LYS A CA 1
ATOM 2916 C C . LYS A 1 366 ? -5.938 16.543 28.980 1.00 64.88 366 LYS A C 1
ATOM 2918 O O . LYS A 1 366 ? -5.677 17.351 29.868 1.00 64.88 366 LYS A O 1
ATOM 2923 N N . VAL A 1 367 ? -7.029 15.770 29.027 1.00 62.81 367 VAL A N 1
ATOM 2924 C CA . VAL A 1 367 ? -7.964 15.749 30.163 1.00 62.81 367 VAL A CA 1
ATOM 2925 C C . VAL A 1 367 ? -7.560 14.594 31.081 1.00 62.81 367 VAL A C 1
ATOM 2927 O O . VAL A 1 367 ? -7.701 13.436 30.674 1.00 62.81 367 VAL A O 1
ATOM 2930 N N . PRO A 1 368 ? -7.066 14.865 32.303 1.00 62.19 368 PRO A N 1
ATOM 2931 C CA . PRO A 1 368 ? -6.747 13.813 33.263 1.00 62.19 368 PRO A CA 1
ATOM 2932 C C . PRO A 1 368 ? -7.994 12.980 33.599 1.00 62.19 368 PRO A C 1
ATOM 2934 O O . PRO A 1 368 ? -9.077 13.532 33.788 1.00 62.19 368 PRO A O 1
ATOM 2937 N N . GLY A 1 369 ? -7.853 11.654 33.665 1.00 70.19 369 GLY A N 1
ATOM 2938 C CA . GLY A 1 369 ? -8.940 10.729 34.030 1.00 70.19 369 GLY A CA 1
ATOM 2939 C C . GLY A 1 369 ? -9.924 10.359 32.910 1.00 70.19 369 GLY A C 1
ATOM 2940 O O . GLY A 1 369 ? -10.788 9.514 33.122 1.00 70.19 369 GLY A O 1
ATOM 2941 N N . ALA A 1 370 ? -9.789 10.922 31.705 1.00 76.00 370 ALA A N 1
ATOM 2942 C CA . ALA A 1 370 ? -10.654 10.582 30.568 1.00 76.00 370 ALA A CA 1
ATOM 2943 C C . ALA A 1 370 ? -10.270 9.264 29.857 1.00 76.00 370 ALA A C 1
ATOM 2945 O O . ALA A 1 370 ? -10.987 8.815 28.965 1.00 76.00 370 ALA A O 1
ATOM 2946 N N . ILE A 1 371 ? -9.149 8.636 30.236 1.00 82.62 371 ILE A N 1
ATOM 2947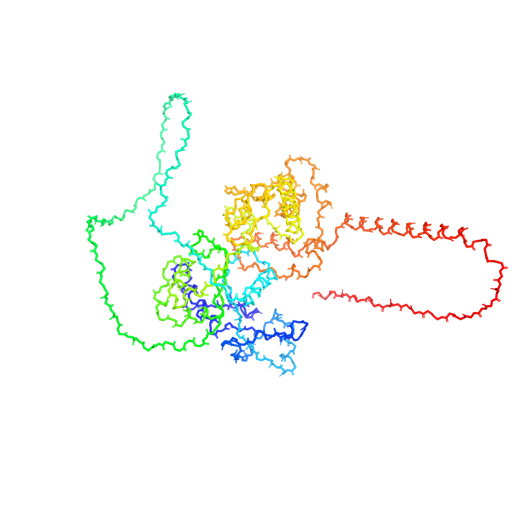 C CA . ILE A 1 371 ? -8.626 7.447 29.550 1.00 82.62 371 ILE A CA 1
ATOM 2948 C C . ILE A 1 371 ? -9.514 6.215 29.727 1.00 82.62 371 ILE A C 1
ATOM 2950 O O . ILE A 1 371 ? -9.760 5.510 28.753 1.00 82.62 371 ILE A O 1
ATOM 2954 N N . ASP A 1 372 ? -10.022 5.976 30.937 1.00 83.88 372 ASP A N 1
ATOM 2955 C CA . ASP A 1 372 ? -10.815 4.788 31.256 1.00 83.88 372 ASP A CA 1
ATOM 2956 C C . ASP A 1 372 ? -12.105 4.702 30.429 1.00 83.88 372 ASP A C 1
ATOM 2958 O O . ASP A 1 372 ? -12.298 3.682 29.760 1.00 83.88 372 ASP A O 1
ATOM 2962 N N . PRO A 1 373 ? -12.963 5.744 30.370 1.00 85.50 373 PRO A N 1
ATOM 2963 C CA . PRO A 1 373 ? -14.144 5.689 29.516 1.00 85.50 373 PRO A CA 1
ATOM 2964 C C . PRO A 1 373 ? -13.771 5.583 28.030 1.00 85.50 373 PRO A C 1
ATOM 2966 O O . PRO A 1 373 ? -14.329 4.739 27.331 1.00 85.50 373 PRO A O 1
ATOM 2969 N N . SER A 1 374 ? -12.796 6.352 27.531 1.00 86.88 374 SER A N 1
ATOM 2970 C CA . SER A 1 374 ? -12.374 6.262 26.122 1.00 86.88 374 SER A CA 1
ATOM 2971 C C . SER A 1 374 ? -11.847 4.875 25.747 1.00 86.88 374 SER A C 1
ATOM 2973 O O . SER A 1 374 ? -12.135 4.369 24.664 1.00 86.88 374 SER A O 1
ATOM 2975 N N . TRP A 1 375 ? -11.105 4.230 26.646 1.00 88.94 375 TRP A N 1
ATOM 2976 C CA . TRP A 1 375 ? -10.624 2.867 26.458 1.00 88.94 375 TRP A CA 1
ATOM 2977 C C . TRP A 1 375 ? -11.773 1.857 26.452 1.00 88.94 375 TRP A C 1
ATOM 2979 O O . TRP A 1 375 ? -11.786 0.947 25.622 1.00 88.94 375 TRP A O 1
ATOM 2989 N N . GLN A 1 376 ? -12.755 2.008 27.340 1.00 88.62 376 GLN A N 1
ATOM 2990 C CA . GLN A 1 376 ? -13.923 1.123 27.392 1.00 88.62 376 GLN A CA 1
ATOM 2991 C C . GLN A 1 376 ? -14.749 1.180 26.101 1.00 88.62 376 GLN A C 1
ATOM 2993 O O . GLN A 1 376 ? -15.164 0.135 25.605 1.00 88.62 376 GLN A O 1
ATOM 2998 N N . TYR A 1 377 ? -14.930 2.372 25.525 1.00 87.12 377 TYR A N 1
ATOM 2999 C CA . TYR A 1 377 ? -15.720 2.578 24.303 1.00 87.12 377 TYR A CA 1
ATOM 3000 C C . TYR A 1 377 ? -14.945 2.383 22.992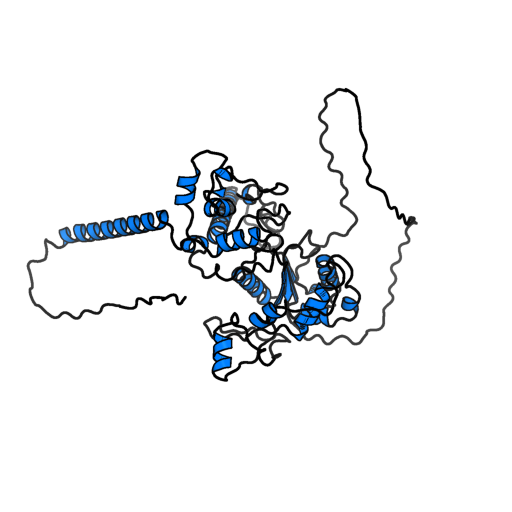 1.00 87.12 377 TYR A C 1
ATOM 3002 O O . TYR A 1 377 ? -15.506 2.600 21.913 1.00 87.12 377 TYR A O 1
ATOM 3010 N N . ARG A 1 378 ? -13.677 1.956 23.049 1.00 91.94 378 ARG A N 1
ATOM 3011 C CA . ARG A 1 378 ? -12.900 1.630 21.845 1.00 91.94 378 ARG A CA 1
ATOM 3012 C C . ARG A 1 378 ? -13.582 0.522 21.034 1.00 91.94 378 ARG A C 1
ATOM 3014 O O . ARG A 1 378 ? -14.245 -0.361 21.579 1.00 91.94 378 ARG A O 1
ATOM 3021 N N . GLU A 1 379 ? -13.373 0.545 19.722 1.00 93.62 379 GLU A N 1
ATOM 3022 C CA . GLU A 1 379 ? -13.918 -0.479 18.826 1.00 93.62 379 GLU A CA 1
ATOM 3023 C C . GLU A 1 379 ? -13.125 -1.786 18.932 1.00 93.62 379 GLU A C 1
ATOM 3025 O O . GLU A 1 379 ? -11.889 -1.755 18.928 1.00 93.62 379 GLU A O 1
ATOM 3030 N N . GLY A 1 380 ? -13.821 -2.925 18.960 1.00 92.44 380 GLY A N 1
ATOM 3031 C CA . GLY A 1 380 ? -13.218 -4.253 18.824 1.00 92.44 380 GLY A CA 1
ATOM 3032 C C . GLY A 1 380 ? -12.771 -4.541 17.388 1.00 92.44 380 GLY A C 1
ATOM 3033 O O . GLY A 1 380 ? -13.154 -3.843 16.439 1.00 92.44 380 GLY A O 1
ATOM 3034 N N . ARG A 1 381 ? -11.960 -5.587 17.188 1.00 90.44 381 ARG A N 1
ATOM 3035 C CA . ARG A 1 381 ? -11.405 -5.922 15.861 1.00 90.44 381 ARG A CA 1
ATOM 3036 C C . ARG A 1 381 ? -12.493 -6.203 14.827 1.00 90.44 381 ARG A C 1
ATOM 3038 O O . ARG A 1 381 ? -12.381 -5.733 13.693 1.00 90.44 381 ARG A O 1
ATOM 3045 N N . GLN A 1 382 ? -13.571 -6.894 15.199 1.00 90.00 382 GLN A N 1
ATOM 3046 C CA . GLN A 1 382 ? -14.662 -7.205 14.275 1.00 90.00 382 GLN A CA 1
ATOM 3047 C C . GLN A 1 382 ? -15.294 -5.924 13.719 1.00 90.00 382 GLN A C 1
ATOM 3049 O O . GLN A 1 382 ? -15.547 -5.831 12.516 1.00 90.00 382 GLN A O 1
ATOM 3054 N N . LYS A 1 383 ? -15.499 -4.913 14.569 1.00 92.31 383 LYS A N 1
ATOM 3055 C CA . LYS A 1 383 ? -16.040 -3.617 14.158 1.00 92.31 383 LYS A CA 1
ATOM 3056 C C . LYS A 1 383 ? -15.033 -2.825 13.326 1.00 92.31 383 LYS A C 1
ATOM 3058 O O . LYS A 1 383 ? -15.399 -2.384 12.234 1.00 92.31 383 LYS A O 1
ATOM 3063 N N . ARG A 1 384 ? -13.768 -2.741 13.766 1.00 91.19 384 ARG A N 1
ATOM 3064 C CA . ARG A 1 384 ? -12.672 -2.075 13.032 1.00 91.19 384 ARG A CA 1
ATOM 3065 C C . ARG A 1 384 ? -12.551 -2.576 11.598 1.00 91.19 384 ARG A C 1
ATOM 3067 O O . ARG A 1 384 ? -12.544 -1.788 10.653 1.00 91.19 384 ARG A O 1
ATOM 3074 N N . TYR A 1 385 ? -12.525 -3.895 11.423 1.00 88.75 385 TYR A N 1
ATOM 3075 C CA . TYR A 1 385 ? -12.410 -4.536 10.114 1.00 88.75 385 TYR A CA 1
ATOM 3076 C C . TYR A 1 385 ? -13.750 -4.731 9.393 1.00 88.75 385 TYR A C 1
ATOM 3078 O O . TYR A 1 385 ? -13.776 -5.300 8.303 1.00 88.75 385 TYR A O 1
ATOM 3086 N N . GLN A 1 386 ? -14.865 -4.256 9.957 1.00 90.06 386 GLN A N 1
ATOM 3087 C CA . GLN A 1 386 ? -16.216 -4.401 9.395 1.00 90.06 386 GLN A CA 1
ATOM 3088 C C . GLN A 1 386 ? -16.618 -5.859 9.118 1.00 90.06 386 GLN A C 1
ATOM 3090 O O . GLN A 1 386 ? -17.270 -6.152 8.115 1.00 90.06 386 GLN A O 1
ATOM 3095 N N . GLY A 1 387 ? -16.169 -6.791 9.958 1.00 84.25 387 GLY A N 1
ATOM 3096 C CA . GLY A 1 387 ? -16.365 -8.230 9.770 1.00 84.25 387 GLY A CA 1
ATOM 3097 C C . GLY A 1 387 ? -15.657 -8.805 8.537 1.00 84.25 387 GLY A C 1
ATOM 3098 O O . GLY A 1 387 ? -15.854 -9.975 8.208 1.00 84.25 387 GLY A O 1
ATOM 3099 N N . LYS A 1 388 ? -14.840 -8.008 7.838 1.00 79.06 388 LYS A N 1
ATOM 3100 C CA . LYS A 1 388 ? -14.071 -8.449 6.675 1.00 79.06 388 LYS A CA 1
ATOM 3101 C C . LYS A 1 388 ? -12.763 -9.092 7.127 1.00 79.06 388 LYS A C 1
ATOM 3103 O O . LYS A 1 388 ? -12.155 -8.700 8.120 1.00 79.06 388 LYS A O 1
ATOM 3108 N N . ARG A 1 389 ? -12.264 -10.035 6.330 1.00 67.81 389 ARG A N 1
ATOM 3109 C CA . ARG A 1 389 ? -10.950 -10.670 6.527 1.00 67.81 389 ARG A CA 1
ATOM 3110 C C . ARG A 1 389 ? -9.806 -9.789 6.003 1.00 67.81 389 ARG A C 1
ATOM 3112 O O . ARG A 1 389 ? -9.047 -10.218 5.147 1.00 67.81 389 ARG A O 1
ATOM 3119 N N . LEU A 1 390 ? -9.717 -8.547 6.476 1.00 64.06 390 LEU A N 1
ATOM 3120 C CA . LEU A 1 390 ? -8.697 -7.581 6.032 1.00 64.06 390 LEU A CA 1
ATOM 3121 C C . LEU A 1 390 ? -7.485 -7.522 6.979 1.00 64.06 390 LEU A C 1
ATOM 3123 O O . LEU A 1 390 ? -6.371 -7.271 6.536 1.00 64.06 390 LEU A O 1
ATOM 3127 N N . GLY A 1 391 ? -7.683 -7.819 8.268 1.00 51.12 391 GLY A N 1
ATOM 3128 C CA . GLY A 1 391 ? -6.671 -7.653 9.319 1.00 51.12 391 GLY A CA 1
ATOM 3129 C C . GLY A 1 391 ? -5.601 -8.734 9.449 1.00 51.12 391 GLY A C 1
ATOM 3130 O O . GLY A 1 391 ? -4.798 -8.657 10.366 1.00 51.12 391 GLY A O 1
ATOM 3131 N N . GLY A 1 392 ? -5.604 -9.760 8.594 1.00 51.62 392 GLY A N 1
ATOM 3132 C CA . GLY A 1 392 ? -4.646 -10.876 8.657 1.00 51.62 392 GLY A CA 1
ATOM 3133 C C . GLY A 1 392 ? -3.450 -10.751 7.710 1.00 51.62 392 GLY A C 1
ATOM 3134 O O . GLY A 1 392 ? -2.627 -11.656 7.655 1.00 51.62 392 GLY A O 1
ATOM 3135 N N . THR A 1 393 ? -3.376 -9.668 6.935 1.00 56.62 393 THR A N 1
ATOM 3136 C CA . THR A 1 393 ? -2.465 -9.551 5.785 1.00 56.62 393 THR A CA 1
ATOM 3137 C C . THR A 1 393 ? -1.851 -8.155 5.759 1.00 56.62 393 THR A C 1
ATOM 3139 O O . THR A 1 393 ? -2.030 -7.381 4.819 1.00 56.62 393 THR A O 1
ATOM 3142 N N . ILE A 1 394 ? -1.191 -7.808 6.862 1.00 58.94 394 ILE A N 1
ATOM 3143 C CA . ILE A 1 394 ? -0.397 -6.589 6.971 1.00 58.94 394 ILE A CA 1
ATOM 3144 C C . ILE A 1 394 ? 1.061 -6.994 6.907 1.00 58.94 394 ILE A C 1
ATOM 3146 O O . ILE A 1 394 ? 1.518 -7.801 7.715 1.00 58.94 394 ILE A O 1
ATOM 3150 N N . VAL A 1 395 ? 1.770 -6.453 5.924 1.00 57.34 395 VAL A N 1
ATOM 3151 C CA . VAL A 1 395 ? 3.213 -6.639 5.808 1.00 57.34 395 VAL A CA 1
ATOM 3152 C C . VAL A 1 395 ? 3.872 -5.444 6.477 1.00 57.34 395 VAL A C 1
ATOM 3154 O O . VAL A 1 395 ? 3.617 -4.310 6.088 1.00 57.34 395 VAL A O 1
ATOM 3157 N N . VAL A 1 396 ? 4.693 -5.720 7.489 1.00 57.41 396 VAL A N 1
ATOM 3158 C CA . VAL A 1 396 ? 5.714 -4.797 7.995 1.00 57.41 396 VAL A CA 1
ATOM 3159 C C . VAL A 1 396 ? 7.037 -5.473 7.676 1.00 57.41 396 VAL A C 1
ATOM 3161 O O . VAL A 1 396 ? 7.417 -6.449 8.328 1.00 57.41 396 VAL A O 1
ATOM 3164 N N . HIS A 1 397 ? 7.673 -5.055 6.592 1.00 51.72 397 HIS A N 1
ATOM 3165 C CA . HIS A 1 397 ? 8.807 -5.766 6.023 1.00 51.72 397 HIS A CA 1
ATOM 3166 C C . HIS A 1 397 ? 10.117 -5.249 6.634 1.00 51.72 397 HIS A C 1
ATOM 3168 O O . HIS A 1 397 ? 10.936 -4.729 5.917 1.00 51.72 397 HIS A O 1
ATOM 3174 N N . TYR A 1 398 ? 10.370 -5.442 7.933 1.00 53.03 398 TYR A N 1
ATOM 3175 C CA . TYR A 1 398 ? 11.626 -5.059 8.622 1.00 53.03 398 TYR A CA 1
ATOM 3176 C C . TYR A 1 398 ? 11.748 -3.587 9.101 1.00 53.03 398 TYR A C 1
ATOM 3178 O O . TYR A 1 398 ? 10.833 -2.783 9.016 1.00 53.03 398 TYR A O 1
ATOM 3186 N N . ILE A 1 399 ? 12.790 -3.312 9.891 1.00 53.75 399 ILE A N 1
ATOM 3187 C CA . ILE A 1 399 ? 12.700 -2.484 11.093 1.00 53.75 399 ILE A CA 1
ATOM 3188 C C . ILE A 1 399 ? 13.604 -1.240 11.023 1.00 53.75 399 ILE A C 1
ATOM 3190 O O . ILE A 1 399 ? 14.805 -1.338 11.279 1.00 53.75 399 ILE A O 1
ATOM 3194 N N . LYS A 1 400 ? 13.024 -0.034 10.890 1.00 62.97 400 LYS A N 1
ATOM 3195 C CA . LYS A 1 400 ? 13.707 1.201 11.348 1.00 62.97 400 LYS A CA 1
ATOM 3196 C C . LYS A 1 400 ? 13.856 1.219 12.880 1.00 62.97 400 LYS A C 1
ATOM 3198 O O . LYS A 1 400 ? 14.894 1.630 13.397 1.00 62.97 400 LYS A O 1
ATOM 3203 N N . LYS A 1 401 ? 12.833 0.761 13.627 1.00 75.75 401 LYS A N 1
ATOM 3204 C CA . LYS A 1 401 ? 12.848 0.593 15.103 1.00 75.75 401 LYS A CA 1
ATOM 3205 C C . LYS A 1 401 ? 11.980 -0.580 15.567 1.00 75.75 401 LYS A C 1
ATOM 3207 O O . LYS A 1 401 ? 10.798 -0.610 15.240 1.00 75.75 401 LYS A O 1
ATOM 3212 N N . ASN A 1 402 ? 12.529 -1.502 16.376 1.00 79.31 402 ASN A N 1
ATOM 3213 C CA . ASN A 1 402 ? 11.817 -2.728 16.810 1.00 79.31 402 ASN A CA 1
ATOM 3214 C C . ASN A 1 402 ? 10.453 -2.411 17.436 1.00 79.31 402 ASN A C 1
ATOM 3216 O O . ASN A 1 402 ? 9.479 -3.127 17.242 1.00 79.31 402 ASN A O 1
ATOM 3220 N N . MET A 1 403 ? 10.391 -1.300 18.169 1.00 83.38 403 MET A N 1
ATOM 3221 C CA . MET A 1 403 ? 9.179 -0.844 18.834 1.00 83.38 403 MET A CA 1
ATOM 3222 C C . MET A 1 403 ? 8.048 -0.518 17.853 1.00 83.38 403 MET A C 1
ATOM 3224 O O . MET A 1 403 ? 6.913 -0.855 18.145 1.00 83.38 403 MET A O 1
ATOM 3228 N N . TRP A 1 404 ? 8.340 0.056 16.683 1.00 84.94 404 TRP A N 1
ATOM 3229 C CA . TRP A 1 404 ? 7.313 0.406 15.693 1.00 84.94 404 TRP A CA 1
ATOM 3230 C C . TRP A 1 404 ? 6.678 -0.830 15.064 1.00 84.94 404 TRP A C 1
ATOM 3232 O O . TRP A 1 404 ? 5.467 -0.867 14.858 1.00 84.94 404 TRP A O 1
ATOM 3242 N N . PHE A 1 405 ? 7.480 -1.869 14.818 1.00 80.44 405 PHE A N 1
ATOM 3243 C CA . PHE A 1 405 ? 6.966 -3.167 14.388 1.00 80.44 405 PHE A CA 1
ATOM 3244 C C . PHE A 1 405 ? 5.997 -3.742 15.430 1.00 80.44 405 PHE A C 1
ATOM 3246 O O . PHE A 1 405 ? 4.888 -4.139 15.084 1.00 80.44 405 PHE A O 1
ATOM 3253 N N . LEU A 1 406 ? 6.386 -3.733 16.710 1.00 84.75 406 LEU A N 1
ATOM 3254 C CA . LEU A 1 406 ? 5.552 -4.252 17.795 1.00 84.75 406 LEU A CA 1
ATOM 3255 C C . LEU A 1 406 ? 4.281 -3.417 18.002 1.00 84.75 406 LEU A C 1
ATOM 3257 O O . LEU A 1 406 ? 3.207 -3.993 18.110 1.00 84.75 406 LEU A O 1
ATOM 3261 N N . GLU A 1 407 ? 4.372 -2.084 18.005 1.00 88.00 407 GLU A N 1
ATOM 3262 C CA . GLU A 1 407 ? 3.206 -1.188 18.089 1.00 88.00 407 GLU A CA 1
ATOM 3263 C C . GLU A 1 407 ? 2.226 -1.462 16.933 1.00 88.00 407 GLU A C 1
ATOM 3265 O O . GLU A 1 407 ? 1.022 -1.576 17.158 1.00 88.00 407 GLU A O 1
ATOM 3270 N N . THR A 1 408 ? 2.740 -1.654 15.713 1.00 85.81 408 THR A N 1
ATOM 3271 C CA . THR A 1 408 ? 1.929 -1.996 14.532 1.00 85.81 408 THR A CA 1
ATOM 3272 C C . THR A 1 408 ? 1.279 -3.374 14.672 1.00 85.81 408 THR A C 1
ATOM 3274 O O . THR A 1 408 ? 0.080 -3.523 14.432 1.00 85.81 408 THR A O 1
ATOM 3277 N N . ALA A 1 409 ? 2.034 -4.387 15.104 1.00 84.06 409 ALA A N 1
ATOM 3278 C CA . ALA A 1 409 ? 1.507 -5.732 15.326 1.00 84.06 409 ALA A CA 1
ATOM 3279 C C . ALA A 1 409 ? 0.401 -5.736 16.394 1.00 84.06 409 ALA A C 1
ATOM 3281 O O . ALA A 1 409 ? -0.667 -6.303 16.163 1.00 84.06 409 ALA A O 1
ATOM 3282 N N . VAL A 1 410 ? 0.611 -5.038 17.513 1.00 87.81 410 VAL A N 1
ATOM 3283 C CA . VAL A 1 410 ? -0.389 -4.886 18.579 1.00 87.81 410 VAL A CA 1
ATOM 3284 C C . VAL A 1 410 ? -1.640 -4.179 18.056 1.00 87.81 410 VAL A C 1
ATOM 3286 O O . VAL A 1 410 ? -2.748 -4.637 18.323 1.00 87.81 410 VAL A O 1
ATOM 3289 N N . ALA A 1 411 ? -1.490 -3.102 17.279 1.00 89.44 411 ALA A N 1
ATOM 3290 C CA . ALA A 1 411 ? -2.629 -2.344 16.763 1.00 89.44 411 ALA A CA 1
ATOM 3291 C C . ALA A 1 411 ? -3.538 -3.186 15.857 1.00 89.44 411 ALA A C 1
ATOM 3293 O O . ALA A 1 411 ? -4.764 -3.085 15.939 1.00 89.44 411 ALA A O 1
ATOM 3294 N N . PHE A 1 412 ? -2.951 -3.999 14.975 1.00 85.50 412 PHE A N 1
ATOM 3295 C CA . PHE A 1 412 ? -3.701 -4.659 13.910 1.00 85.50 412 PHE A CA 1
ATOM 3296 C C . PHE A 1 412 ? -4.018 -6.138 14.155 1.00 85.50 412 PHE A C 1
ATOM 3298 O O . PHE A 1 412 ? -5.070 -6.618 13.703 1.00 85.50 412 PHE A O 1
ATOM 3305 N N . LEU A 1 413 ? -3.122 -6.867 14.823 1.00 83.44 413 LEU A N 1
ATOM 3306 C CA . LEU A 1 413 ? -3.210 -8.321 14.986 1.00 83.44 413 LEU A CA 1
ATOM 3307 C C . LEU A 1 413 ? -3.728 -8.718 16.369 1.00 83.44 413 LEU A C 1
ATOM 3309 O O . LEU A 1 413 ? -4.433 -9.723 16.482 1.00 83.44 413 LEU A O 1
ATOM 3313 N N . GLU A 1 414 ? -3.414 -7.934 17.399 1.00 85.25 414 GLU A N 1
ATOM 3314 C CA . GLU A 1 414 ? -3.848 -8.196 18.771 1.00 85.25 414 GLU A CA 1
ATOM 3315 C C . GLU A 1 414 ? -5.153 -7.470 19.132 1.00 85.25 414 GLU A C 1
ATOM 3317 O O . GLU A 1 414 ? -5.707 -6.685 18.362 1.00 85.25 414 GLU A O 1
ATOM 3322 N N . GLY A 1 415 ? -5.670 -7.771 20.325 1.00 84.81 415 GLY A N 1
ATOM 3323 C CA . GLY A 1 415 ? -6.900 -7.195 20.861 1.00 84.81 415 GLY A CA 1
ATOM 3324 C C . GLY A 1 415 ? -8.119 -8.111 20.761 1.00 84.81 415 GLY A C 1
ATOM 3325 O O . GLY A 1 415 ? -8.094 -9.203 20.190 1.00 84.81 415 GLY A O 1
ATOM 3326 N N . GLU A 1 416 ? -9.206 -7.653 21.374 1.00 89.69 416 GLU A N 1
ATOM 3327 C CA . GLU A 1 416 ? -10.474 -8.376 21.454 1.00 89.69 416 GLU A CA 1
ATOM 3328 C C . GLU A 1 416 ? -11.250 -8.262 20.134 1.00 89.69 416 GLU A C 1
ATOM 3330 O O . GLU A 1 416 ? -11.296 -7.196 19.517 1.00 89.69 416 GLU A O 1
ATOM 3335 N N . GLU A 1 417 ? -11.906 -9.347 19.707 1.00 90.31 417 GLU A N 1
ATOM 3336 C CA . GLU A 1 417 ? -12.812 -9.301 18.546 1.00 90.31 417 GLU A CA 1
ATOM 3337 C C . GLU A 1 417 ? -13.994 -8.360 18.790 1.00 90.31 417 GLU A C 1
ATOM 3339 O O . GLU A 1 417 ? -14.366 -7.589 17.907 1.00 90.31 417 GLU A O 1
ATOM 3344 N N . VAL A 1 418 ? -14.536 -8.414 20.007 1.00 91.12 418 VAL A N 1
ATOM 3345 C CA . VAL A 1 418 ? -15.662 -7.615 20.493 1.00 91.12 418 VAL A CA 1
ATOM 3346 C C . VAL A 1 418 ? -15.323 -7.168 21.911 1.00 91.12 418 VAL A C 1
ATOM 3348 O O . VAL A 1 418 ? -15.001 -8.021 22.747 1.00 91.12 418 VAL A O 1
ATOM 3351 N N . THR A 1 419 ? -15.385 -5.866 22.185 1.00 92.50 419 THR A N 1
ATOM 3352 C CA . THR A 1 419 ? -15.087 -5.321 23.520 1.00 92.50 419 THR A CA 1
ATOM 3353 C C . THR A 1 419 ? -16.211 -5.604 24.518 1.00 92.50 419 THR A C 1
ATOM 3355 O O . THR A 1 419 ? -17.334 -5.951 24.145 1.00 92.50 419 THR A O 1
ATOM 3358 N N . GLU A 1 420 ? -15.936 -5.450 25.814 1.00 90.00 420 GLU A N 1
ATOM 3359 C CA . GLU A 1 420 ? -16.949 -5.606 26.870 1.00 90.00 420 GLU A CA 1
ATOM 3360 C C . GLU A 1 420 ? -18.131 -4.631 26.707 1.00 90.00 420 GLU A C 1
ATOM 3362 O O . GLU A 1 420 ? -19.290 -5.026 26.859 1.00 90.00 420 GLU A O 1
ATOM 3367 N N . ALA A 1 421 ? -17.854 -3.380 26.320 1.00 89.12 421 ALA A N 1
ATOM 3368 C CA . ALA A 1 421 ? -18.886 -2.382 26.045 1.00 89.12 421 ALA A CA 1
ATOM 3369 C C . ALA A 1 421 ? -19.751 -2.775 24.835 1.00 89.12 421 ALA A C 1
ATOM 3371 O O . ALA A 1 421 ? -20.977 -2.668 24.883 1.00 89.12 421 ALA A O 1
ATOM 3372 N N . GLU A 1 422 ? -19.132 -3.286 23.766 1.00 93.31 422 GLU A N 1
ATOM 3373 C CA . GLU A 1 422 ? -19.851 -3.789 22.591 1.00 93.31 422 GLU A CA 1
ATOM 3374 C C . GLU A 1 422 ? -20.708 -5.012 22.935 1.00 93.31 422 GLU A C 1
ATOM 3376 O O . GLU A 1 422 ? -21.864 -5.090 22.519 1.00 93.31 422 GLU A O 1
ATOM 3381 N N . ARG A 1 423 ? -20.184 -5.943 23.740 1.00 92.19 423 ARG A N 1
ATOM 3382 C CA . ARG A 1 423 ? -20.930 -7.121 24.197 1.00 92.19 423 ARG A CA 1
ATOM 3383 C C . ARG A 1 423 ? -22.149 -6.730 25.027 1.00 92.19 423 ARG A C 1
ATOM 3385 O O . ARG A 1 423 ? -23.246 -7.195 24.736 1.00 92.19 423 ARG A O 1
ATOM 3392 N N . SER A 1 424 ? -21.970 -5.822 25.983 1.00 90.69 424 SER A N 1
ATOM 3393 C CA . SER A 1 424 ? -23.059 -5.307 26.821 1.00 90.69 424 SER A CA 1
ATOM 3394 C C . SER A 1 424 ? -24.148 -4.629 25.980 1.00 90.69 424 SER A C 1
ATOM 3396 O O . SER A 1 424 ? -25.339 -4.817 26.226 1.00 90.69 424 SER A O 1
ATOM 3398 N N . HIS A 1 425 ? -23.757 -3.877 24.945 1.00 89.06 425 HIS A N 1
ATOM 3399 C CA . HIS A 1 425 ? -24.699 -3.259 24.012 1.00 89.06 425 HIS A CA 1
ATOM 3400 C C . HIS A 1 425 ? -25.479 -4.302 23.198 1.00 89.06 425 HIS A C 1
ATOM 3402 O O . HIS A 1 425 ? -26.701 -4.209 23.096 1.00 89.06 425 HIS A O 1
ATOM 3408 N N . LEU A 1 426 ? -24.798 -5.317 22.656 1.00 88.50 426 LEU A N 1
ATOM 3409 C CA . LEU A 1 426 ? -25.431 -6.406 21.901 1.00 88.50 426 LEU A CA 1
ATOM 3410 C C . LEU A 1 426 ? -26.412 -7.211 22.764 1.00 88.50 426 LEU A C 1
ATOM 3412 O O . LEU A 1 426 ? -27.507 -7.543 22.312 1.00 88.50 426 LEU A O 1
ATOM 3416 N N . GLU A 1 427 ? -26.047 -7.498 24.013 1.00 91.00 427 GLU A N 1
ATOM 3417 C CA . GLU A 1 427 ? -26.918 -8.173 24.980 1.00 91.00 427 GLU A CA 1
ATOM 3418 C C . GLU A 1 427 ? -28.153 -7.324 25.310 1.00 91.00 427 GLU A C 1
ATOM 3420 O O . GLU A 1 427 ? -29.275 -7.840 25.335 1.00 91.00 427 GLU A O 1
ATOM 3425 N N . HIS A 1 428 ? -27.976 -6.012 25.490 1.00 90.94 428 HIS A N 1
ATOM 3426 C CA . HIS A 1 428 ? -29.081 -5.084 25.722 1.00 90.94 428 HIS A CA 1
ATOM 3427 C C . HIS A 1 428 ? -30.033 -4.997 24.519 1.00 90.94 428 HIS A C 1
ATOM 3429 O O . HIS A 1 428 ? -31.254 -5.060 24.688 1.00 90.94 428 HIS A O 1
ATOM 3435 N N . GLU A 1 429 ? -29.503 -4.910 23.297 1.00 89.06 429 GLU A N 1
ATOM 3436 C CA . GLU A 1 429 ? -30.307 -4.919 22.069 1.00 89.06 429 GLU A CA 1
ATOM 3437 C C . GLU A 1 429 ? -31.065 -6.238 21.885 1.00 89.06 429 GLU A C 1
ATOM 3439 O O . GLU A 1 429 ? -32.250 -6.224 21.538 1.00 89.06 429 GLU A O 1
ATOM 3444 N N . ALA A 1 430 ? -30.428 -7.375 22.171 1.00 87.88 430 ALA A N 1
ATOM 3445 C CA . ALA A 1 430 ? -31.070 -8.686 22.122 1.00 87.88 430 ALA A CA 1
ATOM 3446 C C . ALA A 1 430 ? -32.199 -8.808 23.161 1.00 87.88 430 ALA A C 1
ATOM 3448 O O . ALA A 1 430 ? -33.283 -9.318 22.850 1.00 87.88 430 ALA A O 1
ATOM 3449 N N . ALA A 1 431 ? -31.990 -8.288 24.374 1.00 87.88 431 ALA A N 1
ATOM 3450 C CA . ALA A 1 431 ? -33.015 -8.237 25.413 1.00 87.88 431 ALA A CA 1
ATOM 3451 C C . ALA A 1 431 ? -34.200 -7.345 25.002 1.00 87.88 431 ALA A C 1
ATOM 3453 O O . ALA A 1 431 ? -35.356 -7.753 25.132 1.00 87.88 431 ALA A O 1
ATOM 3454 N N . LEU A 1 432 ? -33.933 -6.165 24.430 1.00 89.00 432 LEU A N 1
ATOM 3455 C CA . LEU A 1 432 ? -34.959 -5.265 23.891 1.00 89.00 432 LEU A CA 1
ATOM 3456 C C . LEU A 1 432 ? -35.746 -5.903 22.741 1.00 89.00 432 LEU A C 1
ATOM 3458 O O . LEU A 1 432 ? -36.970 -5.771 22.685 1.00 89.00 432 LEU A O 1
ATOM 3462 N N . ALA A 1 433 ? -35.072 -6.597 21.824 1.00 84.62 433 ALA A N 1
ATOM 3463 C CA . ALA A 1 433 ? -35.721 -7.312 20.728 1.00 84.62 433 ALA A CA 1
ATOM 3464 C C . ALA A 1 433 ? -36.627 -8.436 21.256 1.00 84.62 433 ALA A C 1
ATOM 3466 O O . ALA A 1 433 ? -37.782 -8.543 20.841 1.00 84.62 433 ALA A O 1
ATOM 3467 N N . THR A 1 434 ? -36.145 -9.206 22.234 1.00 86.31 434 THR A N 1
ATOM 3468 C CA . THR A 1 434 ? -36.922 -10.263 22.900 1.00 86.31 434 THR A CA 1
ATOM 3469 C C . THR A 1 434 ? -38.151 -9.688 23.608 1.00 86.31 434 THR A C 1
ATOM 3471 O O . THR A 1 434 ? -39.254 -10.214 23.457 1.00 86.31 434 THR A O 1
ATOM 3474 N N . ALA A 1 435 ? -38.002 -8.562 24.312 1.00 82.69 435 ALA A N 1
ATOM 3475 C CA . ALA A 1 435 ? -39.113 -7.871 24.963 1.00 82.69 435 ALA A CA 1
ATOM 3476 C C . ALA A 1 435 ? -40.156 -7.361 23.952 1.00 82.69 435 ALA A C 1
ATOM 3478 O O . ALA A 1 435 ? -41.355 -7.523 24.174 1.00 82.69 435 ALA A O 1
ATOM 3479 N N . LYS A 1 436 ? -39.727 -6.808 22.808 1.00 82.25 436 LYS A N 1
ATOM 3480 C CA . LYS A 1 436 ? -40.635 -6.379 21.727 1.00 82.25 436 LYS A CA 1
ATOM 3481 C C . LYS A 1 436 ? -41.430 -7.549 21.140 1.00 82.25 436 LYS A C 1
ATOM 3483 O O . LYS A 1 436 ? -42.628 -7.402 20.907 1.00 82.25 436 LYS A O 1
ATOM 3488 N N . VAL A 1 437 ? -40.798 -8.709 20.943 1.00 79.62 437 VAL A N 1
ATOM 3489 C CA . VAL A 1 437 ? -41.480 -9.932 20.479 1.00 79.62 437 VAL A CA 1
ATOM 3490 C C . VAL A 1 437 ? -42.480 -10.435 21.523 1.00 79.62 437 VAL A C 1
ATOM 3492 O O . VAL A 1 437 ? -43.613 -10.755 21.171 1.00 79.62 437 VAL A O 1
ATOM 3495 N N . ALA A 1 438 ? -42.112 -10.447 22.807 1.00 73.19 438 ALA A N 1
ATOM 3496 C CA . ALA A 1 438 ? -43.014 -10.848 23.887 1.00 73.19 438 ALA A CA 1
ATOM 3497 C C . ALA A 1 438 ? -44.242 -9.927 23.998 1.00 73.19 438 ALA A C 1
ATOM 3499 O O . ALA A 1 438 ? -45.361 -10.412 24.160 1.00 73.19 438 ALA A O 1
ATOM 3500 N N . VAL A 1 439 ? -44.060 -8.611 23.842 1.00 76.38 439 VAL A N 1
ATOM 3501 C CA . VAL A 1 439 ? -45.169 -7.643 23.805 1.00 76.38 439 VAL A CA 1
ATOM 3502 C C . VAL A 1 439 ? -46.057 -7.868 22.579 1.00 76.38 439 VAL A C 1
ATOM 3504 O O . VAL A 1 439 ? -47.273 -7.887 22.730 1.00 76.38 439 VAL A O 1
ATOM 3507 N N . ALA A 1 440 ? -45.484 -8.110 21.396 1.00 66.69 440 ALA A N 1
ATOM 3508 C CA . ALA A 1 440 ? -46.250 -8.396 20.178 1.00 66.69 440 ALA A CA 1
ATOM 3509 C C . ALA A 1 440 ? -47.052 -9.714 20.259 1.00 66.69 440 ALA A C 1
ATOM 3511 O O . ALA A 1 440 ? -48.164 -9.809 19.739 1.00 66.69 440 ALA A O 1
ATOM 3512 N N . LEU A 1 441 ? -46.517 -10.734 20.938 1.00 67.19 441 LEU A N 1
ATOM 3513 C CA . LEU A 1 441 ? -47.235 -11.983 21.214 1.00 67.19 441 LEU A CA 1
ATOM 3514 C C . LEU A 1 441 ? -48.316 -11.796 22.293 1.00 67.19 441 LEU A C 1
ATOM 3516 O O . LEU A 1 441 ? -49.393 -12.381 22.188 1.00 67.19 441 LEU A O 1
ATOM 3520 N N . GLY A 1 442 ? -48.069 -10.948 23.295 1.00 56.12 442 GLY A N 1
ATOM 3521 C CA . GLY A 1 442 ? -49.038 -10.600 24.337 1.00 56.12 442 GLY A CA 1
ATOM 3522 C C . GLY A 1 442 ? -50.215 -9.757 23.832 1.00 56.12 442 GLY A C 1
ATOM 3523 O O . GLY A 1 442 ? -51.346 -9.971 24.264 1.00 56.12 442 GLY A O 1
ATOM 3524 N N . THR A 1 443 ? -49.993 -8.848 22.879 1.00 54.53 443 THR A N 1
ATOM 3525 C CA . THR A 1 443 ? -51.066 -8.058 22.249 1.00 54.53 443 THR A CA 1
ATOM 3526 C C . THR A 1 443 ? -51.907 -8.887 21.277 1.00 54.53 443 THR A C 1
ATOM 3528 O O . THR A 1 443 ? -53.126 -8.724 21.247 1.00 54.53 443 THR A O 1
ATOM 3531 N N . ASN A 1 444 ? -51.307 -9.848 20.566 1.00 50.91 444 ASN A N 1
ATOM 3532 C CA . ASN A 1 444 ? -52.050 -10.810 19.740 1.00 50.91 444 ASN A CA 1
ATOM 3533 C C . ASN A 1 444 ? -52.808 -11.866 20.571 1.00 50.91 444 ASN A C 1
ATOM 3535 O O . ASN A 1 444 ? -53.815 -12.404 20.113 1.00 50.91 444 ASN A O 1
ATOM 3539 N N . GLY A 1 445 ? -52.383 -12.128 21.812 1.00 44.25 445 GLY A N 1
ATOM 3540 C CA . GLY A 1 445 ? -53.079 -13.022 22.745 1.00 44.25 445 GLY A CA 1
ATOM 3541 C C . GLY A 1 445 ? -54.436 -12.501 23.239 1.00 44.25 445 GLY A C 1
ATOM 3542 O O . GLY A 1 445 ? -55.288 -13.304 23.614 1.00 44.25 445 GLY A O 1
ATOM 3543 N N . ASN A 1 446 ? -54.674 -11.184 23.186 1.00 43.19 446 ASN A N 1
ATOM 3544 C CA . ASN A 1 446 ? -55.969 -10.589 23.546 1.00 43.19 446 ASN A CA 1
ATOM 3545 C C . ASN A 1 446 ? -56.972 -10.532 22.383 1.00 43.19 446 ASN A C 1
ATOM 3547 O O . ASN A 1 446 ? -58.163 -10.412 22.642 1.00 43.19 446 ASN A O 1
ATOM 3551 N N . LEU A 1 447 ? -56.532 -10.676 21.128 1.00 40.75 447 LEU A N 1
ATOM 3552 C CA . LEU A 1 447 ? -57.433 -10.764 19.966 1.00 40.75 447 LEU A CA 1
ATOM 3553 C C . LEU A 1 447 ? -57.829 -12.207 19.617 1.00 40.75 447 LEU A C 1
ATOM 3555 O O . LEU A 1 447 ? -58.808 -12.422 18.912 1.00 40.75 447 LEU A O 1
ATOM 3559 N N . LEU A 1 448 ? -57.109 -13.208 20.134 1.00 41.06 448 LEU A N 1
ATOM 3560 C CA . LEU A 1 448 ? -57.407 -14.627 19.894 1.00 41.06 448 LEU A CA 1
ATOM 3561 C C . LEU A 1 448 ? -58.231 -15.289 21.009 1.00 41.06 448 LEU A C 1
ATOM 3563 O O . LEU A 1 448 ? -58.640 -16.440 20.861 1.00 41.06 448 LEU A O 1
ATOM 3567 N N . ARG A 1 449 ? -58.520 -14.581 22.110 1.00 38.03 449 ARG A N 1
ATOM 3568 C CA . ARG A 1 449 ? -59.284 -15.144 23.238 1.00 38.03 449 ARG A CA 1
ATOM 3569 C C . ARG A 1 449 ? -60.808 -15.024 23.104 1.00 38.03 449 ARG A C 1
ATOM 3571 O O . ARG A 1 449 ? -61.508 -15.638 23.899 1.00 38.03 449 ARG A O 1
ATOM 3578 N N . GLU A 1 450 ? -61.319 -14.327 22.086 1.00 40.19 450 GLU A N 1
ATOM 3579 C CA . GLU A 1 450 ? -62.765 -14.260 21.796 1.00 40.19 450 GLU A CA 1
ATOM 3580 C C . GLU A 1 450 ? -63.252 -15.249 20.720 1.00 40.19 450 GLU A C 1
ATOM 3582 O O . GLU A 1 450 ? -64.455 -15.364 20.515 1.00 40.19 450 GLU A O 1
ATOM 3587 N N . HIS A 1 451 ? -62.371 -16.035 20.082 1.00 41.59 451 HIS A N 1
ATOM 3588 C CA . HIS A 1 451 ? -62.789 -16.961 19.012 1.00 41.59 451 HIS A CA 1
ATOM 3589 C C . HIS A 1 451 ? -62.358 -18.427 19.159 1.00 41.59 451 HIS A C 1
ATOM 3591 O O . HIS A 1 451 ? -62.641 -19.233 18.277 1.00 41.59 451 HIS A O 1
ATOM 3597 N N . ALA A 1 452 ? -61.751 -18.826 20.277 1.00 36.66 452 ALA A N 1
ATOM 3598 C CA . ALA A 1 452 ? -61.355 -20.217 20.508 1.00 36.66 452 ALA A CA 1
ATOM 3599 C C . ALA A 1 452 ? -62.343 -20.952 21.431 1.00 36.66 452 ALA A C 1
ATOM 3601 O O . ALA A 1 452 ? -61.982 -21.421 22.508 1.00 36.66 452 ALA A O 1
ATOM 3602 N N . HIS A 1 453 ? -63.601 -21.045 21.000 1.00 35.84 453 HIS A N 1
ATOM 3603 C CA . HIS A 1 453 ? -64.570 -21.996 21.545 1.00 35.84 453 HIS A CA 1
ATOM 3604 C C . HIS A 1 453 ? -65.249 -22.765 20.411 1.00 35.84 453 HIS A C 1
ATOM 3606 O O . HIS A 1 453 ? -66.461 -22.914 20.395 1.00 35.84 453 HIS A O 1
ATOM 3612 N N . ASP A 1 454 ? -64.472 -23.264 19.451 1.00 39.38 454 ASP A N 1
ATOM 3613 C CA . ASP A 1 454 ? -64.909 -24.439 18.713 1.00 39.38 454 ASP A CA 1
ATOM 3614 C C . ASP A 1 454 ? -63.735 -25.181 18.071 1.00 39.38 454 ASP A C 1
ATOM 3616 O O . ASP A 1 454 ? -62.793 -24.576 17.564 1.00 39.38 454 ASP A O 1
ATOM 3620 N N . GLN A 1 455 ? -63.861 -26.504 18.075 1.00 33.47 455 GLN A N 1
ATOM 3621 C CA . GLN A 1 455 ? -63.038 -27.499 17.379 1.00 33.47 455 GLN A CA 1
ATOM 3622 C C . GLN A 1 455 ? -61.723 -27.943 18.039 1.00 33.47 455 GLN A C 1
ATOM 3624 O O . GLN A 1 455 ? -60.625 -27.446 17.801 1.00 33.47 455 GLN A O 1
ATOM 3629 N N . ALA A 1 456 ? -61.863 -29.026 18.804 1.00 34.03 456 ALA A N 1
ATOM 3630 C CA . ALA A 1 456 ? -60.802 -29.971 19.106 1.00 34.03 456 ALA A CA 1
ATOM 3631 C C . ALA A 1 456 ? -60.702 -31.034 17.996 1.00 34.03 456 ALA A C 1
ATOM 3633 O O . ALA A 1 456 ? -61.681 -31.740 17.780 1.00 34.03 456 ALA A O 1
ATOM 3634 N N . VAL A 1 457 ? -59.522 -31.212 17.384 1.00 32.72 457 VAL A N 1
ATOM 3635 C CA . VAL A 1 457 ? -59.010 -32.500 16.853 1.00 32.72 457 VAL A CA 1
ATOM 3636 C C . VAL A 1 457 ? -57.463 -32.453 16.870 1.00 32.72 457 VAL A C 1
ATOM 3638 O O . VAL A 1 457 ? -56.897 -31.438 16.467 1.00 32.72 457 VAL A O 1
ATOM 3641 N N . PRO A 1 458 ? -56.750 -33.499 17.340 1.00 41.00 458 PRO A N 1
ATOM 3642 C CA . PRO A 1 458 ? -55.288 -33.506 17.459 1.00 41.00 458 PRO A CA 1
ATOM 3643 C C . PRO A 1 458 ? -54.626 -34.088 16.201 1.00 41.00 458 PRO A C 1
ATOM 3645 O O . PRO A 1 458 ? -55.240 -34.941 15.574 1.00 41.00 458 PRO A O 1
ATOM 3648 N N . VAL A 1 459 ? -53.375 -33.713 15.870 1.00 29.38 459 VAL A N 1
ATOM 3649 C CA . VAL A 1 459 ? -52.406 -34.574 15.140 1.00 29.38 459 VAL A CA 1
ATOM 3650 C C . VAL A 1 459 ? -50.985 -33.955 15.089 1.00 29.38 459 VAL A C 1
ATOM 3652 O O . VAL A 1 459 ? -50.751 -32.903 14.510 1.00 29.38 459 VAL A O 1
ATOM 3655 N N . VAL A 1 460 ? -50.062 -34.692 15.725 1.00 31.05 460 VAL A N 1
ATOM 3656 C CA . VAL A 1 460 ? -48.663 -35.035 15.370 1.00 31.05 460 VAL A CA 1
ATOM 3657 C C . VAL A 1 460 ? -47.573 -33.948 15.268 1.00 31.05 460 VAL A C 1
ATOM 3659 O O . VAL A 1 460 ? -47.440 -33.210 14.298 1.00 31.05 460 VAL A O 1
ATOM 3662 N N . GLN A 1 461 ? -46.664 -34.023 16.249 1.00 32.34 461 GLN A N 1
ATOM 3663 C CA . GLN A 1 461 ? -45.311 -33.462 16.278 1.00 32.34 461 GLN A CA 1
ATOM 3664 C C . GLN A 1 461 ? -44.380 -34.097 15.228 1.00 32.34 461 GLN A C 1
ATOM 3666 O O . GLN A 1 461 ? -44.258 -35.321 15.175 1.00 32.34 461 GLN A O 1
ATOM 3671 N N . ARG A 1 462 ? -43.594 -33.275 14.522 1.00 29.88 462 ARG A N 1
ATOM 3672 C CA . ARG A 1 462 ? -42.225 -33.616 14.085 1.00 29.88 462 ARG A CA 1
ATOM 3673 C C . ARG A 1 462 ? -41.346 -32.369 14.146 1.00 29.88 462 ARG A C 1
ATOM 3675 O O . ARG A 1 462 ? -41.514 -31.446 13.360 1.00 29.88 462 ARG A O 1
ATOM 3682 N N . GLY A 1 463 ? -40.430 -32.354 15.112 1.00 27.08 463 GLY A N 1
ATOM 3683 C CA . GLY A 1 463 ? -39.404 -31.326 15.255 1.00 27.08 463 GLY A CA 1
ATOM 3684 C C . GLY A 1 463 ? -38.220 -31.577 14.330 1.00 27.08 463 GLY A C 1
ATOM 3685 O O . GLY A 1 463 ? -37.874 -32.731 14.098 1.00 27.08 463 GLY A O 1
ATOM 3686 N N . HIS A 1 464 ? -37.602 -30.503 13.841 1.00 29.23 464 HIS A N 1
ATOM 3687 C CA . HIS A 1 464 ? -36.251 -30.477 13.278 1.00 29.23 464 HIS A CA 1
ATOM 3688 C C . HIS A 1 464 ? -35.542 -29.227 13.824 1.00 29.23 464 HIS A C 1
ATOM 3690 O O . HIS A 1 464 ? -35.996 -28.103 13.624 1.00 29.23 464 HIS A O 1
ATOM 3696 N N . THR A 1 465 ? -34.449 -29.446 14.550 1.00 29.80 465 THR A N 1
ATOM 3697 C CA . THR A 1 465 ? -33.473 -28.443 15.000 1.00 29.80 465 THR A CA 1
ATOM 3698 C C . THR A 1 465 ? -32.347 -28.319 13.970 1.00 29.80 465 THR A C 1
ATOM 3700 O O . THR A 1 465 ? -31.846 -29.361 13.546 1.00 29.80 465 THR A O 1
ATOM 3703 N N . PRO A 1 466 ? -31.859 -27.115 13.628 1.00 31.78 466 PRO A N 1
ATOM 3704 C CA . PRO A 1 466 ? -30.574 -26.959 12.953 1.00 31.78 466 PRO A CA 1
ATOM 3705 C C . PRO A 1 466 ? -29.451 -26.871 13.998 1.00 31.78 466 PRO A C 1
ATOM 3707 O O . PRO A 1 466 ? -29.302 -25.862 14.687 1.00 31.78 466 PRO A O 1
ATOM 3710 N N . GLN A 1 467 ? -28.683 -27.950 14.133 1.00 26.95 467 GLN A N 1
ATOM 3711 C CA . GLN A 1 467 ? -27.327 -27.915 14.678 1.00 26.95 467 GLN A CA 1
ATOM 3712 C C . GLN A 1 467 ? -26.379 -27.683 13.502 1.00 26.95 467 GLN A C 1
ATOM 3714 O O . GLN A 1 467 ? -26.481 -28.415 12.529 1.00 26.95 467 GLN A O 1
ATOM 3719 N N . ASP A 1 468 ? -25.508 -26.676 13.591 1.00 27.59 468 ASP A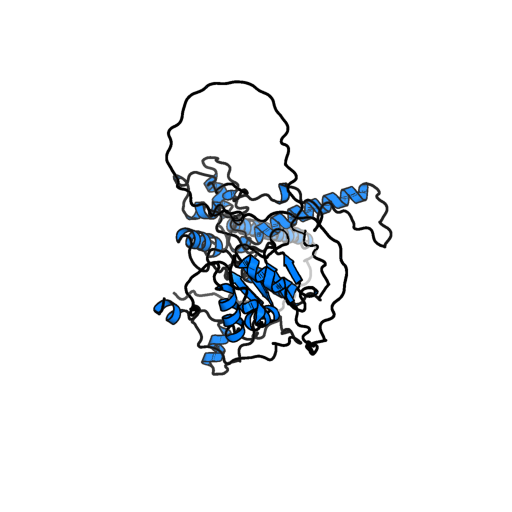 N 1
ATOM 3720 C CA . ASP A 1 468 ? -24.179 -26.660 12.957 1.00 27.59 468 ASP A CA 1
ATOM 3721 C C . ASP A 1 468 ? -23.369 -25.482 13.528 1.00 27.59 468 ASP A C 1
ATOM 3723 O O . ASP A 1 468 ? -23.227 -24.407 12.944 1.00 27.59 468 ASP A O 1
ATOM 3727 N N . LEU A 1 469 ? -22.864 -25.696 14.744 1.00 27.56 469 LEU A N 1
ATOM 3728 C CA . LEU A 1 469 ? -21.826 -24.893 15.387 1.00 27.56 469 LEU A CA 1
ATOM 3729 C C . LEU A 1 469 ? -20.467 -25.481 14.991 1.00 27.56 469 LEU A C 1
ATOM 3731 O O . LEU A 1 469 ? -20.069 -26.524 15.503 1.00 27.56 469 LEU A O 1
ATOM 3735 N N . TRP A 1 470 ? -19.742 -24.811 14.096 1.00 27.05 470 TRP A N 1
ATOM 3736 C CA . TRP A 1 470 ? -18.352 -25.151 13.791 1.00 27.05 470 TRP A CA 1
ATOM 3737 C C . TRP A 1 470 ? -17.419 -24.442 14.777 1.00 27.05 470 TRP A C 1
ATOM 3739 O O . TRP A 1 470 ? -17.124 -23.253 14.646 1.00 27.05 470 TRP A O 1
ATOM 3749 N N . SER A 1 471 ? -16.971 -25.185 15.788 1.00 24.28 471 SER A N 1
ATOM 3750 C CA . SER A 1 471 ? -15.937 -24.790 16.746 1.00 24.28 471 SER A CA 1
ATOM 3751 C C . SER A 1 471 ? -14.544 -24.843 16.109 1.00 24.28 471 SER A C 1
ATOM 3753 O O . SER A 1 471 ? -14.147 -25.882 15.585 1.00 24.28 471 SER A O 1
ATOM 3755 N N . TRP A 1 472 ? -13.773 -23.757 16.210 1.00 26.83 472 TRP A N 1
ATOM 3756 C CA . TRP A 1 472 ? -12.334 -23.757 15.929 1.00 26.83 472 TRP A CA 1
ATOM 3757 C C . TRP A 1 472 ? -11.552 -24.005 17.222 1.00 26.83 472 TRP A C 1
ATOM 3759 O O . TRP A 1 472 ? -11.501 -23.138 18.094 1.00 26.83 472 TRP A O 1
ATOM 3769 N N . GLN A 1 473 ? -10.929 -25.181 17.333 1.00 23.25 473 GLN A N 1
ATOM 3770 C CA . GLN A 1 473 ? -9.832 -25.415 18.271 1.00 23.25 473 GLN A CA 1
ATOM 3771 C C . GLN A 1 473 ? -8.563 -24.741 17.733 1.00 23.25 473 GLN A C 1
ATOM 3773 O O . GLN A 1 473 ? -8.217 -24.886 16.561 1.00 23.25 473 GLN A O 1
ATOM 3778 N N . ARG A 1 474 ? -7.896 -23.977 18.604 1.00 27.17 474 ARG A N 1
ATOM 3779 C CA . ARG A 1 474 ? -6.511 -23.539 18.419 1.00 27.17 474 ARG A CA 1
ATOM 3780 C C . ARG A 1 474 ? -5.617 -24.701 18.836 1.00 27.17 474 ARG A C 1
ATOM 3782 O O . ARG A 1 474 ? -5.696 -25.103 19.994 1.00 27.17 474 ARG A O 1
ATOM 3789 N N . ASP A 1 475 ? -4.782 -25.185 17.928 1.00 30.80 475 ASP A N 1
ATOM 3790 C CA . ASP A 1 475 ? -3.612 -25.966 18.314 1.00 30.80 475 ASP A CA 1
ATOM 3791 C C . ASP A 1 475 ? -2.413 -25.022 18.453 1.00 30.80 475 ASP A C 1
ATOM 3793 O O . ASP A 1 475 ? -2.273 -24.053 17.702 1.00 30.80 475 ASP A O 1
ATOM 3797 N N . VAL A 1 476 ? -1.664 -25.301 19.518 1.00 31.61 476 VAL A N 1
ATOM 3798 C CA . VAL A 1 476 ? -0.585 -24.542 20.166 1.00 31.61 476 VAL A CA 1
ATOM 3799 C C . VAL A 1 476 ? 0.616 -24.300 19.262 1.00 31.61 476 VAL A C 1
ATOM 3801 O O . VAL A 1 476 ? 0.974 -25.225 18.499 1.00 31.61 476 VAL A O 1
#

Radius of gyration: 30.66 Å; chains: 1; bounding box: 99×84×75 Å

Sequence (476 aa):
MLTINTAYKDIVILPIHENMNGGKSHDFFQWASQHAWVPPLYSGSWITAPTGFSYANISSPPPVLAVHDPVRARRDHALGERRPWVRPDFVVKADDDSFLMLAELEARLRVELHTPSHRQEITFEDSTSSFIARQEPDVLSTNNTDVPIPVLDASTSSDSHTLSESSGVSHKTLISSPPGPEPTDDNTDPLIYWGYLVKNRFMAGELYALSWSLVNWVANDPHVKTMTRGAEDKQTSKWMRMHPRADDIRWVSERCWIYDHPRAGTVYSHGFLFPSEVKRVQRDVLFDLKQYWAREHERNVPEPQALGVVSSTPFGPYGTSPTWWSRSTVSSFGQRYSLPIPASELTTAQSVEALVEGSEVSKLIKVPGAIDPSWQYREGRQKRYQGKRLGGTIVVHYIKKNMWFLETAVAFLEGEEVTEAERSHLEHEAALATAKVAVALGTNGNLLREHAHDQAVPVVQRGHTPQDLWSWQRDV